Protein AF-A0A1C6WB84-F1 (afdb_monomer_lite)

pLDDT: mean 71.22, std 24.74, range [22.61, 98.56]

Secondary structure (DSSP, 8-state):
-HHHHHHHHHHHHHHHHHT-TT-SS-HHHHHTSHHHHTTSGGGT--SHHHHHHHHHHHHHHHHTGGG-HHHHHHHHHHHHHHHHHHHHHTPPTTS----BHHHHHHHHTTTTS-S--GGGG-GGGGGGGGSBHHHHHHHHHHHHHHHHHHHHHHS--S-HHHHHHHHHHHHHHHHHHHHHHTT-HHHHHHHHHHHHHHHHHHHHHHTT-HHHHHHSPP---TT---S-S-SS-------SGGGSPPP-TTHHHHHHHHHHHHHHHGGG--------------------------------------------------------PPPPP-------------S---PPTT-----TTHHHHHHHHHHHHHHHHHHHHHHHHHHHHHHHTT--

Sequence (392 aa):
MATYGMCETFLEADKIINRENGASMTMDNIRNTQSFYNFCPNRKCVTDEQCIGAMTMYVFSKVGADKNNEYSEYFLMWLSDKLFKMHKEDKIEGENNRITLDEAYKKYLDKDIGDYKYWNRLDNVKGLKDANLRHMNEFYKLLKHICKTIMHHKIKPTEYTSHLQNSTNSSNQYMLLYQNFSKCDSYLHLLDNLKKTYEDFRTTTKNGDSKLANSLQTLTTIENTGSYLVEGFKNFDFSDRKCQSEYDDSILEKSKKTEARTKQKDNGADTLESKDKVVDGSQSKENAKGSEHTDPGSDIGNKANLQSNPSSHTPISDNNQGPQKPVENPVVKSKNFVIKVKGNETTGICDIYVPKEYKQVGILIIVVLIPITLAIMYKYLASGRKKELKRK

InterPro domains:
  IPR006477 Variant antigen yir/bir/cir [PF06022] (7-379)

Foldseek 3Di:
DLLLQLLVLLVLLVCQLQVNDPRPDHLVVVLPDPLQLVQFDVSPQQAQLLSVLSSLSSSCVRSVLLPDLLSVLLSLLSLLLQLLVVLVVVDDPPDDSWDASLRSCVVRHPVRRPPDDCLVSNVQANLSRRATSVLSPLLNQLVNLLSQLLNCVVPPDPDPPSNLVSLVSNQVSLQLQCLLQVPALLSLVNSLSSLCSNVVSLVVCCVVPVPSSVSGDHNAYPVRDRDRRDDPDDYDDCPPVSNVGDRDPCSVVVVVVVVVVVVVVVVVDDDDDDDDDDDDDDDDDDDDDDDDDDDDDDDDDDYDDDDDDDDDDDDDDDDDDDDDDDDDDDDPDDPPPDDDDDDDDPCDRNPNDNPPCPVVVVVVVVVVVVVVVVVVVVVVVVVVVVVVVVVD

Structure (mmCIF, N/CA/C/O backbone):
data_AF-A0A1C6WB84-F1
#
_entry.id   AF-A0A1C6WB84-F1
#
loop_
_atom_site.group_PDB
_atom_site.id
_atom_site.type_symbol
_atom_site.label_atom_id
_atom_site.label_alt_id
_atom_site.label_comp_id
_atom_site.label_asym_id
_atom_site.label_entity_id
_atom_site.label_seq_id
_atom_site.pdbx_PDB_ins_code
_atom_site.Cartn_x
_atom_site.Cartn_y
_atom_site.Cartn_z
_atom_site.occupancy
_atom_site.B_iso_or_equiv
_atom_site.auth_seq_id
_atom_site.auth_comp_id
_atom_site.auth_asym_id
_atom_site.auth_atom_id
_atom_site.pdbx_PDB_model_num
ATOM 1 N N . MET A 1 1 ? 6.671 -10.267 14.672 1.00 53.19 1 MET A N 1
ATOM 2 C CA . MET A 1 1 ? 8.016 -9.990 14.105 1.00 53.19 1 MET A CA 1
ATOM 3 C C . MET A 1 1 ? 7.953 -9.677 12.608 1.00 53.19 1 MET A C 1
ATOM 5 O O . MET A 1 1 ? 8.465 -8.637 12.225 1.00 53.19 1 MET A O 1
ATOM 9 N N . ALA A 1 2 ? 7.286 -10.500 11.785 1.00 72.62 2 ALA A N 1
ATOM 10 C CA . ALA A 1 2 ? 7.215 -10.327 10.324 1.00 72.62 2 ALA A CA 1
ATOM 11 C C . ALA A 1 2 ? 6.715 -8.940 9.847 1.00 72.62 2 ALA A C 1
ATOM 13 O O . ALA A 1 2 ? 7.377 -8.310 9.025 1.00 72.62 2 ALA A O 1
ATOM 14 N N . THR A 1 3 ? 5.637 -8.406 10.437 1.00 82.75 3 THR A N 1
ATOM 15 C CA . THR A 1 3 ? 5.057 -7.094 10.076 1.00 82.75 3 THR A CA 1
ATOM 16 C C . THR A 1 3 ? 6.057 -5.937 10.173 1.00 82.75 3 THR A C 1
ATOM 18 O O . THR A 1 3 ? 6.040 -5.039 9.337 1.00 82.75 3 THR A O 1
ATOM 21 N N . TYR A 1 4 ? 6.973 -5.976 11.151 1.00 86.75 4 TYR A N 1
ATOM 22 C CA . TYR A 1 4 ? 8.027 -4.966 11.283 1.00 86.75 4 TYR A CA 1
ATOM 23 C C . TYR A 1 4 ? 8.983 -5.000 10.086 1.00 86.75 4 TYR A C 1
ATOM 25 O O . TYR A 1 4 ? 9.267 -3.951 9.528 1.00 86.75 4 TYR A O 1
ATOM 33 N N . GLY A 1 5 ? 9.436 -6.184 9.656 1.00 91.44 5 GLY A N 1
ATOM 34 C CA . GLY A 1 5 ? 10.349 -6.317 8.513 1.00 91.44 5 GLY A CA 1
ATOM 35 C C . GLY A 1 5 ? 9.716 -5.890 7.183 1.00 91.44 5 GLY A C 1
ATOM 36 O O . GLY A 1 5 ? 10.378 -5.264 6.357 1.00 91.44 5 GLY A O 1
ATOM 37 N N . MET A 1 6 ? 8.418 -6.158 7.004 1.00 94.81 6 MET A N 1
ATOM 38 C CA . MET A 1 6 ? 7.632 -5.670 5.865 1.00 94.81 6 MET A CA 1
ATOM 39 C C . MET A 1 6 ? 7.552 -4.131 5.858 1.00 94.81 6 MET A C 1
ATOM 41 O O . MET A 1 6 ? 7.926 -3.500 4.869 1.00 94.81 6 MET A O 1
ATOM 45 N N . CYS A 1 7 ? 7.174 -3.517 6.983 1.00 95.44 7 CYS A N 1
ATOM 46 C CA . CYS A 1 7 ? 7.094 -2.060 7.103 1.00 95.44 7 CYS A CA 1
ATOM 47 C C . CYS A 1 7 ? 8.455 -1.357 6.981 1.00 95.44 7 CYS A C 1
ATOM 49 O O . CYS A 1 7 ? 8.552 -0.315 6.335 1.00 95.44 7 CYS A O 1
ATOM 51 N N . GLU A 1 8 ? 9.507 -1.930 7.567 1.00 93.94 8 GLU A N 1
ATOM 52 C CA . GLU A 1 8 ? 10.898 -1.479 7.435 1.00 93.94 8 GLU A CA 1
ATOM 53 C C . GLU A 1 8 ? 11.326 -1.500 5.960 1.00 93.94 8 GLU A C 1
ATOM 55 O O . GLU A 1 8 ? 11.815 -0.496 5.452 1.00 93.94 8 GLU A O 1
ATOM 60 N N . THR A 1 9 ? 11.030 -2.585 5.233 1.00 95.44 9 THR A N 1
ATOM 61 C CA . THR A 1 9 ? 11.349 -2.714 3.800 1.00 95.44 9 THR A CA 1
ATOM 62 C C . THR A 1 9 ? 10.643 -1.661 2.945 1.00 95.44 9 THR A C 1
ATOM 64 O O . THR A 1 9 ? 11.304 -1.003 2.142 1.00 95.44 9 THR A O 1
ATOM 67 N N . PHE A 1 10 ? 9.328 -1.461 3.107 1.00 96.31 10 PHE A N 1
ATOM 68 C CA . PHE A 1 10 ? 8.598 -0.463 2.312 1.00 96.31 10 PHE A CA 1
ATOM 69 C C . PHE A 1 10 ? 9.054 0.970 2.605 1.00 96.31 10 PHE A C 1
ATOM 71 O O . PHE A 1 10 ? 9.210 1.760 1.675 1.00 96.31 10 PHE A O 1
ATOM 78 N N . LEU A 1 11 ? 9.282 1.317 3.877 1.00 94.44 11 LEU A N 1
ATOM 79 C CA . LEU A 1 11 ? 9.722 2.664 4.249 1.00 94.44 11 LEU A CA 1
ATOM 80 C C . LEU A 1 11 ? 11.165 2.947 3.813 1.00 94.44 11 LEU A C 1
ATOM 82 O O . LEU A 1 11 ? 11.440 4.054 3.361 1.00 94.44 11 LEU A O 1
ATOM 86 N N . GLU A 1 12 ? 12.073 1.974 3.902 1.00 93.06 12 GLU A N 1
ATOM 87 C CA . GLU A 1 12 ? 13.442 2.140 3.401 1.00 93.06 12 GLU A CA 1
ATOM 88 C C . GLU A 1 12 ? 13.488 2.218 1.872 1.00 93.06 12 GLU A C 1
ATOM 90 O O . GLU A 1 12 ? 14.162 3.096 1.338 1.00 93.06 12 GLU A O 1
ATOM 95 N N . ALA A 1 13 ? 12.725 1.384 1.156 1.00 93.25 13 ALA A N 1
ATOM 96 C CA . ALA A 1 13 ? 12.632 1.473 -0.302 1.00 93.25 13 ALA A CA 1
ATOM 97 C C . ALA A 1 13 ? 12.102 2.843 -0.758 1.00 93.25 13 ALA A C 1
ATOM 99 O O . ALA A 1 13 ? 12.658 3.439 -1.679 1.00 93.25 13 ALA A O 1
ATOM 100 N N . ASP A 1 14 ? 11.087 3.380 -0.074 1.00 92.56 14 ASP A N 1
ATOM 101 C CA . ASP A 1 14 ? 10.588 4.737 -0.303 1.00 92.56 14 ASP A CA 1
ATOM 102 C C . ASP A 1 14 ? 11.680 5.795 -0.133 1.00 92.56 14 ASP A C 1
ATOM 104 O O . ASP A 1 14 ? 11.864 6.621 -1.026 1.00 92.56 14 ASP A O 1
ATOM 108 N N . LYS A 1 15 ? 12.431 5.753 0.973 1.00 90.62 15 LYS A N 1
ATOM 109 C CA . LYS A 1 15 ? 13.517 6.709 1.221 1.00 90.62 15 LYS A CA 1
ATOM 110 C C . LYS A 1 15 ? 14.622 6.625 0.168 1.00 90.62 15 LYS A C 1
ATOM 112 O O . LYS A 1 15 ? 15.117 7.664 -0.258 1.00 90.62 15 LYS A O 1
ATOM 117 N N . ILE A 1 16 ? 15.008 5.413 -0.245 1.00 89.50 16 ILE A N 1
ATOM 118 C CA . ILE A 1 16 ? 16.064 5.188 -1.246 1.00 89.50 16 ILE A CA 1
ATOM 119 C C . ILE A 1 16 ? 15.637 5.758 -2.606 1.00 89.50 16 ILE A C 1
ATOM 121 O O . ILE A 1 16 ? 16.398 6.516 -3.207 1.00 89.50 16 ILE A O 1
ATOM 125 N N . ILE A 1 17 ? 14.413 5.449 -3.054 1.00 87.44 17 ILE A N 1
ATOM 126 C CA . ILE A 1 17 ? 13.821 5.969 -4.302 1.00 87.44 17 ILE A CA 1
ATOM 127 C C . ILE A 1 17 ? 13.740 7.502 -4.262 1.00 87.44 17 ILE A C 1
ATOM 129 O O . ILE A 1 17 ? 14.194 8.169 -5.185 1.00 87.44 17 ILE A O 1
ATOM 133 N N . ASN A 1 18 ? 13.211 8.067 -3.173 1.00 84.44 18 ASN A N 1
ATOM 134 C CA . ASN A 1 18 ? 12.983 9.508 -3.028 1.00 84.44 18 ASN A CA 1
ATOM 135 C C . ASN A 1 18 ? 14.255 10.311 -2.672 1.00 84.44 18 ASN A C 1
ATOM 137 O O . ASN A 1 18 ? 14.175 11.533 -2.537 1.00 84.44 18 ASN A O 1
ATOM 141 N N . ARG A 1 19 ? 15.404 9.648 -2.462 1.00 83.31 19 ARG A N 1
ATOM 142 C CA . ARG A 1 19 ? 16.657 10.244 -1.950 1.00 83.31 19 ARG A CA 1
ATOM 143 C C . ARG A 1 19 ? 16.470 10.993 -0.613 1.00 83.31 19 ARG A C 1
ATOM 145 O O . ARG A 1 19 ? 17.052 12.052 -0.389 1.00 83.31 19 ARG A O 1
ATOM 152 N N . GLU A 1 20 ? 15.645 10.447 0.284 1.00 81.94 20 GLU A N 1
ATOM 153 C CA . GLU A 1 20 ? 15.363 11.034 1.603 1.00 81.94 20 GLU A CA 1
ATOM 154 C C . GLU A 1 20 ? 16.574 10.933 2.551 1.00 81.94 20 GLU A C 1
ATOM 156 O O . GLU A 1 20 ? 17.205 9.880 2.692 1.00 81.94 20 GLU A O 1
ATOM 161 N N . ASN A 1 21 ? 16.856 12.019 3.279 1.00 73.00 21 ASN A N 1
ATOM 162 C CA . ASN A 1 21 ? 17.843 12.017 4.361 1.00 73.00 21 ASN A CA 1
ATOM 163 C C . ASN A 1 21 ? 17.457 10.977 5.428 1.00 73.00 21 ASN A C 1
ATOM 165 O O . ASN A 1 21 ? 16.350 11.010 5.965 1.00 73.00 21 ASN A O 1
ATOM 169 N N . GLY A 1 22 ? 18.380 10.071 5.763 1.00 74.56 22 GLY A N 1
ATOM 170 C CA . GLY A 1 22 ? 18.118 8.969 6.696 1.00 74.56 22 GLY A CA 1
ATOM 171 C C . GLY A 1 22 ? 17.599 7.680 6.045 1.00 74.56 22 GLY A C 1
ATOM 172 O O . GLY A 1 22 ? 17.043 6.833 6.751 1.00 74.56 22 GLY A O 1
ATOM 173 N N . ALA A 1 23 ? 17.769 7.515 4.728 1.00 82.38 23 ALA A N 1
ATOM 174 C CA . ALA A 1 23 ? 17.834 6.196 4.095 1.00 82.38 23 ALA A CA 1
ATOM 175 C C . ALA A 1 23 ? 19.038 5.398 4.634 1.00 82.38 23 ALA A C 1
ATOM 177 O O . ALA A 1 23 ? 20.120 5.954 4.830 1.00 82.38 23 ALA A O 1
ATOM 178 N N . SER A 1 24 ? 18.872 4.091 4.837 1.00 83.75 24 SER A N 1
ATOM 179 C CA . SER A 1 24 ? 19.951 3.180 5.260 1.00 83.75 24 SER A CA 1
ATOM 180 C C . SER A 1 24 ? 21.078 3.021 4.231 1.00 83.75 24 SER A C 1
ATOM 182 O O . SER A 1 24 ? 22.193 2.645 4.593 1.00 83.75 24 SER A O 1
ATOM 184 N N . MET A 1 25 ? 20.810 3.311 2.956 1.00 87.00 25 MET A N 1
ATOM 185 C CA . MET A 1 25 ? 21.788 3.308 1.866 1.00 87.00 25 MET A CA 1
ATOM 186 C C . MET A 1 25 ? 21.350 4.240 0.727 1.00 87.00 25 MET A C 1
ATOM 188 O O . MET A 1 25 ? 20.196 4.654 0.664 1.00 87.00 25 MET A O 1
ATOM 192 N N . THR A 1 26 ? 22.267 4.569 -0.183 1.00 86.00 26 THR A N 1
ATOM 193 C CA . THR A 1 26 ? 21.962 5.305 -1.420 1.00 86.00 26 THR A CA 1
ATOM 194 C C . THR A 1 26 ? 21.514 4.359 -2.538 1.00 86.00 26 THR A C 1
ATOM 196 O O . THR A 1 26 ? 21.719 3.144 -2.460 1.00 86.00 26 THR A O 1
ATOM 199 N N . MET A 1 27 ? 20.959 4.920 -3.619 1.00 83.00 27 MET A N 1
ATOM 200 C CA . MET A 1 27 ? 20.621 4.151 -4.821 1.00 83.00 27 MET A CA 1
ATOM 201 C C . MET A 1 27 ? 21.860 3.485 -5.455 1.00 83.00 27 MET A C 1
ATOM 203 O O . MET A 1 27 ? 21.799 2.337 -5.887 1.00 83.00 27 MET A O 1
ATOM 207 N N . ASP A 1 28 ? 23.019 4.144 -5.443 1.00 81.94 28 ASP A N 1
ATOM 208 C CA . ASP A 1 28 ? 24.260 3.541 -5.950 1.00 81.94 28 ASP A CA 1
ATOM 209 C C . ASP A 1 28 ? 24.776 2.412 -5.053 1.00 81.94 28 ASP A C 1
ATOM 211 O O . ASP A 1 28 ? 25.263 1.393 -5.545 1.00 81.94 28 ASP A O 1
ATOM 215 N N . ASN A 1 29 ? 24.605 2.529 -3.734 1.00 84.88 29 ASN A N 1
ATOM 216 C CA . ASN A 1 29 ? 24.984 1.464 -2.810 1.00 84.88 29 ASN A CA 1
ATOM 217 C C . ASN A 1 29 ? 24.088 0.229 -2.983 1.00 84.88 29 ASN A C 1
ATOM 219 O O . ASN A 1 29 ? 24.616 -0.882 -3.049 1.00 84.88 29 ASN A O 1
ATOM 223 N N . ILE A 1 30 ? 22.760 0.391 -3.115 1.00 85.62 30 ILE A N 1
ATOM 224 C CA . ILE A 1 30 ? 21.872 -0.769 -3.305 1.00 85.62 30 ILE A CA 1
ATOM 225 C C . ILE A 1 30 ? 22.134 -1.474 -4.641 1.00 85.62 30 ILE A C 1
ATOM 227 O O . ILE A 1 30 ? 22.154 -2.706 -4.667 1.00 85.62 30 ILE A O 1
ATOM 231 N N . ARG A 1 31 ? 22.431 -0.729 -5.718 1.00 80.12 31 ARG A N 1
ATOM 232 C CA . ARG A 1 31 ? 22.764 -1.282 -7.046 1.00 80.12 31 ARG A CA 1
ATOM 233 C C . ARG A 1 31 ? 23.959 -2.231 -7.032 1.00 80.12 31 ARG A C 1
ATOM 235 O O . ARG A 1 31 ? 23.968 -3.191 -7.794 1.00 80.12 31 ARG A O 1
ATOM 242 N N . ASN A 1 32 ? 24.923 -1.998 -6.144 1.00 80.38 32 ASN A N 1
ATOM 243 C CA . ASN A 1 32 ? 26.093 -2.860 -5.968 1.00 80.38 32 ASN A CA 1
ATOM 244 C C . ASN A 1 32 ? 25.817 -4.105 -5.098 1.00 80.38 32 ASN A C 1
ATOM 246 O O . ASN A 1 32 ? 26.679 -4.974 -4.975 1.00 80.38 32 ASN A O 1
ATOM 250 N N . THR A 1 33 ? 24.624 -4.243 -4.504 1.00 84.62 33 THR A N 1
ATOM 251 C CA . THR A 1 33 ? 24.248 -5.467 -3.781 1.00 84.62 33 THR A CA 1
ATOM 252 C C . THR A 1 33 ? 23.846 -6.573 -4.756 1.00 84.62 33 THR A C 1
ATOM 254 O O . THR A 1 33 ? 23.027 -6.364 -5.653 1.00 84.62 33 THR A O 1
ATOM 257 N N . GLN A 1 34 ? 24.348 -7.794 -4.540 1.00 82.81 34 GLN A N 1
ATOM 258 C CA . GLN A 1 34 ? 24.021 -8.959 -5.377 1.00 82.81 34 GLN A CA 1
ATOM 259 C C . GLN A 1 34 ? 22.501 -9.187 -5.499 1.00 82.81 34 GLN A C 1
ATOM 261 O O . GLN A 1 34 ? 22.002 -9.549 -6.563 1.00 82.81 34 GLN A O 1
ATOM 266 N N . SER A 1 35 ? 21.761 -8.935 -4.414 1.00 80.81 35 SER A N 1
ATOM 267 C CA . SER A 1 35 ? 20.302 -9.056 -4.341 1.00 80.81 35 SER A CA 1
ATOM 268 C C . SER A 1 35 ? 19.523 -8.031 -5.167 1.00 80.81 35 SER A C 1
ATOM 270 O O . SER A 1 35 ? 18.336 -8.242 -5.371 1.00 80.81 35 SER A O 1
ATOM 272 N N . PHE A 1 36 ? 20.144 -6.937 -5.610 1.00 84.81 36 PHE A N 1
ATOM 273 C CA . PHE A 1 36 ? 19.527 -5.945 -6.499 1.00 84.81 36 PHE A CA 1
ATOM 274 C C . PHE A 1 36 ? 20.055 -6.100 -7.929 1.00 84.81 36 PHE A C 1
ATOM 276 O O . PHE A 1 36 ? 19.281 -6.236 -8.871 1.00 84.81 36 PHE A O 1
ATOM 283 N N . TYR A 1 37 ? 21.382 -6.164 -8.078 1.00 82.19 37 TYR A N 1
ATOM 284 C CA . TYR A 1 37 ? 22.103 -6.342 -9.344 1.00 82.19 37 TYR A CA 1
ATOM 285 C C . TYR A 1 37 ? 21.585 -7.526 -10.180 1.00 82.19 37 TYR A C 1
ATOM 287 O O . TYR A 1 37 ? 21.495 -7.430 -11.405 1.00 82.19 37 TYR A O 1
ATOM 295 N N . ASN A 1 38 ? 21.177 -8.623 -9.529 1.00 85.12 38 ASN A N 1
ATOM 296 C CA . ASN A 1 38 ? 20.596 -9.793 -10.196 1.00 85.12 38 ASN A CA 1
ATOM 297 C C . ASN A 1 38 ? 19.228 -9.537 -10.859 1.00 85.12 38 ASN A C 1
ATOM 299 O O . ASN A 1 38 ? 18.853 -10.308 -11.738 1.00 85.12 38 ASN A O 1
ATOM 303 N N . PHE A 1 39 ? 18.490 -8.498 -10.456 1.00 86.19 39 PHE A N 1
ATOM 304 C CA . PHE A 1 39 ? 17.201 -8.123 -11.052 1.00 86.19 39 PHE A CA 1
ATOM 305 C C . PHE A 1 39 ? 17.330 -7.073 -12.163 1.00 86.19 39 PHE A C 1
ATOM 307 O O . PHE A 1 39 ? 16.351 -6.773 -12.838 1.00 86.19 39 PHE A O 1
ATOM 314 N N . CYS A 1 40 ? 18.522 -6.515 -12.378 1.00 83.06 40 CYS A N 1
ATOM 315 C CA . CYS A 1 40 ? 18.747 -5.543 -13.439 1.00 83.06 40 CYS A CA 1
ATOM 316 C C . CYS A 1 40 ? 18.840 -6.208 -14.824 1.00 83.06 40 CYS A C 1
ATOM 318 O O . CYS A 1 40 ? 19.635 -7.140 -14.994 1.00 83.06 40 CYS A O 1
ATOM 320 N N . PRO A 1 41 ? 18.174 -5.667 -15.864 1.00 78.44 41 PRO A N 1
ATOM 321 C CA . PRO A 1 41 ? 18.458 -6.018 -17.254 1.00 78.44 41 PRO A CA 1
ATOM 322 C C . PRO A 1 41 ? 19.945 -5.840 -17.574 1.00 78.44 41 PRO A C 1
ATOM 324 O O . PRO A 1 41 ? 20.574 -4.848 -17.180 1.00 78.44 41 PRO A O 1
ATOM 327 N N . ASN A 1 42 ? 20.532 -6.848 -18.228 1.00 77.81 42 ASN A N 1
ATOM 328 C CA . ASN A 1 42 ? 21.978 -6.963 -18.483 1.00 77.81 42 ASN A CA 1
ATOM 329 C C . ASN A 1 42 ? 22.863 -6.738 -17.237 1.00 77.81 42 ASN A C 1
ATOM 331 O O . ASN A 1 42 ? 24.041 -6.397 -17.353 1.00 77.81 42 ASN A O 1
ATOM 335 N N . ARG A 1 43 ? 22.279 -6.912 -16.042 1.00 78.12 43 ARG A N 1
ATOM 336 C CA . ARG A 1 43 ? 22.860 -6.645 -14.724 1.00 78.12 43 ARG A CA 1
ATOM 337 C C . ARG A 1 43 ? 23.440 -5.230 -14.556 1.00 78.12 43 ARG A C 1
ATOM 339 O O . ARG A 1 43 ? 24.446 -5.052 -13.874 1.00 78.12 43 ARG A O 1
ATOM 346 N N . LYS A 1 44 ? 22.851 -4.219 -15.210 1.00 76.06 44 LYS A N 1
ATOM 347 C CA . LYS A 1 44 ? 23.342 -2.824 -15.141 1.00 76.06 44 LYS A CA 1
ATOM 348 C C . LYS A 1 44 ? 22.307 -1.781 -14.714 1.00 76.06 44 LYS A C 1
ATOM 350 O O . LYS A 1 44 ? 22.719 -0.817 -14.074 1.00 76.06 44 LYS A O 1
ATOM 355 N N . CYS A 1 45 ? 21.020 -1.981 -15.030 1.00 79.94 45 CYS A N 1
ATOM 356 C CA . CYS A 1 45 ? 19.947 -0.984 -14.870 1.00 79.94 45 CYS A CA 1
ATOM 357 C C . CYS A 1 45 ? 20.387 0.390 -15.398 1.00 79.94 45 CYS A C 1
ATOM 359 O O . CYS A 1 45 ? 20.898 1.217 -14.642 1.00 79.94 45 CYS A O 1
ATOM 361 N N . VAL A 1 46 ? 20.278 0.598 -16.711 1.00 78.75 46 VAL A N 1
ATOM 362 C CA . VAL A 1 46 ? 20.814 1.813 -17.349 1.00 78.75 46 VAL A CA 1
ATOM 363 C C . VAL A 1 46 ? 19.813 2.967 -17.418 1.00 78.75 46 VAL A C 1
ATOM 365 O O . VAL A 1 46 ? 20.237 4.099 -17.628 1.00 78.75 46 VAL A O 1
ATOM 368 N N . THR A 1 47 ? 18.521 2.699 -17.215 1.00 79.00 47 THR A N 1
ATOM 369 C CA . THR A 1 47 ? 17.454 3.712 -17.160 1.00 79.00 47 THR A CA 1
ATOM 370 C C . THR A 1 47 ? 16.753 3.712 -15.801 1.00 79.00 47 THR A C 1
ATOM 372 O O . THR A 1 47 ? 16.897 2.768 -15.012 1.00 79.00 47 THR A O 1
ATOM 375 N N . ASP A 1 48 ? 15.973 4.759 -15.531 1.00 78.00 48 ASP A N 1
ATOM 376 C CA . ASP A 1 48 ? 15.193 4.878 -14.298 1.00 78.00 48 ASP A CA 1
ATOM 377 C C . ASP A 1 48 ? 14.115 3.794 -14.204 1.00 78.00 48 ASP A C 1
ATOM 379 O O . ASP A 1 48 ? 13.951 3.198 -13.143 1.00 78.00 48 ASP A O 1
ATOM 383 N N . GLU A 1 49 ? 13.452 3.454 -15.312 1.00 80.62 49 GLU A N 1
ATOM 384 C CA . GLU A 1 49 ? 12.447 2.386 -15.391 1.00 80.62 49 GLU A CA 1
ATOM 385 C C . GLU A 1 49 ? 13.053 1.024 -15.040 1.00 80.62 49 GLU A C 1
ATOM 387 O O . GLU A 1 49 ? 12.458 0.261 -14.282 1.00 80.62 49 GLU A O 1
ATOM 392 N N . GLN A 1 50 ? 14.274 0.738 -15.506 1.00 82.75 50 GLN A N 1
ATOM 393 C CA . GLN A 1 50 ? 14.997 -0.490 -15.155 1.00 82.75 50 GLN A CA 1
ATOM 394 C C . GLN A 1 50 ? 15.393 -0.514 -13.681 1.00 82.75 50 GLN A C 1
ATOM 396 O O . GLN A 1 50 ? 15.300 -1.552 -13.025 1.00 82.75 50 GLN A O 1
ATOM 401 N N . CYS A 1 51 ? 15.812 0.629 -13.137 1.00 84.00 51 CYS A N 1
ATOM 402 C CA . CYS A 1 51 ? 16.136 0.755 -11.720 1.00 84.00 51 CYS A CA 1
ATOM 403 C C . CYS A 1 51 ? 14.892 0.639 -10.822 1.00 84.00 51 CYS A C 1
ATOM 405 O O . CYS A 1 51 ? 14.962 -0.008 -9.776 1.00 84.00 51 CYS A O 1
ATOM 407 N N . ILE A 1 52 ? 13.745 1.184 -11.238 1.00 84.56 52 ILE A N 1
ATOM 408 C CA . ILE A 1 52 ? 12.449 0.991 -10.572 1.00 84.56 52 ILE A CA 1
ATOM 409 C C . ILE A 1 52 ? 12.008 -0.473 -10.707 1.00 84.56 52 ILE A C 1
ATOM 411 O O . ILE A 1 52 ? 11.621 -1.072 -9.708 1.00 84.56 52 ILE A O 1
ATOM 415 N N . GLY A 1 53 ? 12.147 -1.093 -11.882 1.00 86.94 53 GLY A N 1
ATOM 416 C CA . GLY A 1 53 ? 11.877 -2.515 -12.116 1.00 86.94 53 GLY A CA 1
ATOM 417 C C . GLY A 1 53 ? 12.665 -3.417 -11.164 1.00 86.94 53 GLY A C 1
ATOM 418 O O . GLY A 1 53 ? 12.065 -4.170 -10.390 1.00 86.94 53 GLY A O 1
ATOM 419 N N . ALA A 1 54 ? 13.990 -3.268 -11.121 1.00 88.25 54 ALA A N 1
ATOM 420 C CA . ALA A 1 54 ? 14.851 -4.003 -10.194 1.00 88.25 54 ALA A CA 1
ATOM 421 C C . ALA A 1 54 ? 14.543 -3.699 -8.716 1.00 88.25 54 ALA A C 1
ATOM 423 O O . ALA A 1 54 ? 14.569 -4.612 -7.888 1.00 88.25 54 ALA A O 1
ATOM 424 N N . MET A 1 55 ? 14.175 -2.458 -8.373 1.00 89.56 55 MET A N 1
ATOM 425 C CA . MET A 1 55 ? 13.730 -2.105 -7.021 1.00 89.56 55 MET A CA 1
ATOM 426 C C . MET A 1 55 ? 12.403 -2.782 -6.657 1.00 89.56 55 MET A C 1
ATOM 428 O O . MET A 1 55 ? 12.272 -3.295 -5.547 1.00 89.56 55 MET A O 1
ATOM 432 N N . THR A 1 56 ? 11.434 -2.857 -7.575 1.00 90.75 56 THR A N 1
ATOM 433 C CA . THR A 1 56 ? 10.166 -3.566 -7.328 1.00 90.75 56 THR A CA 1
ATOM 434 C C . THR A 1 56 ? 10.416 -5.054 -7.093 1.00 90.75 56 THR A C 1
ATOM 436 O O . THR A 1 56 ? 9.846 -5.626 -6.167 1.00 90.75 56 THR A O 1
ATOM 439 N N . MET A 1 57 ? 11.352 -5.657 -7.833 1.00 90.81 57 MET A N 1
ATOM 440 C CA . MET A 1 57 ? 11.789 -7.036 -7.617 1.00 90.81 57 MET A CA 1
ATOM 441 C C . MET A 1 57 ? 12.511 -7.248 -6.280 1.00 90.81 57 MET A C 1
ATOM 443 O O . MET A 1 57 ? 12.249 -8.229 -5.575 1.00 90.81 57 MET A O 1
ATOM 447 N N . TYR A 1 58 ? 13.387 -6.318 -5.901 1.00 91.44 58 TYR A N 1
ATOM 448 C CA . TYR A 1 58 ? 14.065 -6.331 -4.608 1.00 91.44 58 TYR A CA 1
ATOM 449 C C . TYR A 1 58 ? 13.060 -6.257 -3.450 1.00 91.44 58 TYR A C 1
ATOM 451 O O . TYR A 1 58 ? 13.110 -7.093 -2.545 1.00 91.44 58 TYR A O 1
ATOM 459 N N . VAL A 1 59 ? 12.108 -5.318 -3.503 1.00 93.94 59 VAL A N 1
ATOM 460 C CA . VAL A 1 59 ? 11.052 -5.160 -2.489 1.00 93.94 59 VAL A CA 1
ATOM 461 C C . VAL A 1 59 ? 10.163 -6.401 -2.427 1.00 93.94 59 VAL A C 1
ATOM 463 O O . VAL A 1 59 ? 9.988 -6.940 -1.336 1.00 93.94 59 VAL A O 1
ATOM 466 N N . PHE A 1 60 ? 9.682 -6.906 -3.569 1.00 93.81 60 PHE A N 1
ATOM 467 C CA . PHE A 1 60 ? 8.880 -8.134 -3.672 1.00 93.81 60 PHE A CA 1
ATOM 468 C C . PHE A 1 60 ? 9.527 -9.316 -2.931 1.00 93.81 60 PHE A C 1
ATOM 470 O O . PHE A 1 60 ? 8.899 -9.959 -2.086 1.00 93.81 60 PHE A O 1
ATOM 477 N N . SER A 1 61 ? 10.815 -9.553 -3.204 1.00 91.94 61 SER A N 1
ATOM 478 C CA . SER A 1 61 ? 11.604 -10.622 -2.582 1.00 91.94 61 SER A CA 1
ATOM 479 C C . SER A 1 61 ? 11.843 -10.386 -1.084 1.00 91.94 61 SER A C 1
ATOM 481 O O . SER A 1 61 ? 11.766 -11.321 -0.285 1.00 91.94 61 SER A O 1
ATOM 483 N N . LYS A 1 62 ? 12.099 -9.135 -0.676 1.00 93.31 62 LYS A N 1
ATOM 484 C CA . LYS A 1 62 ? 12.394 -8.769 0.720 1.00 93.31 62 LYS A CA 1
ATOM 485 C C . LYS A 1 62 ? 11.177 -8.822 1.638 1.00 93.31 62 LYS A C 1
ATOM 487 O O . LYS A 1 62 ? 11.320 -9.290 2.765 1.00 93.31 62 LYS A O 1
ATOM 492 N N . VAL A 1 63 ? 9.999 -8.396 1.174 1.00 94.88 63 VAL A N 1
ATOM 493 C CA . VAL A 1 63 ? 8.753 -8.547 1.950 1.00 94.88 63 VAL A CA 1
ATOM 494 C C . VAL A 1 63 ? 8.224 -9.983 1.923 1.00 94.88 63 VAL A C 1
ATOM 496 O O . VAL A 1 63 ? 7.405 -10.335 2.764 1.00 94.88 63 VAL A O 1
ATOM 499 N N . GLY A 1 64 ? 8.703 -10.825 0.997 1.00 93.75 64 GLY A N 1
ATOM 500 C CA . GLY A 1 64 ? 8.230 -12.201 0.833 1.00 93.75 64 GLY A CA 1
ATOM 501 C C . GLY A 1 64 ? 6.793 -12.258 0.319 1.00 93.75 64 GLY A C 1
ATOM 502 O O . GLY A 1 64 ? 5.997 -13.053 0.818 1.00 93.75 64 GLY A O 1
ATOM 503 N N . ALA A 1 65 ? 6.454 -11.384 -0.634 1.00 93.94 65 ALA A N 1
ATOM 504 C CA . ALA A 1 65 ? 5.099 -11.259 -1.171 1.00 93.94 65 ALA A CA 1
ATOM 505 C C . ALA A 1 65 ? 4.572 -12.600 -1.714 1.00 93.94 65 ALA A C 1
ATOM 507 O O . ALA A 1 65 ? 3.445 -12.975 -1.410 1.00 93.94 65 ALA A O 1
ATOM 508 N N . ASP A 1 66 ? 5.419 -13.381 -2.392 1.00 91.56 66 ASP A N 1
ATOM 509 C CA . ASP A 1 66 ? 5.111 -14.718 -2.927 1.00 91.56 66 ASP A CA 1
ATOM 510 C C . ASP A 1 66 ? 4.696 -15.769 -1.877 1.00 91.56 66 ASP A C 1
ATOM 512 O O . ASP A 1 66 ? 4.247 -16.854 -2.240 1.00 91.56 66 ASP A O 1
ATOM 516 N N . LYS A 1 67 ? 4.859 -15.477 -0.580 1.00 91.44 67 LYS A N 1
ATOM 517 C CA . LYS A 1 67 ? 4.621 -16.416 0.531 1.00 91.44 67 LYS A CA 1
ATOM 518 C C . LYS A 1 67 ? 3.403 -16.061 1.379 1.00 91.44 67 LYS A C 1
ATOM 520 O O . LYS A 1 67 ? 3.052 -16.828 2.274 1.00 91.44 67 LYS A O 1
ATOM 525 N N . ASN A 1 68 ? 2.788 -14.900 1.156 1.00 91.62 68 ASN A N 1
ATOM 526 C CA . ASN A 1 68 ? 1.661 -14.421 1.949 1.00 91.62 68 ASN A CA 1
ATOM 527 C C . ASN A 1 68 ? 0.770 -13.494 1.102 1.00 91.62 68 ASN A C 1
ATOM 529 O O . ASN A 1 68 ? 1.241 -12.493 0.564 1.00 91.62 68 ASN A O 1
ATOM 533 N N . ASN A 1 69 ? -0.526 -13.811 1.017 1.00 91.75 69 ASN A N 1
ATOM 534 C CA . ASN A 1 69 ? -1.483 -13.051 0.209 1.00 91.75 69 ASN A CA 1
ATOM 535 C C . ASN A 1 69 ? -1.651 -11.599 0.701 1.00 91.75 69 ASN A C 1
ATOM 537 O O . ASN A 1 69 ? -1.628 -10.691 -0.119 1.00 91.75 69 ASN A O 1
ATOM 541 N N . GLU A 1 70 ? -1.717 -11.345 2.013 1.00 94.44 70 GLU A N 1
ATOM 542 C CA . GLU A 1 70 ? -1.774 -9.977 2.563 1.00 94.44 70 GLU A CA 1
ATOM 543 C C . GLU A 1 70 ? -0.515 -9.181 2.164 1.00 94.44 70 GLU A C 1
ATOM 545 O O . GLU A 1 70 ? -0.590 -8.019 1.774 1.00 94.44 70 GLU A O 1
ATOM 550 N N . TYR A 1 71 ? 0.666 -9.813 2.178 1.00 95.75 71 TYR A N 1
ATOM 551 C CA . TYR A 1 71 ? 1.913 -9.152 1.764 1.00 95.75 71 TYR A CA 1
ATOM 552 C C . TYR A 1 71 ? 2.002 -8.959 0.244 1.00 95.75 71 TYR A C 1
ATOM 554 O O . TYR A 1 71 ? 2.609 -7.987 -0.207 1.00 95.75 71 TYR A O 1
ATOM 562 N N . SER A 1 72 ? 1.367 -9.832 -0.543 1.00 95.88 72 SER A N 1
ATOM 563 C CA . SER A 1 72 ? 1.136 -9.613 -1.974 1.00 95.88 72 SER A CA 1
ATOM 564 C C . SER A 1 72 ? 0.252 -8.389 -2.222 1.00 95.88 72 SER A C 1
ATOM 566 O O . SER A 1 72 ? 0.612 -7.532 -3.028 1.00 95.88 72 SER A O 1
ATOM 568 N N . GLU A 1 73 ? -0.868 -8.264 -1.505 1.00 97.44 73 GLU A N 1
ATOM 569 C CA . GLU A 1 73 ? -1.765 -7.104 -1.583 1.00 97.44 73 GLU A CA 1
ATOM 570 C C . GLU A 1 73 ? -1.016 -5.806 -1.230 1.00 97.44 73 GLU A C 1
ATOM 572 O O . GLU A 1 73 ? -1.038 -4.843 -1.999 1.00 97.44 73 GLU A O 1
ATOM 577 N N . TYR A 1 74 ? -0.267 -5.796 -0.121 1.00 98.19 74 TYR A N 1
ATOM 578 C CA . TYR A 1 74 ? 0.533 -4.645 0.320 1.00 98.19 74 TYR A CA 1
ATOM 579 C C . TYR A 1 74 ? 1.662 -4.284 -0.651 1.00 98.19 74 TYR A C 1
ATOM 581 O O . TYR A 1 74 ? 1.922 -3.100 -0.883 1.00 98.19 74 TYR A O 1
ATOM 589 N N . PHE A 1 75 ? 2.311 -5.281 -1.259 1.00 97.62 75 PHE A N 1
ATOM 590 C CA . PHE A 1 75 ? 3.289 -5.052 -2.320 1.00 97.62 75 PHE A CA 1
ATOM 591 C C . PHE A 1 75 ? 2.646 -4.382 -3.541 1.00 97.62 75 PHE A C 1
ATOM 593 O O . PHE A 1 75 ? 3.206 -3.424 -4.072 1.00 97.62 75 PHE A O 1
ATOM 600 N N . LEU A 1 76 ? 1.457 -4.827 -3.957 1.00 97.69 76 LEU A N 1
ATOM 601 C CA . LEU A 1 76 ? 0.744 -4.232 -5.089 1.00 97.69 76 LEU A CA 1
ATOM 602 C C . LEU A 1 76 ? 0.214 -2.820 -4.777 1.00 97.69 76 LEU A C 1
ATOM 604 O O . LEU A 1 76 ? 0.221 -1.969 -5.668 1.00 97.69 76 LEU A O 1
ATOM 608 N N . MET A 1 77 ? -0.138 -2.510 -3.522 1.00 98.38 77 MET A N 1
ATOM 609 C CA . MET A 1 77 ? -0.370 -1.124 -3.078 1.00 98.38 77 MET A CA 1
ATOM 610 C C . MET A 1 77 ? 0.903 -0.271 -3.225 1.00 98.38 77 MET A C 1
ATOM 612 O O . MET A 1 77 ? 0.868 0.782 -3.862 1.00 98.38 77 MET A O 1
ATOM 616 N N . TRP A 1 78 ? 2.041 -0.731 -2.688 1.00 98.12 78 TRP A N 1
ATOM 617 C CA . TRP A 1 78 ? 3.329 -0.021 -2.771 1.00 98.12 78 TRP A CA 1
ATOM 618 C C . TRP A 1 78 ? 3.770 0.228 -4.219 1.00 98.12 78 TRP A C 1
ATOM 620 O O . TRP A 1 78 ? 4.159 1.342 -4.571 1.00 98.12 78 TRP A O 1
ATOM 630 N N . LEU A 1 79 ? 3.649 -0.791 -5.071 1.00 95.94 79 LEU A N 1
ATOM 631 C CA . LEU A 1 79 ? 3.902 -0.713 -6.509 1.00 95.94 79 LEU A CA 1
ATOM 632 C C . LEU A 1 79 ? 3.004 0.338 -7.176 1.00 95.94 79 LEU A C 1
ATOM 634 O O . LEU A 1 79 ? 3.479 1.123 -7.997 1.00 95.94 79 LEU A O 1
ATOM 638 N N . SER A 1 80 ? 1.723 0.375 -6.798 1.00 96.56 80 SER A N 1
ATOM 639 C CA . SER A 1 80 ? 0.757 1.332 -7.340 1.00 96.56 80 SER A CA 1
ATOM 640 C C . SER A 1 80 ? 1.130 2.780 -7.025 1.00 96.56 80 SER A C 1
ATOM 642 O O . SER A 1 80 ? 0.978 3.626 -7.895 1.00 96.56 80 SER A O 1
ATOM 644 N N . ASP A 1 81 ? 1.682 3.085 -5.844 1.00 96.06 81 ASP A N 1
ATOM 645 C CA . ASP A 1 81 ? 2.209 4.428 -5.528 1.00 96.06 81 ASP A CA 1
ATOM 646 C C . ASP A 1 81 ? 3.378 4.841 -6.443 1.00 96.06 81 ASP A C 1
ATOM 648 O O . ASP A 1 81 ? 3.469 6.013 -6.814 1.00 96.06 81 ASP A O 1
ATOM 652 N N . LYS A 1 82 ? 4.244 3.903 -6.860 1.00 93.94 82 LYS A N 1
ATOM 653 C CA . LYS A 1 82 ? 5.345 4.200 -7.802 1.00 93.94 82 LYS A CA 1
ATOM 654 C C . LYS A 1 82 ? 4.815 4.441 -9.207 1.00 93.94 82 LYS A C 1
ATOM 656 O O . LYS A 1 82 ? 5.058 5.495 -9.790 1.00 93.94 82 LYS A O 1
ATOM 661 N N . LEU A 1 83 ? 4.023 3.496 -9.707 1.00 93.12 83 LEU A N 1
ATOM 662 C CA . LEU A 1 83 ? 3.415 3.568 -11.033 1.00 93.12 83 LEU A CA 1
ATOM 663 C C . LEU A 1 83 ? 2.477 4.775 -11.174 1.00 93.12 83 LEU A C 1
ATOM 665 O O . LEU A 1 83 ? 2.439 5.393 -12.233 1.00 93.12 83 LEU A O 1
ATOM 669 N N . PHE A 1 84 ? 1.759 5.164 -10.115 1.00 93.38 84 PHE A N 1
ATOM 670 C CA . PHE A 1 84 ? 0.887 6.341 -10.127 1.00 93.38 84 PHE A CA 1
ATOM 671 C C . PHE A 1 84 ? 1.664 7.656 -10.259 1.00 93.38 84 PHE A C 1
ATOM 673 O O . PHE A 1 84 ? 1.176 8.580 -10.907 1.00 93.38 84 PHE A O 1
ATOM 680 N N . LYS A 1 85 ? 2.874 7.748 -9.690 1.00 90.44 85 LYS A N 1
ATOM 681 C CA . LYS A 1 85 ? 3.746 8.927 -9.843 1.00 90.44 85 LYS A CA 1
ATOM 682 C C . LYS A 1 85 ? 4.239 9.057 -11.278 1.00 90.44 85 LYS A C 1
ATOM 684 O O . LYS A 1 85 ? 3.937 10.071 -11.902 1.00 90.44 85 LYS A O 1
ATOM 689 N N . MET A 1 86 ? 4.818 7.982 -11.821 1.00 87.62 86 MET A N 1
ATOM 690 C CA . MET A 1 86 ? 5.228 7.908 -13.230 1.00 87.62 86 MET A CA 1
ATOM 691 C C . MET A 1 86 ? 4.057 8.265 -14.159 1.00 87.62 86 MET A C 1
ATOM 693 O O . MET A 1 86 ? 4.182 9.115 -15.033 1.00 87.62 86 MET A O 1
ATOM 697 N N . HIS A 1 87 ? 2.871 7.696 -13.911 1.00 90.12 87 HIS A N 1
ATOM 698 C CA . HIS A 1 87 ? 1.668 7.973 -14.698 1.00 90.12 87 HIS A CA 1
ATOM 699 C C . HIS A 1 87 ? 1.161 9.419 -14.595 1.00 90.12 87 HIS A C 1
ATOM 701 O O . HIS A 1 87 ? 0.578 9.943 -15.546 1.00 90.12 87 HIS A O 1
ATOM 707 N N . LYS A 1 88 ? 1.364 10.077 -13.451 1.00 87.69 88 LYS A N 1
ATOM 708 C CA . LYS A 1 88 ? 1.005 11.486 -13.265 1.00 87.69 88 LYS A CA 1
ATOM 709 C C . LYS A 1 88 ? 1.976 12.419 -13.995 1.00 87.69 88 LYS A C 1
ATOM 711 O O . LYS A 1 88 ? 1.531 13.441 -14.508 1.00 87.69 88 LYS A O 1
ATOM 716 N N . GLU A 1 89 ? 3.263 12.087 -14.032 1.00 83.06 89 GLU A N 1
ATOM 717 C CA . GLU A 1 89 ? 4.308 12.878 -14.702 1.00 83.06 89 GLU A CA 1
ATOM 718 C C . GLU A 1 89 ? 4.216 12.763 -16.232 1.00 83.06 89 GLU A C 1
ATOM 720 O O . GLU A 1 89 ? 4.388 13.751 -16.938 1.00 83.06 89 GLU A O 1
ATOM 725 N N . ASP A 1 90 ? 3.811 11.594 -16.726 1.00 83.25 90 ASP A N 1
ATOM 726 C CA . ASP A 1 90 ? 3.468 11.317 -18.127 1.00 83.25 90 ASP A CA 1
ATOM 727 C C . ASP A 1 90 ? 2.183 12.003 -18.635 1.00 83.25 90 ASP A C 1
ATOM 729 O O . ASP A 1 90 ? 1.844 11.872 -19.815 1.00 83.25 90 ASP A O 1
ATOM 733 N N . LYS A 1 91 ? 1.396 12.637 -17.754 1.00 77.88 91 LYS A N 1
ATOM 734 C CA . LYS A 1 91 ? 0.044 13.104 -18.086 1.00 77.88 91 LYS A CA 1
ATOM 735 C C . LYS A 1 91 ? 0.079 14.212 -19.144 1.00 77.88 91 LYS A C 1
ATOM 737 O O . LYS A 1 91 ? 0.616 15.291 -18.903 1.00 77.88 91 LYS A O 1
ATOM 742 N N . ILE A 1 92 ? -0.669 14.014 -20.229 1.00 76.38 92 ILE A N 1
ATOM 743 C CA . ILE A 1 92 ? -1.075 15.097 -21.130 1.00 76.38 92 ILE A CA 1
ATOM 744 C C . ILE A 1 92 ? -2.318 15.798 -20.551 1.00 76.38 92 ILE A C 1
ATOM 746 O O . ILE A 1 92 ? -3.270 15.165 -20.081 1.00 76.38 92 ILE A O 1
ATOM 750 N N . GLU A 1 93 ? -2.312 17.132 -20.539 1.00 75.69 93 GLU A N 1
ATOM 751 C CA . GLU A 1 93 ? -3.446 17.923 -20.057 1.00 75.69 93 GLU A CA 1
ATOM 752 C C . GLU A 1 93 ? -4.711 17.639 -20.890 1.00 75.69 93 GLU A C 1
ATOM 754 O O . GLU A 1 93 ? -4.670 17.600 -22.117 1.00 75.69 93 GLU A O 1
ATOM 759 N N . GLY A 1 94 ? -5.839 17.405 -20.213 1.00 68.62 94 GLY A N 1
ATOM 760 C CA . GLY A 1 94 ? -7.107 17.012 -20.842 1.00 68.62 94 GLY A CA 1
ATOM 761 C C . GLY A 1 94 ? -7.353 15.501 -20.972 1.00 68.62 94 GLY A C 1
ATOM 762 O O . GLY A 1 94 ? -8.504 15.110 -21.154 1.00 68.62 94 GLY A O 1
ATOM 763 N N . GLU A 1 95 ? -6.345 14.635 -20.811 1.00 75.62 95 GLU A N 1
ATOM 764 C CA . GLU A 1 95 ? -6.561 13.178 -20.858 1.00 75.62 95 GLU A CA 1
ATOM 765 C C . GLU A 1 95 ? -7.183 12.608 -19.570 1.00 75.62 95 GLU A C 1
ATOM 767 O O . GLU A 1 95 ? -7.012 13.137 -18.460 1.00 75.62 95 GLU A O 1
ATOM 772 N N . ASN A 1 96 ? -7.895 11.486 -19.727 1.00 75.44 96 ASN A N 1
ATOM 773 C CA . ASN A 1 96 ? -8.414 10.680 -18.627 1.00 75.44 96 ASN A CA 1
ATOM 774 C C . ASN A 1 96 ? -7.282 9.844 -18.002 1.00 75.44 96 ASN A C 1
ATOM 776 O O . ASN A 1 96 ? -6.752 8.942 -18.640 1.00 75.44 96 ASN A O 1
ATOM 780 N N . ASN A 1 97 ? -6.961 10.103 -16.732 1.00 78.25 97 ASN A N 1
ATOM 781 C CA . ASN A 1 97 ? -5.918 9.387 -15.977 1.00 78.25 97 ASN A CA 1
ATOM 782 C C . ASN A 1 97 ? -6.414 8.105 -15.293 1.00 78.25 97 ASN A C 1
ATOM 784 O O . ASN A 1 97 ? -5.749 7.569 -14.401 1.00 78.25 97 ASN A O 1
ATOM 788 N N . ARG A 1 98 ? -7.613 7.627 -15.635 1.00 88.94 98 ARG A N 1
ATOM 789 C CA . ARG A 1 98 ? -8.092 6.339 -15.149 1.00 88.94 98 ARG A CA 1
ATOM 790 C C . ARG A 1 98 ? -7.359 5.223 -15.892 1.00 88.94 98 ARG A C 1
ATOM 792 O O . ARG A 1 98 ? -7.649 4.954 -17.050 1.00 88.94 98 ARG A O 1
ATOM 799 N N . ILE A 1 99 ? -6.464 4.559 -15.173 1.00 94.88 99 ILE A N 1
ATOM 800 C CA . ILE A 1 99 ? -5.705 3.394 -15.625 1.00 94.88 99 ILE A CA 1
ATOM 801 C C . ILE A 1 99 ? -5.738 2.316 -14.530 1.00 94.88 99 ILE A C 1
ATOM 803 O O . ILE A 1 99 ? -5.807 2.630 -13.332 1.00 94.88 99 ILE A O 1
ATOM 807 N N . THR A 1 100 ? -5.730 1.049 -14.927 1.00 96.44 100 THR A N 1
ATOM 808 C CA . THR A 1 100 ? -5.581 -0.095 -14.014 1.00 96.44 100 THR A CA 1
ATOM 809 C C . THR A 1 100 ? -4.118 -0.321 -13.625 1.00 96.44 100 THR A C 1
ATOM 811 O O . THR A 1 100 ? -3.191 0.220 -14.238 1.00 96.44 100 THR A O 1
ATOM 814 N N . LEU A 1 101 ? -3.888 -1.137 -12.596 1.00 96.12 101 LEU A N 1
ATOM 815 C CA . LEU A 1 101 ? -2.542 -1.534 -12.188 1.00 96.12 101 LEU A CA 1
ATOM 816 C C . LEU A 1 101 ? -1.805 -2.318 -13.291 1.00 96.12 101 LEU A C 1
ATOM 818 O O . LEU A 1 101 ? -0.618 -2.084 -13.518 1.00 96.12 101 LEU A O 1
ATOM 822 N N . ASP A 1 102 ? -2.490 -3.212 -14.006 1.00 95.00 102 ASP A N 1
ATOM 823 C CA . ASP A 1 102 ? -1.889 -4.021 -15.075 1.00 95.00 102 ASP A CA 1
ATOM 824 C C . ASP A 1 102 ? -1.555 -3.203 -16.334 1.00 95.00 102 ASP A C 1
ATOM 826 O O . ASP A 1 102 ? -0.470 -3.363 -16.895 1.00 95.00 102 ASP A O 1
ATOM 830 N N . GLU A 1 103 ? -2.418 -2.267 -16.740 1.00 95.00 103 GLU A N 1
ATOM 831 C CA . GLU A 1 103 ? -2.125 -1.330 -17.836 1.00 95.00 103 GLU A CA 1
ATOM 832 C C . GLU A 1 103 ? -0.925 -0.431 -17.508 1.00 95.00 103 GLU A C 1
ATOM 834 O O . GLU A 1 103 ? -0.041 -0.243 -18.348 1.00 95.00 103 GLU A O 1
ATOM 839 N N . ALA A 1 104 ? -0.845 0.084 -16.277 1.00 93.75 104 ALA A N 1
ATOM 840 C CA . ALA A 1 104 ? 0.291 0.885 -15.833 1.00 93.75 104 ALA A CA 1
ATOM 841 C C . ALA A 1 104 ? 1.581 0.053 -15.766 1.00 93.75 104 ALA A C 1
ATOM 843 O O . ALA A 1 104 ? 2.618 0.479 -16.271 1.00 93.75 104 ALA A O 1
ATOM 844 N N . TYR A 1 105 ? 1.523 -1.168 -15.228 1.00 92.12 105 TYR A N 1
ATOM 845 C CA . TYR A 1 105 ? 2.654 -2.098 -15.235 1.00 92.12 105 TYR A CA 1
ATOM 846 C C . TYR A 1 105 ? 3.155 -2.383 -16.663 1.00 92.12 105 TYR A C 1
ATOM 848 O O . TYR A 1 105 ? 4.357 -2.307 -16.925 1.00 92.12 105 TYR A O 1
ATOM 856 N N . LYS A 1 106 ? 2.239 -2.640 -17.606 1.00 91.75 106 LYS A N 1
ATOM 857 C CA . LYS A 1 106 ? 2.553 -2.839 -19.032 1.00 91.75 106 LYS A CA 1
ATOM 858 C C . LYS A 1 106 ? 3.177 -1.607 -19.680 1.00 91.75 106 LYS A C 1
ATOM 860 O O . LYS A 1 106 ? 4.096 -1.751 -20.485 1.00 91.75 106 LYS A O 1
ATOM 865 N N . LYS A 1 107 ? 2.696 -0.408 -19.337 1.00 90.75 107 LYS A N 1
ATOM 866 C CA . LYS A 1 107 ? 3.222 0.855 -19.869 1.00 90.75 107 LYS A CA 1
ATOM 867 C C . LYS A 1 107 ? 4.631 1.167 -19.347 1.00 90.75 107 LYS A C 1
ATOM 869 O O . LYS A 1 107 ? 5.455 1.618 -20.136 1.00 90.75 107 LYS A O 1
ATOM 874 N N . TYR A 1 108 ? 4.894 0.918 -18.061 1.00 87.12 108 TYR A N 1
ATOM 875 C CA . TYR A 1 108 ? 6.071 1.449 -17.358 1.00 87.12 108 TYR A CA 1
ATOM 876 C C . TYR A 1 108 ? 7.154 0.432 -16.973 1.00 87.12 108 TYR A C 1
ATOM 878 O O . TYR A 1 108 ? 8.282 0.851 -16.743 1.00 87.12 108 TYR A O 1
ATOM 886 N N . LEU A 1 109 ? 6.847 -0.869 -16.856 1.00 86.75 109 LEU A N 1
ATOM 887 C CA . LEU A 1 109 ? 7.787 -1.865 -16.304 1.00 86.75 109 LEU A CA 1
ATOM 888 C C . LEU A 1 109 ? 7.933 -3.153 -17.124 1.00 86.75 109 LEU A C 1
ATOM 890 O O . LEU A 1 109 ? 8.970 -3.804 -17.030 1.00 86.75 109 LEU A O 1
ATOM 894 N N . ASP A 1 110 ? 6.941 -3.554 -17.925 1.00 83.44 110 ASP A N 1
ATOM 895 C CA . ASP A 1 110 ? 6.925 -4.885 -18.567 1.00 83.44 110 ASP A CA 1
ATOM 896 C C . ASP A 1 110 ? 8.086 -5.142 -19.554 1.00 83.44 110 ASP A C 1
ATOM 898 O O . ASP A 1 110 ? 8.442 -6.297 -19.801 1.00 83.44 110 ASP A O 1
ATOM 902 N N . LYS A 1 111 ? 8.708 -4.072 -20.072 1.00 77.00 111 LYS A N 1
ATOM 903 C CA . LYS A 1 111 ? 9.915 -4.113 -20.920 1.00 77.00 111 LYS A CA 1
ATOM 904 C C . LYS A 1 111 ? 11.232 -4.084 -20.132 1.00 77.00 111 LYS A C 1
ATOM 906 O O . LYS A 1 111 ? 12.257 -4.502 -20.661 1.00 77.00 111 LYS A O 1
ATOM 911 N N . ASP A 1 112 ? 11.200 -3.615 -18.886 1.00 73.62 112 ASP A N 1
ATOM 912 C CA . ASP A 1 112 ? 12.379 -3.174 -18.128 1.00 73.62 112 ASP A CA 1
ATOM 913 C C . ASP A 1 112 ? 12.611 -3.961 -16.827 1.00 73.62 112 ASP A C 1
ATOM 915 O O . ASP A 1 112 ? 13.661 -3.840 -16.199 1.00 73.62 112 ASP A O 1
ATOM 919 N N . ILE A 1 113 ? 11.672 -4.831 -16.445 1.00 71.19 113 ILE A N 1
ATOM 920 C CA . ILE A 1 113 ? 11.771 -5.711 -15.267 1.00 71.19 113 ILE A CA 1
ATOM 921 C C . ILE A 1 113 ? 12.534 -7.031 -15.524 1.00 71.19 113 ILE A C 1
ATOM 923 O O . ILE A 1 113 ? 12.751 -7.822 -14.606 1.00 71.19 113 ILE A O 1
ATOM 927 N N . GLY A 1 114 ? 12.956 -7.276 -16.769 1.00 65.44 114 GLY A N 1
ATOM 928 C CA . GLY A 1 114 ? 13.616 -8.520 -17.181 1.00 65.44 114 GLY A CA 1
ATOM 929 C C . GLY A 1 114 ? 12.694 -9.749 -17.148 1.00 65.44 114 GLY A C 1
ATOM 930 O O . GLY A 1 114 ? 11.468 -9.638 -17.113 1.00 65.44 114 GLY A O 1
ATOM 931 N N . ASP A 1 115 ? 13.291 -10.944 -17.161 1.00 63.81 115 ASP A N 1
ATOM 932 C CA . ASP A 1 115 ? 12.549 -12.210 -17.289 1.00 63.81 115 ASP A CA 1
ATOM 933 C C . ASP A 1 115 ? 11.744 -12.591 -16.031 1.00 63.81 115 ASP A C 1
ATOM 935 O O . ASP A 1 115 ? 10.813 -13.399 -16.093 1.00 63.81 115 ASP A O 1
ATOM 939 N N . TYR A 1 116 ? 12.080 -12.024 -14.866 1.00 66.75 116 TYR A N 1
ATOM 940 C CA . TYR A 1 116 ? 11.419 -12.355 -13.604 1.00 66.75 116 TYR A CA 1
ATOM 941 C C . TYR A 1 116 ? 10.148 -11.518 -13.417 1.00 66.75 116 TYR A C 1
ATOM 943 O O . TYR A 1 116 ? 10.126 -10.508 -12.716 1.00 66.75 116 TYR A O 1
ATOM 951 N N . LYS A 1 117 ? 9.044 -11.964 -14.018 1.00 74.38 117 LYS A N 1
ATOM 952 C CA . LYS A 1 117 ? 7.731 -11.330 -13.832 1.00 74.38 117 LYS A CA 1
ATOM 953 C C . LYS A 1 117 ? 7.062 -11.857 -12.560 1.00 74.38 117 LYS A C 1
ATOM 955 O O . LYS A 1 117 ? 6.542 -12.973 -12.546 1.00 74.38 117 LYS A O 1
ATOM 960 N N . TYR A 1 118 ? 7.042 -11.048 -11.493 1.00 80.62 118 TYR A N 1
ATOM 961 C CA . TYR A 1 118 ? 6.422 -11.426 -10.210 1.00 80.62 118 TYR A CA 1
ATOM 962 C C . TYR A 1 118 ? 4.941 -11.810 -10.325 1.00 80.62 118 TYR A C 1
ATOM 964 O O . TYR A 1 118 ? 4.461 -12.581 -9.501 1.00 80.62 118 TYR A O 1
ATOM 972 N N . TRP A 1 119 ? 4.229 -11.347 -11.360 1.00 86.50 119 TRP A N 1
ATOM 973 C CA . TRP A 1 119 ? 2.832 -11.714 -11.612 1.00 86.50 119 TRP A CA 1
ATOM 974 C C . TRP A 1 119 ? 2.596 -13.229 -11.642 1.00 86.50 119 TRP A C 1
ATOM 976 O O . TRP A 1 119 ? 1.574 -13.676 -11.135 1.00 86.50 119 TRP A O 1
ATOM 986 N N . ASN A 1 120 ? 3.570 -14.014 -12.116 1.00 84.50 120 ASN A N 1
ATOM 987 C CA . ASN A 1 120 ? 3.507 -15.482 -12.155 1.00 84.50 120 ASN A CA 1
ATOM 988 C C . ASN A 1 120 ? 3.546 -16.143 -10.757 1.00 84.50 120 ASN A C 1
ATOM 990 O O . ASN A 1 120 ? 3.464 -17.362 -10.648 1.00 84.50 120 ASN A O 1
ATOM 994 N N . ARG A 1 121 ? 3.747 -15.362 -9.688 1.00 87.31 121 ARG A N 1
ATOM 995 C CA . ARG A 1 121 ? 3.706 -15.797 -8.280 1.00 87.31 121 ARG A CA 1
ATOM 996 C C . ARG A 1 121 ? 2.573 -15.134 -7.490 1.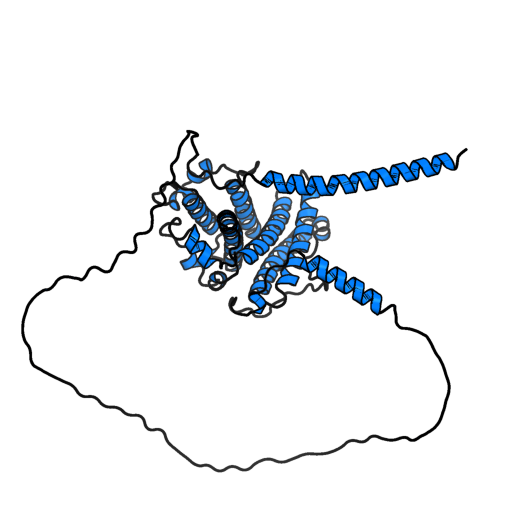00 87.31 121 ARG A C 1
ATOM 998 O O . ARG A 1 121 ? 2.499 -15.314 -6.281 1.00 87.31 121 ARG A O 1
ATOM 1005 N N . LEU A 1 122 ? 1.716 -14.358 -8.157 1.00 90.38 122 LEU A N 1
ATOM 1006 C CA . LEU A 1 122 ? 0.646 -13.564 -7.545 1.00 90.38 122 LEU A CA 1
ATOM 1007 C C . LEU A 1 122 ? -0.758 -14.061 -7.931 1.00 90.38 122 LEU A C 1
ATOM 1009 O O . LEU A 1 122 ? -1.728 -13.314 -7.819 1.00 90.38 122 LEU A O 1
ATOM 1013 N N . ASP A 1 123 ? -0.887 -15.324 -8.352 1.00 86.94 123 ASP A N 1
ATOM 1014 C CA . ASP A 1 123 ? -2.149 -15.911 -8.830 1.00 86.94 123 ASP A CA 1
ATOM 1015 C C . ASP A 1 123 ? -3.312 -15.771 -7.835 1.00 86.94 123 ASP A C 1
ATOM 1017 O O . ASP A 1 123 ? -4.441 -15.496 -8.244 1.00 86.94 123 ASP A O 1
ATOM 1021 N N . ASN A 1 124 ? -3.033 -15.882 -6.531 1.00 86.50 124 ASN A N 1
ATOM 1022 C CA . ASN A 1 124 ? -4.028 -15.730 -5.462 1.00 86.50 124 ASN A CA 1
ATOM 1023 C C . ASN A 1 124 ? -4.630 -14.316 -5.384 1.00 86.50 124 ASN A C 1
ATOM 1025 O O . ASN A 1 124 ? -5.760 -14.156 -4.936 1.00 86.50 124 ASN A O 1
ATOM 1029 N N . VAL A 1 125 ? -3.885 -13.291 -5.810 1.00 93.31 125 VAL A N 1
ATOM 1030 C CA . VAL A 1 125 ? -4.309 -11.881 -5.772 1.00 93.31 125 VAL A CA 1
ATOM 1031 C C . VAL A 1 125 ? -4.466 -11.287 -7.174 1.00 93.31 125 VAL A C 1
ATOM 1033 O O . VAL A 1 125 ? -4.563 -10.072 -7.328 1.00 93.31 125 VAL A O 1
ATOM 1036 N N . LYS A 1 126 ? -4.500 -12.128 -8.219 1.00 91.75 126 LYS A N 1
ATOM 1037 C CA . LYS A 1 126 ? -4.418 -11.700 -9.627 1.00 91.75 126 LYS A CA 1
ATOM 1038 C C . LYS A 1 126 ? -5.463 -10.665 -10.043 1.00 91.75 126 LYS A C 1
ATOM 1040 O O . LYS A 1 126 ? -5.158 -9.845 -10.898 1.00 91.75 126 LYS A O 1
ATOM 1045 N N . GLY A 1 127 ? -6.650 -10.657 -9.429 1.00 94.19 127 GLY A N 1
ATOM 1046 C CA . GLY A 1 127 ? -7.689 -9.657 -9.711 1.00 94.19 127 GLY A CA 1
ATOM 1047 C C . GLY A 1 127 ? -7.306 -8.226 -9.302 1.00 94.19 127 GLY A C 1
ATOM 1048 O O . GLY A 1 127 ? -7.881 -7.277 -9.820 1.00 94.19 127 GLY A O 1
ATOM 1049 N N . LEU A 1 128 ? -6.273 -8.030 -8.466 1.00 96.25 128 LEU A N 1
ATOM 1050 C CA . LEU A 1 128 ? -5.688 -6.702 -8.221 1.00 96.25 128 LEU A CA 1
ATOM 1051 C C . LEU A 1 128 ? -5.053 -6.068 -9.470 1.00 96.25 128 LEU A C 1
ATOM 1053 O O . LEU A 1 128 ? -4.812 -4.864 -9.466 1.00 96.25 128 LEU A O 1
ATOM 1057 N N . LYS A 1 129 ? -4.829 -6.831 -10.548 1.00 95.38 129 LYS A N 1
ATOM 1058 C CA . LYS A 1 129 ? -4.479 -6.295 -11.875 1.00 95.38 129 LYS A CA 1
ATOM 1059 C C . LYS A 1 129 ? -5.482 -5.254 -12.368 1.00 95.38 129 LYS A C 1
ATOM 1061 O O . LYS A 1 129 ? -5.067 -4.220 -12.887 1.00 95.38 129 LYS A O 1
ATOM 1066 N N . ASP A 1 130 ? -6.768 -5.508 -12.137 1.00 96.06 130 ASP A N 1
ATOM 1067 C CA . ASP A 1 130 ? -7.881 -4.695 -12.634 1.00 96.06 130 ASP A CA 1
ATOM 1068 C C . ASP A 1 130 ? -8.239 -3.540 -11.677 1.00 96.06 130 ASP A C 1
ATOM 1070 O O . ASP A 1 130 ? -9.112 -2.717 -11.964 1.00 96.06 130 ASP A O 1
ATOM 1074 N N . ALA A 1 131 ? -7.554 -3.444 -10.531 1.00 97.06 131 ALA A N 1
ATOM 1075 C CA . ALA A 1 131 ? -7.747 -2.363 -9.577 1.00 97.06 131 ALA A CA 1
ATOM 1076 C C . ALA A 1 131 ? -7.316 -1.015 -10.178 1.00 97.06 131 ALA A C 1
ATOM 1078 O O . ALA A 1 131 ? -6.275 -0.897 -10.827 1.00 97.06 131 ALA A O 1
ATOM 1079 N N . ASN A 1 132 ? -8.094 0.037 -9.908 1.00 96.62 132 ASN A N 1
ATOM 1080 C CA . ASN A 1 132 ? -7.741 1.404 -10.292 1.00 96.62 132 ASN A CA 1
ATOM 1081 C C . ASN A 1 132 ? -6.435 1.842 -9.600 1.00 96.62 132 ASN A C 1
ATOM 1083 O O . ASN A 1 132 ? -6.332 1.814 -8.368 1.00 96.62 132 ASN A O 1
ATOM 1087 N N . LEU A 1 133 ? -5.467 2.304 -10.396 1.00 96.50 133 LEU A N 1
ATOM 1088 C CA . LEU A 1 133 ? -4.129 2.672 -9.935 1.00 96.50 133 LEU A CA 1
ATOM 1089 C C . LEU A 1 133 ? -4.138 3.809 -8.897 1.00 96.50 133 LEU A C 1
ATOM 1091 O O . LEU A 1 133 ? -3.437 3.728 -7.885 1.00 96.50 133 LEU A O 1
ATOM 1095 N N . ARG A 1 134 ? -4.961 4.850 -9.108 1.00 95.50 134 ARG A N 1
ATOM 1096 C CA . ARG A 1 134 ? -5.108 5.966 -8.156 1.00 95.50 134 ARG A CA 1
ATOM 1097 C C . ARG A 1 134 ? -5.615 5.452 -6.815 1.00 95.50 134 ARG A C 1
ATOM 1099 O O . ARG A 1 134 ? -5.085 5.852 -5.785 1.00 95.50 134 ARG A O 1
ATOM 1106 N N . HIS A 1 135 ? -6.604 4.558 -6.823 1.00 96.81 135 HIS A N 1
ATOM 1107 C CA . HIS A 1 135 ? -7.184 4.018 -5.592 1.00 96.81 135 HIS A CA 1
ATOM 1108 C C . HIS A 1 135 ? -6.141 3.215 -4.812 1.00 96.81 135 HIS A C 1
ATOM 1110 O O . HIS A 1 135 ? -5.936 3.474 -3.630 1.00 96.81 135 HIS A O 1
ATOM 1116 N N . MET A 1 136 ? -5.411 2.311 -5.472 1.00 97.88 136 MET A N 1
ATOM 1117 C CA . MET A 1 136 ? -4.364 1.510 -4.823 1.00 97.88 136 MET A CA 1
ATOM 1118 C C . MET A 1 136 ? -3.227 2.371 -4.238 1.00 97.88 136 MET A C 1
ATOM 1120 O O . MET A 1 136 ? -2.703 2.056 -3.170 1.00 97.88 136 MET A O 1
ATOM 1124 N N . ASN A 1 137 ? -2.904 3.506 -4.867 1.00 96.69 137 ASN A N 1
ATOM 1125 C CA . ASN A 1 137 ? -2.019 4.527 -4.295 1.00 96.69 137 ASN A CA 1
ATOM 1126 C C . ASN A 1 137 ? -2.595 5.163 -3.002 1.00 96.69 137 ASN A C 1
ATOM 1128 O O . ASN A 1 137 ? -1.859 5.361 -2.037 1.00 96.69 137 ASN A O 1
ATOM 1132 N N . GLU A 1 138 ? -3.903 5.431 -2.921 1.00 97.56 138 GLU A N 1
ATOM 1133 C CA . GLU A 1 138 ? -4.550 5.913 -1.684 1.00 97.56 138 GLU A CA 1
ATOM 1134 C C . GLU A 1 138 ? -4.560 4.854 -0.565 1.00 97.56 138 GLU A C 1
ATOM 1136 O O . GLU A 1 138 ? -4.377 5.198 0.607 1.00 97.56 138 GLU A O 1
ATOM 1141 N N . PHE A 1 139 ? -4.695 3.569 -0.913 1.00 98.56 139 PHE A N 1
ATOM 1142 C CA . PHE A 1 139 ? -4.492 2.451 0.019 1.00 98.56 139 PHE A CA 1
ATOM 1143 C C . PHE A 1 139 ? -3.038 2.382 0.512 1.00 98.56 139 PHE A C 1
ATOM 1145 O O . PHE A 1 139 ? -2.802 2.209 1.711 1.00 98.56 139 PHE A O 1
ATOM 1152 N N . TYR A 1 140 ? -2.051 2.619 -0.362 1.00 98.56 140 TYR A N 1
ATOM 1153 C CA . TYR A 1 140 ? -0.653 2.690 0.064 1.00 98.56 140 TYR A CA 1
ATOM 1154 C C . TYR A 1 140 ? -0.382 3.838 1.044 1.00 98.56 140 TYR A C 1
ATOM 1156 O O . TYR A 1 140 ? 0.393 3.656 1.983 1.00 98.56 140 TYR A O 1
ATOM 1164 N N . LYS A 1 141 ? -1.042 4.999 0.912 1.00 97.62 141 LYS A N 1
ATOM 1165 C CA . LYS A 1 141 ? -0.919 6.073 1.919 1.00 97.62 141 LYS A CA 1
ATOM 1166 C C . LYS A 1 141 ? -1.344 5.599 3.311 1.00 97.62 141 LYS A C 1
ATOM 1168 O O . LYS A 1 141 ? -0.648 5.901 4.282 1.00 97.62 141 LYS A O 1
ATOM 1173 N N . LEU A 1 142 ? -2.434 4.827 3.415 1.00 98.31 142 LEU A N 1
ATOM 1174 C CA . LEU A 1 142 ? -2.865 4.229 4.685 1.00 98.31 142 LEU A CA 1
ATOM 1175 C C . LEU A 1 142 ? -1.803 3.258 5.219 1.00 98.31 142 LEU A C 1
ATOM 1177 O O . LEU A 1 142 ? -1.341 3.431 6.347 1.00 98.31 142 LEU A O 1
ATOM 1181 N N . LEU A 1 143 ? -1.353 2.303 4.397 1.00 98.31 143 LEU A N 1
ATOM 1182 C CA . LEU A 1 143 ? -0.292 1.359 4.769 1.00 98.31 143 LEU A CA 1
ATOM 1183 C C . LEU A 1 143 ? 0.988 2.081 5.226 1.00 98.31 143 LEU A C 1
ATOM 1185 O O . LEU A 1 143 ? 1.585 1.712 6.234 1.00 98.31 143 LEU A O 1
ATOM 1189 N N . LYS A 1 144 ? 1.391 3.151 4.534 1.00 96.62 144 LYS A N 1
ATOM 1190 C CA . LYS A 1 144 ? 2.569 3.959 4.874 1.00 96.62 144 LYS A CA 1
ATOM 1191 C C . LYS A 1 144 ? 2.416 4.668 6.221 1.00 96.62 144 LYS A C 1
ATOM 1193 O O . LYS A 1 144 ? 3.387 4.725 6.976 1.00 96.62 144 LYS A O 1
ATOM 1198 N N . HIS A 1 145 ? 1.231 5.183 6.556 1.00 95.44 145 HIS A N 1
ATOM 1199 C CA . HIS A 1 145 ? 0.973 5.754 7.884 1.00 95.44 145 HIS A CA 1
ATOM 1200 C C . HIS A 1 145 ? 0.978 4.681 8.983 1.00 95.44 145 HIS A C 1
ATOM 1202 O O . HIS A 1 145 ? 1.674 4.867 9.983 1.00 95.44 145 HIS A O 1
ATOM 1208 N N . ILE A 1 146 ? 0.328 3.534 8.752 1.00 95.56 146 ILE A N 1
ATOM 1209 C CA . ILE A 1 146 ? 0.355 2.363 9.646 1.00 95.56 146 ILE A CA 1
ATOM 1210 C C . ILE A 1 146 ? 1.804 1.931 9.914 1.00 95.56 146 ILE A C 1
ATOM 1212 O O . ILE A 1 146 ? 2.226 1.833 11.066 1.00 95.56 146 ILE A O 1
ATOM 1216 N N . CYS A 1 147 ? 2.607 1.761 8.862 1.00 95.19 147 CYS A N 1
ATOM 1217 C CA . CYS A 1 147 ? 4.003 1.355 8.980 1.00 95.19 147 CYS A CA 1
ATOM 1218 C C . CYS A 1 147 ? 4.884 2.390 9.691 1.00 95.19 147 CYS A C 1
ATOM 1220 O O . CYS A 1 147 ? 5.775 2.000 10.448 1.00 95.19 147 CYS A O 1
ATOM 1222 N N . LYS A 1 148 ? 4.638 3.697 9.514 1.00 91.88 148 LYS A N 1
ATOM 1223 C CA . LYS A 1 148 ? 5.336 4.742 10.286 1.00 91.88 148 LYS A CA 1
ATOM 1224 C C . LYS A 1 148 ? 5.022 4.650 11.780 1.00 91.88 148 LYS A C 1
ATOM 1226 O O . LYS A 1 148 ? 5.939 4.770 12.589 1.00 91.88 148 LYS A O 1
ATOM 1231 N N . THR A 1 149 ? 3.765 4.390 12.142 1.00 90.62 149 THR A N 1
ATOM 1232 C CA . THR A 1 149 ? 3.366 4.153 13.537 1.00 90.62 149 THR A CA 1
ATOM 1233 C C . THR A 1 149 ? 4.045 2.901 14.105 1.00 90.62 149 THR A C 1
ATOM 1235 O O . THR A 1 149 ? 4.681 2.983 15.155 1.00 90.62 149 THR A O 1
ATOM 1238 N N . ILE A 1 150 ? 4.013 1.777 13.376 1.00 90.69 150 ILE A N 1
ATOM 1239 C CA . ILE A 1 150 ? 4.659 0.513 13.779 1.00 90.69 150 ILE A CA 1
ATOM 1240 C C . ILE A 1 150 ? 6.172 0.691 13.987 1.00 90.69 150 ILE A C 1
ATOM 1242 O O . ILE A 1 150 ? 6.714 0.267 15.007 1.00 90.69 150 ILE A O 1
ATOM 1246 N N . MET A 1 151 ? 6.877 1.332 13.051 1.00 87.19 151 MET A N 1
ATOM 1247 C CA . MET A 1 151 ? 8.341 1.442 13.118 1.00 87.19 151 MET A CA 1
ATOM 1248 C C . MET A 1 151 ? 8.839 2.407 14.198 1.00 87.19 151 MET A C 1
ATOM 1250 O O . MET A 1 151 ? 9.885 2.150 14.797 1.00 87.19 151 MET A O 1
ATOM 1254 N N . HIS A 1 152 ? 8.086 3.465 14.514 1.00 75.12 152 HIS A N 1
ATOM 1255 C CA . HIS A 1 152 ? 8.439 4.386 15.599 1.00 75.12 152 HIS A CA 1
ATOM 1256 C C . HIS A 1 152 ? 8.425 3.706 16.983 1.00 75.12 152 HIS A C 1
ATOM 1258 O O . HIS A 1 152 ? 9.165 4.110 17.868 1.00 75.12 152 HIS A O 1
ATOM 1264 N N . HIS A 1 153 ? 7.662 2.624 17.175 1.00 66.44 153 HIS A N 1
ATOM 1265 C CA . HIS A 1 153 ? 7.720 1.828 18.410 1.00 66.44 153 HIS A CA 1
ATOM 1266 C C . HIS A 1 153 ? 9.064 1.082 18.592 1.00 66.44 153 HIS A C 1
ATOM 1268 O O . HIS A 1 153 ? 9.482 0.822 19.718 1.00 66.44 153 HIS A O 1
ATOM 1274 N N . LYS A 1 154 ? 9.767 0.747 17.497 1.00 67.25 154 LYS A N 1
ATOM 1275 C CA . LYS A 1 154 ? 11.038 -0.012 17.511 1.00 67.25 154 LYS A CA 1
ATOM 1276 C C . LYS A 1 154 ? 12.270 0.890 17.691 1.00 67.25 154 LYS A C 1
ATOM 1278 O O . LYS A 1 154 ? 13.273 0.453 18.253 1.00 67.25 154 LYS A O 1
ATOM 1283 N N . ILE A 1 155 ? 12.214 2.132 17.208 1.00 63.72 155 ILE A N 1
ATOM 1284 C CA . ILE A 1 155 ? 13.320 3.102 17.245 1.00 63.72 155 ILE A CA 1
ATOM 1285 C C . ILE A 1 155 ? 13.028 4.117 18.356 1.00 63.72 155 ILE A C 1
ATOM 1287 O O . ILE A 1 155 ? 12.033 4.828 18.279 1.00 63.72 155 ILE A O 1
ATOM 1291 N N . LYS A 1 156 ? 13.879 4.186 19.394 1.00 57.44 156 LYS A N 1
ATOM 1292 C CA . LYS A 1 156 ? 13.625 5.027 20.581 1.00 57.44 156 LYS A CA 1
ATOM 1293 C C . LYS A 1 156 ? 13.304 6.490 20.202 1.00 57.44 156 LYS A C 1
ATOM 1295 O O . LYS A 1 156 ? 13.970 7.047 19.329 1.00 57.44 156 LYS A O 1
ATOM 1300 N N . PRO A 1 157 ? 12.318 7.124 20.866 1.00 48.84 157 PRO A N 1
ATOM 1301 C CA . PRO A 1 157 ? 11.668 8.319 20.345 1.00 48.84 157 PRO A CA 1
ATOM 1302 C C . PRO A 1 157 ? 12.491 9.582 20.605 1.00 48.84 157 PRO A C 1
ATOM 1304 O O . PRO A 1 157 ? 12.523 10.090 21.724 1.00 48.84 157 PRO A O 1
ATOM 1307 N N . THR A 1 158 ? 13.089 10.150 19.560 1.00 48.94 158 THR A N 1
ATOM 1308 C CA . THR A 1 158 ? 13.561 11.545 19.591 1.00 48.94 158 THR A CA 1
ATOM 1309 C C . THR A 1 158 ? 12.428 12.555 19.358 1.00 48.94 158 THR A C 1
ATOM 1311 O O . THR A 1 158 ? 12.562 13.697 19.780 1.00 48.94 158 THR A O 1
ATOM 1314 N N . GLU A 1 159 ? 11.284 12.143 18.787 1.00 52.06 159 GLU A N 1
ATOM 1315 C CA . GLU A 1 159 ? 10.092 12.995 18.599 1.00 52.06 159 GLU A CA 1
ATOM 1316 C C . GLU A 1 159 ? 8.759 12.245 18.815 1.00 52.06 159 GLU A C 1
ATOM 1318 O O . GLU A 1 159 ? 8.120 11.772 17.869 1.00 52.06 159 GLU A O 1
ATOM 1323 N N . TYR A 1 160 ? 8.291 12.192 20.068 1.00 51.09 160 TYR A N 1
ATOM 1324 C CA . TYR A 1 160 ? 6.993 11.613 20.475 1.00 51.09 160 TYR A CA 1
ATOM 1325 C C . TYR A 1 160 ? 5.782 12.178 19.697 1.00 51.09 160 TYR A C 1
ATOM 1327 O O . TYR A 1 160 ? 4.815 11.467 19.419 1.00 51.09 160 TYR A O 1
ATOM 1335 N N . THR A 1 161 ? 5.845 13.450 19.294 1.00 57.16 161 THR A N 1
ATOM 1336 C CA . THR A 1 161 ? 4.820 14.151 18.498 1.00 57.16 161 THR A CA 1
ATOM 1337 C C . THR A 1 161 ? 4.535 13.489 17.147 1.00 57.16 161 THR A C 1
ATOM 1339 O O . THR A 1 161 ? 3.390 13.499 16.694 1.00 57.16 161 THR A O 1
ATOM 1342 N N . SER A 1 162 ? 5.535 12.862 16.520 1.00 66.38 162 SER A N 1
ATOM 1343 C CA . SER A 1 162 ? 5.390 12.237 15.197 1.00 66.38 162 SER A CA 1
ATOM 1344 C C . SER A 1 162 ? 4.533 10.957 15.208 1.00 66.38 162 SER A C 1
ATOM 1346 O O . SER A 1 162 ? 3.849 10.653 14.228 1.00 66.38 162 SER A O 1
ATOM 1348 N N . HIS A 1 163 ? 4.522 10.204 16.311 1.00 67.94 163 HIS A N 1
ATOM 1349 C CA . HIS A 1 163 ? 3.828 8.915 16.409 1.00 67.94 163 HIS A CA 1
ATOM 1350 C C . HIS A 1 163 ? 2.303 9.069 16.451 1.00 67.94 163 HIS A C 1
ATOM 1352 O O . HIS A 1 163 ? 1.586 8.480 15.637 1.00 67.94 163 HIS A O 1
ATOM 1358 N N . LEU A 1 164 ? 1.804 9.918 17.356 1.00 78.81 164 LEU A N 1
ATOM 1359 C CA . LEU A 1 164 ? 0.369 10.185 17.492 1.00 78.81 164 LEU A CA 1
ATOM 1360 C C . LEU A 1 164 ? -0.208 10.822 16.217 1.00 78.81 164 LEU A C 1
ATOM 1362 O O . LEU A 1 164 ? -1.339 10.526 15.826 1.00 78.81 164 LEU A O 1
ATOM 1366 N N . GLN A 1 165 ? 0.595 11.631 15.519 1.00 86.31 165 GLN A N 1
ATOM 1367 C CA . GLN A 1 165 ? 0.240 12.176 14.213 1.00 86.31 165 GLN A CA 1
ATOM 1368 C C . GLN A 1 165 ? 0.100 11.077 13.146 1.00 86.31 165 GLN A C 1
ATOM 1370 O O . GLN A 1 165 ? -0.892 11.071 12.425 1.00 86.31 165 GLN A O 1
ATOM 1375 N N . ASN A 1 166 ? 1.021 10.106 13.059 1.00 88.88 166 ASN A N 1
ATOM 1376 C CA . ASN A 1 166 ? 0.893 8.991 12.105 1.00 88.88 166 ASN A CA 1
ATOM 1377 C C . ASN A 1 166 ? -0.296 8.064 12.422 1.00 88.88 166 ASN A C 1
ATOM 1379 O O . ASN A 1 166 ? -0.993 7.630 11.504 1.00 88.88 166 ASN A O 1
ATOM 1383 N N . SER A 1 167 ? -0.595 7.826 13.703 1.00 91.19 167 SER A N 1
ATOM 1384 C CA . SER A 1 167 ? -1.812 7.117 14.134 1.00 91.19 167 SER A CA 1
ATOM 1385 C C . SER A 1 167 ? -3.089 7.863 13.718 1.00 91.19 167 SER A C 1
ATOM 1387 O O . SER A 1 167 ? -3.985 7.279 13.110 1.00 91.19 167 SER A O 1
ATOM 1389 N N . THR A 1 168 ? -3.131 9.178 13.943 1.00 92.00 168 THR A N 1
ATOM 1390 C CA . THR A 1 168 ? -4.251 10.042 13.532 1.00 92.00 168 THR A CA 1
ATOM 1391 C C . THR A 1 168 ? -4.413 10.079 12.009 1.00 92.00 168 THR A C 1
ATOM 1393 O O . THR A 1 168 ? -5.526 9.956 11.504 1.00 92.00 168 THR A O 1
ATOM 1396 N N . ASN A 1 169 ? -3.311 10.166 11.258 1.00 93.19 169 ASN A N 1
ATOM 1397 C CA . ASN A 1 169 ? -3.327 10.113 9.794 1.00 93.19 169 ASN A CA 1
ATOM 1398 C C . ASN A 1 169 ? -3.819 8.753 9.271 1.00 93.19 169 ASN A C 1
ATOM 1400 O O . ASN A 1 169 ? -4.561 8.723 8.293 1.00 93.19 169 ASN A O 1
ATOM 1404 N N . SER A 1 170 ? -3.467 7.648 9.940 1.00 94.56 170 SER A N 1
ATOM 1405 C CA . SER A 1 170 ? -3.987 6.311 9.614 1.00 94.56 170 SER A CA 1
ATOM 1406 C C . SER A 1 170 ? -5.510 6.262 9.779 1.00 94.56 170 SER A C 1
ATOM 1408 O O . SER A 1 170 ? -6.211 5.862 8.856 1.00 94.56 170 SER A O 1
ATOM 1410 N N . SER A 1 171 ? -6.034 6.743 10.912 1.00 94.25 171 SER A N 1
ATOM 1411 C CA . SER A 1 171 ? -7.482 6.788 11.178 1.00 94.25 171 SER A CA 1
ATOM 1412 C C . SER A 1 171 ? -8.233 7.672 10.170 1.00 94.25 171 SER A C 1
ATOM 1414 O O . SER A 1 171 ? -9.220 7.241 9.573 1.00 94.25 171 SER A O 1
ATOM 1416 N N . ASN A 1 172 ? -7.700 8.861 9.866 1.00 92.56 172 ASN A N 1
ATOM 1417 C CA . ASN A 1 172 ? -8.273 9.766 8.865 1.00 92.56 172 ASN A CA 1
ATOM 1418 C C . ASN A 1 172 ? -8.295 9.155 7.451 1.00 92.56 172 ASN A C 1
ATOM 1420 O O . ASN A 1 172 ? -9.319 9.237 6.773 1.00 92.56 172 ASN A O 1
ATOM 1424 N N . GLN A 1 173 ? -7.198 8.528 7.007 1.00 95.06 173 GLN A N 1
ATOM 1425 C CA . GLN A 1 173 ? -7.123 7.903 5.680 1.00 95.06 173 GLN A CA 1
ATOM 1426 C C . GLN A 1 173 ? -8.009 6.650 5.595 1.00 95.06 173 GLN A C 1
ATOM 1428 O O . GLN A 1 173 ? -8.678 6.458 4.585 1.00 95.06 173 GLN A O 1
ATOM 1433 N N . TYR A 1 174 ? -8.084 5.834 6.654 1.00 95.81 174 TYR A N 1
ATOM 1434 C CA . TYR A 1 174 ? -9.015 4.699 6.739 1.00 95.81 174 TYR A CA 1
ATOM 1435 C C . TYR A 1 174 ? -10.468 5.157 6.563 1.00 95.81 174 TYR A C 1
ATOM 1437 O O . TYR A 1 174 ? -11.202 4.619 5.735 1.00 95.81 174 TYR A O 1
ATOM 1445 N N . MET A 1 175 ? -10.868 6.199 7.293 1.00 93.50 175 MET A N 1
ATOM 1446 C CA . MET A 1 175 ? -12.213 6.770 7.223 1.00 93.50 175 MET A CA 1
ATOM 1447 C C . MET A 1 175 ? -12.524 7.350 5.830 1.00 93.50 175 MET A C 1
ATOM 1449 O O . MET A 1 175 ? -13.640 7.192 5.335 1.00 93.50 175 MET A O 1
ATOM 1453 N N . LEU A 1 176 ? -11.539 7.977 5.175 1.00 93.44 176 LEU A N 1
ATOM 1454 C CA . LEU A 1 176 ? -11.660 8.512 3.815 1.00 93.44 176 LEU A CA 1
ATOM 1455 C C . LEU A 1 176 ? -11.799 7.405 2.752 1.00 93.44 176 LEU A C 1
ATOM 1457 O O . LEU A 1 176 ? -12.655 7.507 1.869 1.00 93.44 176 LEU A O 1
ATOM 1461 N N . LEU A 1 177 ? -11.001 6.338 2.860 1.00 95.31 177 LEU A N 1
ATOM 1462 C CA . LEU A 1 177 ? -11.083 5.152 2.000 1.00 95.31 177 LEU A CA 1
ATOM 1463 C C . LEU A 1 177 ? -12.430 4.438 2.171 1.00 95.31 177 LEU A C 1
ATOM 1465 O O . LEU A 1 177 ? -13.089 4.145 1.176 1.00 95.31 177 LEU A O 1
ATOM 1469 N N . TYR A 1 178 ? -12.882 4.238 3.415 1.00 94.19 178 TYR A N 1
ATOM 1470 C CA . TYR A 1 178 ? -14.194 3.653 3.698 1.00 94.19 178 TYR A CA 1
ATOM 1471 C C . TYR A 1 178 ? -15.324 4.443 3.030 1.00 94.19 178 TYR A C 1
ATOM 1473 O O . TYR A 1 178 ? -16.169 3.857 2.366 1.00 94.19 178 TYR A O 1
ATOM 1481 N N . GLN A 1 179 ? -15.340 5.773 3.143 1.00 91.88 179 GLN A N 1
ATOM 1482 C CA . GLN A 1 179 ? -16.409 6.572 2.531 1.00 91.88 179 GLN A CA 1
ATOM 1483 C C . GLN A 1 179 ? -16.419 6.479 0.999 1.00 91.88 179 GLN A C 1
ATOM 1485 O O . GLN A 1 179 ? -17.490 6.335 0.412 1.00 91.88 179 GLN A O 1
ATOM 1490 N N . ASN A 1 180 ? -15.247 6.488 0.357 1.00 92.88 180 ASN A N 1
ATOM 1491 C CA . ASN A 1 180 ? -15.136 6.329 -1.097 1.00 92.88 180 ASN A CA 1
ATOM 1492 C C . ASN A 1 180 ? -15.552 4.928 -1.589 1.00 92.88 180 ASN A C 1
ATOM 1494 O O . ASN A 1 180 ? -16.082 4.804 -2.695 1.00 92.88 180 ASN A O 1
ATOM 1498 N N . PHE A 1 181 ? -15.320 3.883 -0.783 1.00 92.94 181 PHE A N 1
ATOM 1499 C CA . PHE A 1 181 ? -15.405 2.484 -1.220 1.00 92.94 181 PHE A CA 1
ATOM 1500 C C . PHE A 1 181 ? -16.348 1.590 -0.398 1.00 92.94 181 PHE A C 1
ATOM 1502 O O . PHE A 1 181 ? -16.350 0.379 -0.594 1.00 92.94 181 PHE A O 1
ATOM 1509 N N . SER A 1 182 ? -17.211 2.171 0.441 1.00 91.75 182 SER A N 1
ATOM 1510 C CA . SER A 1 182 ? -18.201 1.507 1.326 1.00 91.75 182 SER A CA 1
ATOM 1511 C C . SER A 1 182 ? -19.168 0.522 0.653 1.00 91.75 182 SER A C 1
ATOM 1513 O O . SER A 1 182 ? -19.956 -0.130 1.329 1.00 91.75 182 SER A O 1
ATOM 1515 N N . LYS A 1 183 ? -19.138 0.427 -0.679 1.00 91.81 183 LYS A N 1
ATOM 1516 C CA . LYS A 1 183 ? -19.986 -0.444 -1.501 1.00 91.81 183 LYS A CA 1
ATOM 1517 C C . LYS A 1 183 ? -19.187 -1.423 -2.373 1.00 91.81 183 LYS A C 1
ATOM 1519 O O . LYS A 1 183 ? -19.791 -2.107 -3.188 1.00 91.81 183 LYS A O 1
ATOM 1524 N N . CYS A 1 184 ? -17.858 -1.449 -2.270 1.00 94.38 184 CYS A N 1
ATOM 1525 C CA . CYS A 1 184 ? -16.985 -2.287 -3.091 1.00 94.38 184 CYS A CA 1
ATOM 1526 C C . CYS A 1 184 ? -16.249 -3.313 -2.226 1.00 94.38 184 CYS A C 1
ATOM 1528 O O . CYS A 1 184 ? -15.204 -3.003 -1.652 1.00 94.38 184 CYS A O 1
ATOM 1530 N N . ASP A 1 185 ? -16.754 -4.543 -2.185 1.00 94.25 185 ASP A N 1
ATOM 1531 C CA . ASP A 1 185 ? -16.226 -5.635 -1.356 1.00 94.25 185 ASP A CA 1
ATOM 1532 C C . ASP A 1 185 ? -14.718 -5.860 -1.575 1.00 94.25 185 ASP A C 1
ATOM 1534 O O . ASP A 1 185 ? -13.968 -6.026 -0.618 1.00 94.25 185 ASP A O 1
ATOM 1538 N N . SER A 1 186 ? -14.240 -5.749 -2.819 1.00 96.06 186 SER A N 1
ATOM 1539 C CA . SER A 1 186 ? -12.816 -5.839 -3.175 1.00 96.06 186 SER A CA 1
ATOM 1540 C C . SER A 1 186 ? -11.937 -4.784 -2.497 1.00 96.06 186 SER A C 1
ATOM 1542 O O . SER A 1 186 ? -10.820 -5.089 -2.089 1.00 96.06 186 SER A O 1
ATOM 1544 N N . TYR A 1 187 ? -12.419 -3.545 -2.355 1.00 97.06 187 TYR A N 1
ATOM 1545 C CA . TYR A 1 187 ? -11.702 -2.484 -1.639 1.00 97.06 187 TYR A CA 1
ATOM 1546 C C . TYR A 1 187 ? -11.924 -2.558 -0.123 1.00 97.06 187 TYR A C 1
ATOM 1548 O O . TYR A 1 187 ? -11.020 -2.209 0.635 1.00 97.06 187 TYR A O 1
ATOM 1556 N N . LEU A 1 188 ? -13.085 -3.039 0.329 1.00 95.81 188 LEU A N 1
ATOM 1557 C CA . LEU A 1 188 ? -13.359 -3.257 1.749 1.00 95.81 188 LEU A CA 1
ATOM 1558 C C . LEU A 1 188 ? -12.491 -4.385 2.333 1.00 95.81 188 LEU A C 1
ATOM 1560 O O . LEU A 1 188 ? -11.936 -4.202 3.409 1.00 95.81 188 LEU A O 1
ATOM 1564 N N . HIS A 1 189 ? -12.261 -5.477 1.595 1.00 96.31 189 HIS A N 1
ATOM 1565 C CA . HIS A 1 189 ? -11.325 -6.550 1.976 1.00 96.31 189 HIS A CA 1
ATOM 1566 C C . HIS A 1 189 ? -9.889 -6.033 2.169 1.00 96.31 189 HIS A C 1
ATOM 1568 O O . HIS A 1 189 ? -9.260 -6.295 3.195 1.00 96.31 189 HIS A O 1
ATOM 1574 N N . LEU A 1 190 ? -9.384 -5.210 1.237 1.00 97.50 190 LEU A N 1
ATOM 1575 C CA . LEU A 1 190 ? -8.073 -4.559 1.394 1.00 97.50 190 LEU A CA 1
ATOM 1576 C C . LEU A 1 190 ? -8.019 -3.653 2.634 1.00 97.50 190 LEU A C 1
ATOM 1578 O O . LEU A 1 190 ? -6.981 -3.545 3.292 1.00 97.50 190 LEU A O 1
ATOM 1582 N N . LEU A 1 191 ? -9.132 -2.988 2.952 1.00 96.81 191 LEU A N 1
ATOM 1583 C CA . LEU A 1 191 ? -9.247 -2.101 4.105 1.00 96.81 191 LEU A CA 1
ATOM 1584 C C . LEU A 1 191 ? -9.284 -2.891 5.427 1.00 96.81 191 LEU A C 1
ATOM 1586 O O . LEU A 1 191 ? -8.642 -2.482 6.398 1.00 96.81 191 LEU A O 1
ATOM 1590 N N . ASP A 1 192 ? -9.960 -4.042 5.441 1.00 95.56 192 ASP A N 1
ATOM 1591 C CA . ASP A 1 192 ? -10.012 -4.983 6.564 1.00 95.56 192 ASP A CA 1
ATOM 1592 C C . ASP A 1 192 ? -8.637 -5.598 6.867 1.00 95.56 192 ASP A C 1
ATOM 1594 O O . ASP A 1 192 ? -8.236 -5.642 8.031 1.00 95.56 192 ASP A O 1
ATOM 1598 N N . ASN A 1 193 ? -7.861 -5.983 5.848 1.00 95.81 193 ASN A N 1
ATOM 1599 C CA . ASN A 1 193 ? -6.500 -6.507 6.034 1.00 95.81 193 ASN A CA 1
ATOM 1600 C C . ASN A 1 193 ? -5.544 -5.455 6.633 1.00 95.81 193 ASN A C 1
ATOM 1602 O O . ASN A 1 193 ? -4.824 -5.731 7.605 1.00 95.81 193 ASN A O 1
ATOM 1606 N N . LEU A 1 194 ? -5.591 -4.213 6.134 1.00 97.38 194 LEU A N 1
ATOM 1607 C CA . LEU A 1 194 ? -4.838 -3.094 6.717 1.00 97.38 194 LEU A CA 1
ATOM 1608 C C . LEU A 1 194 ? -5.260 -2.816 8.167 1.00 97.38 194 LEU A C 1
ATOM 1610 O O . LEU A 1 194 ? -4.408 -2.576 9.029 1.00 97.38 194 LEU A O 1
ATOM 1614 N N . LYS A 1 195 ? -6.562 -2.892 8.457 1.00 95.81 195 LYS A N 1
ATOM 1615 C CA . LYS A 1 195 ? -7.108 -2.717 9.804 1.00 95.81 195 LYS A CA 1
ATOM 1616 C C . LYS A 1 195 ? -6.652 -3.805 10.766 1.00 95.81 195 LYS A C 1
ATOM 1618 O O . LYS A 1 195 ? -6.115 -3.476 11.821 1.00 95.81 195 LYS A O 1
ATOM 1623 N N . LYS A 1 196 ? -6.789 -5.072 10.381 1.00 94.50 196 LYS A N 1
ATOM 1624 C CA . LYS A 1 196 ? -6.297 -6.242 11.122 1.00 94.50 196 LYS A CA 1
ATOM 1625 C C . LYS A 1 196 ? -4.818 -6.083 11.481 1.00 94.50 196 LYS A C 1
ATOM 1627 O O . LYS A 1 196 ? -4.460 -6.150 12.651 1.00 94.50 196 LYS A O 1
ATOM 1632 N N . THR A 1 197 ? -3.983 -5.729 10.501 1.00 95.19 197 THR A N 1
ATOM 1633 C CA . THR A 1 197 ? -2.539 -5.485 10.693 1.00 95.19 197 THR A CA 1
ATOM 1634 C C . THR A 1 197 ? -2.246 -4.425 11.761 1.00 95.19 197 THR A C 1
ATOM 1636 O O . THR A 1 197 ? -1.301 -4.558 12.544 1.00 95.19 197 THR A O 1
ATOM 1639 N N . TYR A 1 198 ? -3.048 -3.361 11.803 1.00 94.19 198 TYR A N 1
ATOM 1640 C CA . TYR A 1 198 ? -2.893 -2.275 12.764 1.00 94.19 198 TYR A CA 1
ATOM 1641 C C . TYR A 1 198 ? -3.452 -2.621 14.155 1.00 94.19 198 TYR A C 1
ATOM 1643 O O . TYR A 1 198 ? -2.830 -2.279 15.162 1.00 94.19 198 TYR A O 1
ATOM 1651 N N . GLU A 1 199 ? -4.572 -3.341 14.239 1.00 92.62 199 GLU A N 1
ATOM 1652 C CA . GLU A 1 199 ? -5.149 -3.792 15.513 1.00 92.62 199 GLU A CA 1
ATOM 1653 C C . GLU A 1 199 ? -4.331 -4.925 16.166 1.00 92.62 199 GLU A C 1
ATOM 1655 O O . GLU A 1 199 ? -4.159 -4.930 17.388 1.00 92.62 199 GLU A O 1
ATOM 1660 N N . ASP A 1 200 ? -3.713 -5.810 15.377 1.00 92.44 200 ASP A N 1
ATOM 1661 C CA . ASP A 1 200 ? -2.728 -6.796 15.850 1.00 92.44 200 ASP A CA 1
ATOM 1662 C C . ASP A 1 200 ? -1.500 -6.102 16.463 1.00 92.44 200 ASP A C 1
ATOM 1664 O O . ASP A 1 200 ? -1.008 -6.496 17.530 1.00 92.44 200 ASP A O 1
ATOM 1668 N N . PHE A 1 201 ? -1.023 -5.021 15.831 1.00 91.50 201 PHE A N 1
ATOM 1669 C CA . PHE A 1 201 ? 0.025 -4.168 16.394 1.00 91.50 201 PHE A CA 1
ATOM 1670 C C . PHE A 1 201 ? -0.431 -3.512 17.704 1.00 91.50 201 PHE A C 1
ATOM 1672 O O . PHE A 1 201 ? 0.261 -3.662 18.710 1.00 91.50 201 PHE A O 1
ATOM 1679 N N . ARG A 1 202 ? -1.602 -2.856 17.739 1.00 90.81 202 ARG A N 1
ATOM 1680 C CA . ARG A 1 202 ? -2.137 -2.221 18.963 1.00 90.81 202 ARG A CA 1
ATOM 1681 C C . ARG A 1 202 ? -2.288 -3.216 20.108 1.00 90.81 202 ARG A C 1
ATOM 1683 O O . ARG A 1 202 ? -1.907 -2.901 21.233 1.00 90.81 202 ARG A O 1
ATOM 1690 N N . THR A 1 203 ? -2.779 -4.419 19.821 1.00 90.88 203 THR A N 1
ATOM 1691 C CA . THR A 1 203 ? -2.931 -5.509 20.797 1.00 90.88 203 THR A CA 1
ATOM 1692 C C . THR A 1 203 ? -1.573 -5.987 21.310 1.00 90.88 203 THR A C 1
ATOM 1694 O O . THR A 1 203 ? -1.378 -6.100 22.519 1.00 90.88 203 THR A O 1
ATOM 1697 N N . THR A 1 204 ? -0.598 -6.180 20.417 1.00 89.00 204 THR A N 1
ATOM 1698 C CA . THR A 1 204 ? 0.779 -6.542 20.793 1.00 89.00 204 THR A CA 1
ATOM 1699 C C . THR A 1 204 ? 1.425 -5.460 21.662 1.00 89.00 204 THR A C 1
ATOM 1701 O O . THR A 1 204 ? 2.001 -5.770 22.704 1.00 89.00 204 THR A O 1
ATOM 1704 N N . THR A 1 205 ? 1.294 -4.186 21.280 1.00 86.81 205 THR A N 1
ATOM 1705 C CA . THR A 1 205 ? 1.801 -3.048 22.057 1.00 86.81 205 THR A CA 1
ATOM 1706 C C . THR A 1 205 ? 1.101 -2.946 23.406 1.00 86.81 205 THR A C 1
ATOM 1708 O O . THR A 1 205 ? 1.781 -2.711 24.395 1.00 86.81 205 THR A O 1
ATOM 1711 N N . LYS A 1 206 ? -0.208 -3.212 23.509 1.00 87.44 206 LYS A N 1
ATOM 1712 C CA . LYS A 1 206 ? -0.950 -3.148 24.783 1.00 87.44 206 LYS A CA 1
ATOM 1713 C C . LYS A 1 206 ? -0.383 -4.076 25.863 1.00 87.44 206 LYS A C 1
ATOM 1715 O O . LYS A 1 206 ? -0.458 -3.737 27.042 1.00 87.44 206 LYS A O 1
ATOM 1720 N N . ASN A 1 207 ? 0.211 -5.198 25.458 1.00 84.94 207 ASN A N 1
ATOM 1721 C CA . ASN A 1 207 ? 0.841 -6.165 26.359 1.00 84.94 207 ASN A CA 1
ATOM 1722 C C . ASN A 1 207 ? 2.227 -5.719 26.875 1.00 84.94 207 ASN A C 1
ATOM 1724 O O . ASN A 1 207 ? 2.695 -6.273 27.866 1.00 84.94 207 ASN A O 1
ATOM 1728 N N . GLY A 1 208 ? 2.886 -4.750 26.223 1.00 83.50 208 GLY A N 1
ATOM 1729 C CA . GLY A 1 208 ? 4.204 -4.223 26.621 1.00 83.50 208 GLY A CA 1
ATOM 1730 C C . GLY A 1 208 ? 4.185 -2.769 27.116 1.00 83.50 208 GLY A C 1
ATOM 1731 O O . GLY A 1 208 ? 4.823 -2.448 28.113 1.00 83.50 208 GLY A O 1
ATOM 1732 N N . ASP A 1 209 ? 3.421 -1.903 26.449 1.00 83.81 209 ASP A N 1
ATOM 1733 C CA . ASP A 1 209 ? 3.154 -0.508 26.807 1.00 83.81 209 ASP A CA 1
ATOM 1734 C C . ASP A 1 209 ? 1.665 -0.190 26.568 1.00 83.81 209 ASP A C 1
ATOM 1736 O O . ASP A 1 209 ? 1.227 0.269 25.505 1.00 83.81 209 ASP A O 1
ATOM 1740 N N . SER A 1 210 ? 0.857 -0.445 27.597 1.00 86.12 210 SER A N 1
ATOM 1741 C CA . SER A 1 210 ? -0.584 -0.185 27.577 1.00 86.12 210 SER A CA 1
ATOM 1742 C C . SER A 1 210 ? -0.925 1.304 27.457 1.00 86.12 210 SER A C 1
ATOM 1744 O O . SER A 1 210 ? -1.961 1.648 26.885 1.00 86.12 210 SER A O 1
ATOM 1746 N N . LYS A 1 211 ? -0.054 2.204 27.935 1.00 85.56 211 LYS A N 1
ATOM 1747 C CA . LYS A 1 211 ? -0.255 3.656 27.839 1.00 85.56 211 LYS A CA 1
ATOM 1748 C C . LYS A 1 211 ? -0.102 4.124 26.394 1.00 85.56 211 LYS A C 1
ATOM 1750 O O . LYS A 1 211 ? -0.946 4.882 25.913 1.00 85.56 211 LYS A O 1
ATOM 1755 N N . LEU A 1 212 ? 0.920 3.636 25.691 1.00 83.44 212 LEU A N 1
ATOM 1756 C CA . LEU A 1 212 ? 1.111 3.892 24.267 1.00 83.44 212 LEU A CA 1
ATOM 1757 C C . LEU A 1 212 ? -0.047 3.320 23.443 1.00 83.44 212 LEU A C 1
ATOM 1759 O O . LEU A 1 212 ? -0.627 4.050 22.639 1.00 83.44 212 LEU A O 1
ATOM 1763 N N . ALA A 1 213 ? -0.440 2.065 23.685 1.00 86.12 213 ALA A N 1
ATOM 1764 C CA . ALA A 1 213 ? -1.552 1.431 22.972 1.00 86.12 213 ALA A CA 1
ATOM 1765 C C . ALA A 1 213 ? -2.880 2.192 23.136 1.00 86.12 213 ALA A C 1
ATOM 1767 O O . ALA A 1 213 ? -3.610 2.371 22.163 1.00 86.12 213 ALA A O 1
ATOM 1768 N N . ASN A 1 214 ? -3.162 2.702 24.339 1.00 87.88 214 ASN A N 1
ATOM 1769 C CA . ASN A 1 214 ? -4.354 3.511 24.610 1.00 87.88 214 ASN A CA 1
ATOM 1770 C C . ASN A 1 214 ? -4.286 4.925 23.997 1.00 87.88 214 ASN A C 1
ATOM 1772 O O . ASN A 1 214 ? -5.326 5.548 23.809 1.00 87.88 214 ASN A O 1
ATOM 1776 N N . SER A 1 215 ? -3.091 5.437 23.674 1.00 88.06 215 SER A N 1
ATOM 1777 C CA . SER A 1 215 ? -2.931 6.710 22.949 1.00 88.06 215 SER A CA 1
ATOM 1778 C C . SER A 1 215 ? -3.160 6.585 21.437 1.00 88.06 215 SER A C 1
ATOM 1780 O O . SER A 1 215 ? -3.405 7.587 20.768 1.00 88.06 215 SER A O 1
ATOM 1782 N N . LEU A 1 216 ? -3.082 5.367 20.890 1.00 90.44 216 LEU A N 1
ATOM 1783 C CA . LEU A 1 216 ? -3.285 5.100 19.469 1.00 90.44 216 LEU A CA 1
ATOM 1784 C C . LEU A 1 216 ? -4.770 5.155 19.107 1.00 90.44 216 LEU A C 1
ATOM 1786 O O . LEU A 1 216 ? -5.577 4.408 19.670 1.00 90.44 216 LEU A O 1
ATOM 1790 N N . GLN A 1 217 ? -5.093 5.963 18.097 1.00 92.56 217 GLN A N 1
ATOM 1791 C CA . GLN A 1 217 ? -6.422 6.010 17.491 1.00 92.56 217 GLN A CA 1
ATOM 1792 C C . GLN A 1 217 ? -6.824 4.636 16.949 1.00 92.56 217 GLN A C 1
ATOM 1794 O O . GLN A 1 217 ? -5.972 3.887 16.464 1.00 92.56 217 GLN A O 1
ATOM 1799 N N . THR A 1 218 ? -8.118 4.330 17.011 1.00 92.44 218 THR A N 1
ATOM 1800 C CA . THR A 1 218 ? -8.749 3.166 16.370 1.00 92.44 218 THR A CA 1
ATOM 1801 C C . THR A 1 218 ? -8.957 3.400 14.870 1.00 92.44 218 THR A C 1
ATOM 1803 O O . THR A 1 218 ? -9.040 4.545 14.413 1.00 92.44 218 THR A O 1
ATOM 1806 N N . LEU A 1 219 ? -9.095 2.316 14.099 1.00 94.00 219 LEU A N 1
ATOM 1807 C CA . LEU A 1 219 ? -9.535 2.378 12.698 1.00 94.00 219 LEU A CA 1
ATOM 1808 C C . LEU A 1 219 ? -11.031 2.039 12.598 1.00 94.00 219 LEU A C 1
ATOM 1810 O O . LEU A 1 219 ? -11.439 0.879 12.487 1.00 94.00 219 LEU A O 1
ATOM 1814 N N . THR A 1 220 ? -11.853 3.083 12.686 1.00 90.31 220 THR A N 1
ATOM 1815 C CA . THR A 1 220 ? -13.323 3.029 12.681 1.00 90.31 220 THR A CA 1
ATOM 1816 C C . THR A 1 220 ? -13.906 3.823 11.514 1.00 90.31 220 THR A C 1
ATOM 1818 O O . THR A 1 220 ? -13.261 4.709 10.952 1.00 90.31 220 THR A O 1
ATOM 1821 N N . THR A 1 221 ? -15.138 3.498 11.126 1.00 85.69 221 THR A N 1
ATOM 1822 C CA . THR A 1 221 ? -15.912 4.286 10.151 1.00 85.69 221 THR A CA 1
ATOM 1823 C C . THR A 1 221 ? -16.387 5.616 10.770 1.00 85.69 221 THR A C 1
ATOM 1825 O O . THR A 1 221 ? -16.259 5.815 11.979 1.00 85.69 221 THR A O 1
ATOM 1828 N N . ILE A 1 222 ? -16.987 6.515 9.969 1.00 75.69 222 ILE A N 1
ATOM 1829 C CA . ILE A 1 222 ? -17.659 7.736 10.487 1.00 75.69 222 ILE A CA 1
ATOM 1830 C C . ILE A 1 222 ? -18.739 7.377 11.521 1.00 75.69 222 ILE A C 1
ATOM 1832 O O . ILE A 1 222 ? -18.885 8.046 12.539 1.00 75.69 222 ILE A O 1
ATOM 1836 N N . GLU A 1 223 ? -19.456 6.280 11.285 1.00 74.81 223 GLU A N 1
ATOM 1837 C CA . GLU A 1 223 ? -20.519 5.754 12.151 1.00 74.81 223 GLU A CA 1
ATOM 1838 C C . GLU A 1 223 ? -19.965 5.032 13.399 1.00 74.81 223 GLU A C 1
ATOM 1840 O O . GLU A 1 223 ? -20.712 4.428 14.162 1.00 74.81 223 GLU A O 1
ATOM 1845 N N . ASN A 1 224 ? -18.648 5.108 13.632 1.00 71.81 224 ASN A N 1
ATOM 1846 C CA . ASN A 1 224 ? -17.900 4.410 14.681 1.00 71.81 224 ASN A CA 1
ATOM 1847 C C . ASN A 1 224 ? -18.001 2.874 14.615 1.00 71.81 224 ASN A C 1
ATOM 1849 O O . ASN A 1 224 ? -17.725 2.182 15.597 1.00 71.81 224 ASN A O 1
ATOM 1853 N N . THR A 1 225 ? -18.326 2.317 13.445 1.00 73.94 225 THR A N 1
ATOM 1854 C CA . THR A 1 225 ? -18.354 0.869 13.220 1.00 73.94 225 THR A CA 1
ATOM 1855 C C . THR A 1 225 ? -16.939 0.305 13.349 1.00 73.94 225 THR A C 1
ATOM 1857 O O . THR A 1 225 ? -16.034 0.632 12.573 1.00 73.94 225 THR A O 1
ATOM 1860 N N . GLY A 1 226 ? -16.746 -0.529 14.372 1.00 69.50 226 GLY A N 1
ATOM 1861 C CA . GLY A 1 226 ? -15.472 -1.168 14.698 1.00 69.50 226 GLY A CA 1
ATOM 1862 C C . GLY A 1 226 ? -15.274 -2.554 14.084 1.00 69.50 226 GLY A C 1
ATOM 1863 O O . GLY A 1 226 ? -14.150 -3.046 14.114 1.00 69.50 226 GLY A O 1
ATOM 1864 N N . SER A 1 227 ? -16.304 -3.167 13.495 1.00 78.81 227 SER A N 1
ATOM 1865 C CA . SER A 1 227 ? -16.223 -4.505 12.892 1.00 78.81 227 SER A CA 1
ATOM 1866 C C . SER A 1 227 ? -15.351 -4.550 11.632 1.00 78.81 227 SER A C 1
ATOM 1868 O O . SER A 1 227 ? -14.991 -3.512 11.066 1.00 78.81 227 SER A O 1
ATOM 1870 N N . TYR A 1 228 ? -15.032 -5.768 11.196 1.00 81.50 228 TYR A N 1
ATOM 1871 C CA . TYR A 1 228 ? -14.655 -6.028 9.809 1.00 81.50 228 TYR A CA 1
ATOM 1872 C C . TYR A 1 228 ? -15.873 -5.825 8.895 1.00 81.50 228 TYR A C 1
ATOM 1874 O O . TYR A 1 228 ? -17.018 -5.833 9.366 1.00 81.50 228 TYR A O 1
ATOM 1882 N N . LEU A 1 229 ? -15.615 -5.556 7.621 1.00 83.38 229 LEU A N 1
ATOM 1883 C CA . LEU A 1 229 ? -16.582 -5.043 6.655 1.00 83.38 229 LEU A CA 1
ATOM 1884 C C . LEU A 1 229 ? -17.027 -6.104 5.643 1.00 83.38 229 LEU A C 1
ATOM 1886 O O . LEU A 1 229 ? -18.141 -6.006 5.132 1.00 83.38 229 LEU A O 1
ATOM 1890 N N . VAL A 1 230 ? -16.196 -7.120 5.379 1.00 83.81 230 VAL A N 1
ATOM 1891 C CA . VAL A 1 230 ? -16.521 -8.234 4.474 1.00 83.81 230 VAL A CA 1
ATOM 1892 C C . VAL A 1 230 ? -16.378 -9.579 5.183 1.00 83.81 230 VAL A C 1
ATOM 1894 O O . VAL A 1 230 ? -15.305 -9.936 5.665 1.00 83.81 230 VAL A O 1
ATOM 1897 N N . GLU A 1 231 ? -17.449 -10.372 5.193 1.00 82.50 231 GLU A N 1
ATOM 1898 C CA . GLU A 1 231 ? -17.415 -11.763 5.649 1.00 82.50 231 GLU A CA 1
ATOM 1899 C C . GLU A 1 231 ? -17.311 -12.718 4.449 1.00 82.50 231 GLU A C 1
ATOM 1901 O O . GLU A 1 231 ? -18.043 -12.595 3.469 1.00 82.50 231 GLU A O 1
ATOM 1906 N N . GLY A 1 232 ? -16.390 -13.685 4.515 1.00 81.75 232 GLY A N 1
ATOM 1907 C CA . GLY A 1 232 ? -16.272 -14.735 3.498 1.00 81.75 232 GLY A CA 1
ATOM 1908 C C . GLY A 1 232 ? -15.814 -14.262 2.111 1.00 81.75 232 GLY A C 1
ATOM 1909 O O . GLY A 1 232 ? -16.211 -14.874 1.116 1.00 81.75 232 GLY A O 1
ATOM 1910 N N . PHE A 1 233 ? -14.994 -13.204 2.031 1.00 88.00 233 PHE A N 1
ATOM 1911 C CA . PHE A 1 233 ? -14.399 -12.721 0.777 1.00 88.00 233 PHE A CA 1
ATOM 1912 C C . PHE A 1 233 ? -13.715 -13.859 -0.002 1.00 88.00 233 PHE A C 1
ATOM 1914 O O . PHE A 1 233 ? -12.955 -14.644 0.567 1.00 88.00 233 PHE A O 1
ATOM 1921 N N . LYS A 1 234 ? -13.995 -13.955 -1.310 1.00 85.50 234 LYS A N 1
ATOM 1922 C CA . LYS A 1 234 ? -13.532 -15.070 -2.161 1.00 85.50 234 LYS A CA 1
ATOM 1923 C C . LYS A 1 234 ? -12.507 -14.653 -3.205 1.00 85.50 234 LYS A C 1
ATOM 1925 O O . LYS A 1 234 ? -11.484 -15.308 -3.336 1.00 85.50 234 LYS A O 1
ATOM 1930 N N . ASN A 1 235 ? -12.815 -13.612 -3.976 1.00 91.44 235 ASN A N 1
ATOM 1931 C CA . ASN A 1 235 ? -12.034 -13.165 -5.125 1.00 91.44 235 ASN A CA 1
ATOM 1932 C C . ASN A 1 235 ? -12.173 -11.650 -5.287 1.00 91.44 235 ASN A C 1
ATOM 1934 O O . ASN A 1 235 ? -13.239 -11.099 -5.024 1.00 91.44 235 ASN A O 1
ATOM 1938 N N . PHE A 1 236 ? -11.127 -11.011 -5.806 1.00 94.75 236 PHE A N 1
ATOM 1939 C CA . PHE A 1 236 ? -11.187 -9.624 -6.258 1.00 94.75 236 PHE A CA 1
ATOM 1940 C C . PHE A 1 236 ? -12.008 -9.491 -7.545 1.00 94.75 236 PHE A C 1
ATOM 1942 O O . PHE A 1 236 ? -11.726 -10.165 -8.535 1.00 94.75 236 PHE A O 1
ATOM 1949 N N . ASP A 1 237 ? -12.965 -8.567 -7.529 1.00 93.62 237 ASP A N 1
ATOM 1950 C CA . ASP A 1 237 ? -13.714 -8.083 -8.688 1.00 93.62 237 ASP A CA 1
ATOM 1951 C C . ASP A 1 237 ? -13.778 -6.543 -8.653 1.00 93.62 237 ASP A C 1
ATOM 1953 O O . ASP A 1 237 ? -14.280 -5.948 -7.697 1.00 93.62 237 ASP A O 1
ATOM 1957 N N . PHE A 1 238 ? -13.247 -5.890 -9.690 1.00 94.94 238 PHE A N 1
ATOM 1958 C CA . PHE A 1 238 ? -13.308 -4.432 -9.887 1.00 94.94 238 PHE A CA 1
ATOM 1959 C C . PHE A 1 238 ? -14.206 -4.035 -11.078 1.00 94.94 238 PHE A C 1
ATOM 1961 O O . PHE A 1 238 ? -14.283 -2.859 -11.455 1.00 94.94 238 PHE A O 1
ATOM 1968 N N . SER A 1 239 ? -14.909 -5.007 -11.669 1.00 90.75 239 SER A N 1
ATOM 1969 C CA . SER A 1 239 ? -15.885 -4.798 -12.741 1.00 90.75 239 SER A CA 1
ATOM 1970 C C . SER A 1 239 ? -17.238 -4.284 -12.228 1.00 90.75 239 SER A C 1
ATOM 1972 O O . SER A 1 239 ? -17.952 -3.614 -12.980 1.00 90.75 239 SER A O 1
ATOM 1974 N N . ASP A 1 240 ? -17.568 -4.499 -10.944 1.00 88.19 240 ASP A N 1
ATOM 1975 C CA . ASP A 1 240 ? -18.724 -3.862 -10.303 1.00 88.19 240 ASP A CA 1
ATOM 1976 C C . ASP A 1 240 ? -18.573 -2.329 -10.352 1.00 88.19 240 ASP A C 1
ATOM 1978 O O . ASP A 1 240 ? -17.574 -1.752 -9.912 1.00 88.19 240 ASP A O 1
ATOM 1982 N N . ARG A 1 241 ? -19.611 -1.644 -10.845 1.00 87.31 241 ARG A N 1
ATOM 1983 C CA . ARG A 1 241 ? -19.697 -0.176 -10.900 1.00 87.31 241 ARG A CA 1
ATOM 1984 C C . ARG A 1 241 ? -19.445 0.491 -9.543 1.00 87.31 241 ARG A C 1
ATOM 1986 O O . ARG A 1 241 ? -18.932 1.607 -9.509 1.00 87.31 241 ARG A O 1
ATOM 1993 N N . LYS A 1 242 ? -19.758 -0.178 -8.427 1.00 88.50 242 LYS A N 1
ATOM 1994 C CA . LYS A 1 242 ? -19.471 0.298 -7.060 1.00 88.50 242 LYS A CA 1
ATOM 1995 C C . LYS A 1 242 ? -17.967 0.438 -6.782 1.00 88.50 242 LYS A C 1
ATOM 1997 O O . LYS A 1 242 ? -17.580 1.286 -5.987 1.00 88.50 242 LYS A O 1
ATOM 2002 N N . CYS A 1 243 ? -17.130 -0.358 -7.449 1.00 91.56 243 CYS A N 1
ATOM 2003 C CA . CYS A 1 243 ? -15.666 -0.281 -7.406 1.00 91.56 243 CYS A CA 1
ATOM 2004 C C . CYS A 1 243 ? -15.088 0.715 -8.429 1.00 91.56 243 CYS A C 1
ATOM 2006 O O . CYS A 1 243 ? -13.887 0.992 -8.437 1.00 91.56 243 CYS A O 1
ATOM 2008 N N . GLN A 1 244 ? -15.929 1.256 -9.315 1.00 88.69 244 GLN A N 1
ATOM 2009 C CA . GLN A 1 244 ? -15.512 2.122 -10.416 1.00 88.69 244 GLN A CA 1
ATOM 2010 C C . GLN A 1 244 ? -15.713 3.615 -10.149 1.00 88.69 244 GLN A C 1
ATOM 2012 O O . GLN A 1 244 ? -15.291 4.413 -10.986 1.00 88.69 244 GLN A O 1
ATOM 2017 N N . SER A 1 245 ? -16.278 3.994 -8.998 1.00 85.94 245 SER A N 1
ATOM 2018 C CA . SER A 1 245 ? -16.401 5.387 -8.550 1.00 85.94 245 SER A CA 1
ATOM 2019 C C . SER A 1 245 ? -15.088 6.166 -8.694 1.00 85.94 245 SER A C 1
ATOM 2021 O O . SER A 1 245 ? -13.997 5.608 -8.592 1.00 85.94 245 SER A O 1
ATOM 2023 N N . GLU A 1 246 ? -15.179 7.470 -8.951 1.00 86.62 246 GLU A N 1
ATOM 2024 C CA . GLU A 1 246 ? -14.012 8.345 -8.852 1.00 86.62 246 GLU A CA 1
ATOM 2025 C C . GLU A 1 246 ? -13.707 8.648 -7.385 1.00 86.62 246 GLU A C 1
ATOM 2027 O O . GLU A 1 246 ? -14.613 8.920 -6.599 1.00 86.62 246 GLU A O 1
ATOM 2032 N N . TYR A 1 247 ? -12.422 8.634 -7.028 1.00 86.00 247 TYR A N 1
ATOM 2033 C CA . TYR A 1 247 ? -11.982 8.998 -5.687 1.00 86.00 247 TYR A CA 1
ATOM 2034 C C . TYR A 1 247 ? -12.143 10.502 -5.421 1.00 86.00 247 TYR A C 1
ATOM 2036 O O . TYR A 1 247 ? -11.547 11.339 -6.112 1.00 86.00 247 TYR A O 1
ATOM 2044 N N . ASP A 1 248 ? -12.912 10.826 -4.386 1.00 88.12 248 ASP A N 1
ATOM 2045 C CA . ASP A 1 248 ? -13.223 12.177 -3.932 1.00 88.12 248 ASP A CA 1
ATOM 2046 C C . ASP A 1 248 ? -12.488 12.487 -2.619 1.00 88.12 248 ASP A C 1
ATOM 2048 O O . ASP A 1 248 ? -12.910 12.090 -1.529 1.00 88.12 248 ASP A O 1
ATOM 2052 N N . ASP A 1 249 ? -11.408 13.267 -2.718 1.00 85.12 249 ASP A N 1
ATOM 2053 C CA . ASP A 1 249 ? -10.633 13.757 -1.569 1.00 85.12 249 ASP A CA 1
ATOM 2054 C C . ASP A 1 249 ? -11.474 14.628 -0.607 1.00 85.12 249 ASP A C 1
ATOM 2056 O O . ASP A 1 249 ? -11.103 14.827 0.550 1.00 85.12 249 ASP A O 1
ATOM 2060 N N . SER A 1 250 ? -12.618 15.157 -1.064 1.00 86.44 250 SER A N 1
ATOM 2061 C CA . SER A 1 250 ? -13.487 16.064 -0.302 1.00 86.44 250 SER A CA 1
ATOM 2062 C C . SER A 1 250 ? -14.720 15.397 0.323 1.00 86.44 250 SER A C 1
ATOM 2064 O O . SER A 1 250 ? -15.501 16.076 0.999 1.00 86.44 250 SER A O 1
ATOM 2066 N N . ILE A 1 251 ? -14.903 14.081 0.148 1.00 85.69 251 ILE A N 1
ATOM 2067 C CA . ILE A 1 251 ? -16.110 13.356 0.590 1.00 85.69 251 ILE A CA 1
ATOM 2068 C C . ILE A 1 251 ? -16.374 13.495 2.097 1.00 85.69 251 ILE A C 1
ATOM 2070 O O . ILE A 1 251 ? -17.523 13.653 2.508 1.00 85.69 251 ILE A O 1
ATOM 2074 N N . LEU 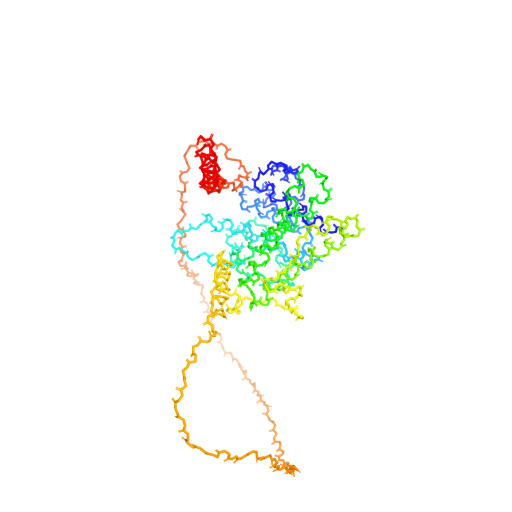A 1 252 ? -15.317 13.547 2.916 1.00 80.38 252 LEU A N 1
ATOM 2075 C CA . LEU A 1 252 ? -15.411 13.712 4.370 1.00 80.38 252 LEU A CA 1
ATOM 2076 C C . LEU A 1 252 ? -15.924 15.107 4.782 1.00 80.38 252 LEU A C 1
ATOM 2078 O O . LEU A 1 252 ? -16.621 15.253 5.783 1.00 80.38 252 LEU A O 1
ATOM 2082 N N . GLU A 1 253 ? -15.610 16.145 4.008 1.00 81.00 253 GLU A N 1
ATOM 2083 C CA . GLU A 1 253 ? -16.131 17.496 4.246 1.00 81.00 253 GLU A CA 1
ATOM 2084 C C . GLU A 1 253 ? -17.568 17.647 3.733 1.00 81.00 253 GLU A C 1
ATOM 2086 O O . GLU A 1 253 ? -18.348 18.431 4.282 1.00 81.00 253 GLU A O 1
ATOM 2091 N N . LYS A 1 254 ? -17.952 16.875 2.708 1.00 81.06 254 LYS A N 1
ATOM 2092 C CA . LYS A 1 254 ? -19.337 16.787 2.227 1.00 81.06 254 LYS A CA 1
ATOM 2093 C C . LYS A 1 254 ? -20.232 16.068 3.243 1.00 81.06 254 LYS A C 1
ATOM 2095 O O . LYS A 1 254 ? -21.281 16.610 3.588 1.00 81.06 254 LYS A O 1
ATOM 2100 N N . SER A 1 255 ? -19.815 14.915 3.773 1.00 71.31 255 SER A N 1
ATOM 2101 C CA . SER A 1 255 ? -20.601 14.142 4.749 1.00 71.31 255 SER A CA 1
ATOM 2102 C C . SER A 1 255 ? -20.843 14.915 6.051 1.00 71.31 255 SER A C 1
ATOM 2104 O O . SER A 1 255 ? -21.999 15.086 6.441 1.00 71.31 255 SER A O 1
ATOM 2106 N N . LYS A 1 256 ? -19.803 15.516 6.649 1.00 72.81 256 LYS A N 1
ATOM 2107 C CA . LYS A 1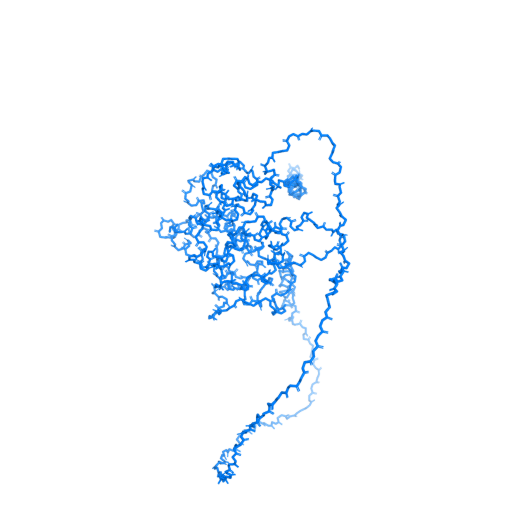 256 ? -19.938 16.373 7.849 1.00 72.81 256 LYS A CA 1
ATOM 2108 C C . LYS A 1 256 ? -20.911 17.543 7.651 1.00 72.81 256 LYS A C 1
ATOM 2110 O O . LYS A 1 256 ? -21.688 17.863 8.550 1.00 72.81 256 LYS A O 1
ATOM 2115 N N . LYS A 1 257 ? -20.895 18.191 6.476 1.00 71.56 257 LYS A N 1
ATOM 2116 C CA . LYS A 1 257 ? -21.837 19.280 6.145 1.00 71.56 257 LYS A CA 1
ATOM 2117 C C . LYS A 1 257 ? -23.275 18.780 6.015 1.00 71.56 257 LYS A C 1
ATOM 2119 O O . LYS A 1 257 ? -24.195 19.501 6.398 1.00 71.56 257 LYS A O 1
ATOM 2124 N N . THR A 1 258 ? -23.474 17.570 5.498 1.00 67.69 258 THR A N 1
ATOM 2125 C CA . THR A 1 258 ? -24.796 16.935 5.419 1.00 67.69 258 THR A CA 1
ATOM 2126 C C . THR A 1 258 ? -25.322 16.586 6.810 1.00 67.69 258 THR A C 1
ATOM 2128 O O . THR A 1 258 ? -26.434 16.988 7.132 1.00 67.69 258 THR A O 1
ATOM 2131 N N . GLU A 1 259 ? -24.513 15.971 7.680 1.00 66.19 259 GLU A N 1
ATOM 2132 C CA . GLU A 1 259 ? -24.901 15.719 9.078 1.00 66.19 259 GLU A CA 1
ATOM 2133 C C . GLU A 1 259 ? -25.298 16.997 9.828 1.00 66.19 259 GLU A C 1
ATOM 2135 O O . GLU A 1 259 ? -26.323 17.021 10.510 1.00 66.19 259 GLU A O 1
ATOM 2140 N N . ALA A 1 260 ? -24.504 18.066 9.699 1.00 63.53 260 ALA A N 1
ATOM 2141 C CA . ALA A 1 260 ? -24.790 19.343 10.349 1.00 63.53 260 ALA A CA 1
ATOM 2142 C C . ALA A 1 260 ? -26.127 19.945 9.878 1.00 63.53 260 ALA A C 1
ATOM 2144 O O . ALA A 1 260 ? -26.872 20.497 10.686 1.00 63.53 260 ALA A O 1
ATOM 2145 N N . ARG A 1 261 ? -26.464 19.794 8.589 1.00 65.12 261 ARG A N 1
ATOM 2146 C CA . ARG A 1 261 ? -27.754 20.222 8.023 1.00 65.12 261 ARG A CA 1
ATOM 2147 C C . ARG A 1 261 ? -28.924 19.357 8.494 1.00 65.12 261 ARG A C 1
ATOM 2149 O O . ARG A 1 261 ? -29.993 19.905 8.743 1.00 65.12 261 ARG A O 1
ATOM 2156 N N . THR A 1 262 ? -28.736 18.046 8.645 1.00 63.47 262 THR A N 1
ATOM 2157 C CA . THR A 1 262 ? -29.771 17.146 9.185 1.00 63.47 262 THR A CA 1
ATOM 2158 C C . THR A 1 262 ? -30.067 17.489 10.646 1.00 63.47 262 THR A C 1
ATOM 2160 O O . THR A 1 262 ? -31.210 17.779 10.985 1.00 63.47 262 THR A O 1
ATOM 2163 N N . LYS A 1 263 ? -29.023 17.640 11.473 1.00 62.66 263 LYS A N 1
ATOM 2164 C CA . LYS A 1 263 ? -29.130 18.066 12.883 1.00 62.66 263 LYS A CA 1
ATOM 2165 C C . LYS A 1 263 ? -29.746 19.469 13.052 1.00 62.66 263 LYS A C 1
ATOM 2167 O O . LYS A 1 263 ? -30.264 19.777 14.118 1.00 62.66 263 LYS A O 1
ATOM 2172 N N . GLN A 1 264 ? -29.721 20.325 12.026 1.00 56.16 264 GLN A N 1
ATOM 2173 C CA . GLN A 1 264 ? -30.439 21.608 12.032 1.00 56.16 264 GLN A CA 1
ATOM 2174 C C . GLN A 1 264 ? -31.922 21.500 11.644 1.00 56.16 264 GLN A C 1
ATOM 2176 O O . GLN A 1 264 ? -32.689 22.379 12.025 1.00 56.16 264 GLN A O 1
ATOM 2181 N N . LYS A 1 265 ? -32.343 20.454 10.920 1.00 51.34 265 LYS A N 1
ATOM 2182 C CA . LYS A 1 265 ? -33.761 20.231 10.590 1.00 51.34 265 LYS A CA 1
ATOM 2183 C C . LYS A 1 265 ? -34.539 19.587 11.738 1.00 51.34 265 LYS A C 1
ATOM 2185 O O . LYS A 1 265 ? -35.660 20.014 11.992 1.00 51.34 265 LYS A O 1
ATOM 2190 N N . ASP A 1 266 ? -33.933 18.654 12.470 1.00 49.94 266 ASP A N 1
ATOM 2191 C CA . ASP A 1 266 ? -34.604 17.969 13.592 1.00 49.94 266 ASP A CA 1
ATOM 2192 C C . ASP A 1 266 ? -34.842 18.878 14.814 1.00 49.94 266 ASP A C 1
ATOM 2194 O O . ASP A 1 266 ? -35.703 18.598 15.636 1.00 49.94 266 ASP A O 1
ATOM 2198 N N . ASN A 1 267 ? -34.139 20.013 14.912 1.00 45.00 267 ASN A N 1
ATOM 2199 C CA . ASN A 1 267 ? -34.373 21.037 15.942 1.00 45.00 267 ASN A CA 1
ATOM 2200 C C . ASN A 1 267 ? -35.423 22.096 15.526 1.00 45.00 267 ASN A C 1
ATOM 2202 O O . ASN A 1 267 ? -35.525 23.143 16.163 1.00 45.00 267 ASN A O 1
ATOM 2206 N N . GLY A 1 268 ? -36.153 21.869 14.426 1.00 41.34 268 GLY A N 1
ATOM 2207 C CA . GLY A 1 268 ? -37.085 22.829 13.820 1.00 41.34 268 GLY A CA 1
ATOM 2208 C C . GLY A 1 268 ? -38.559 22.417 13.842 1.00 41.34 268 GLY A C 1
ATOM 2209 O O . GLY A 1 268 ? -39.366 23.071 13.186 1.00 41.34 268 GLY A O 1
ATOM 2210 N N . ALA A 1 269 ? -38.910 21.344 14.553 1.00 43.97 269 ALA A N 1
ATOM 2211 C CA . ALA A 1 269 ? -40.274 20.839 14.640 1.00 43.97 269 ALA A CA 1
ATOM 2212 C C . ALA A 1 269 ? -40.716 20.701 16.101 1.00 43.97 269 ALA A C 1
ATOM 2214 O O . ALA A 1 269 ? -40.675 19.607 16.651 1.00 43.97 269 ALA A O 1
ATOM 2215 N N . ASP A 1 270 ? -41.174 21.805 16.702 1.00 36.59 270 ASP A N 1
ATOM 2216 C CA . ASP A 1 270 ? -42.368 21.721 17.545 1.00 36.59 270 ASP A CA 1
ATOM 2217 C C . ASP A 1 270 ? -43.079 23.066 17.772 1.00 36.59 270 ASP A C 1
ATOM 2219 O O . ASP A 1 270 ? -42.461 24.118 17.915 1.00 36.59 270 ASP A O 1
ATOM 2223 N N . THR A 1 271 ? -44.405 22.969 17.889 1.00 30.33 271 THR A N 1
ATOM 2224 C CA . THR A 1 271 ? -45.370 23.995 18.337 1.00 30.33 271 THR A CA 1
ATOM 2225 C C . THR A 1 271 ? -45.599 25.245 17.467 1.00 30.33 271 THR A C 1
ATOM 2227 O O . THR A 1 271 ? -45.011 26.306 17.666 1.00 30.33 271 THR A O 1
ATOM 2230 N N . LEU A 1 272 ? -46.661 25.180 16.658 1.00 31.31 272 LEU A N 1
ATOM 2231 C CA . LEU A 1 272 ? -47.668 26.248 16.617 1.00 31.31 272 LEU A CA 1
ATOM 2232 C C . LEU A 1 272 ? -49.061 25.602 16.568 1.00 31.31 272 LEU A C 1
ATOM 2234 O O . LEU A 1 272 ? -49.524 25.173 15.513 1.00 31.31 272 LEU A O 1
ATOM 2238 N N . GLU A 1 273 ? -49.718 25.498 17.727 1.00 34.12 273 GLU A N 1
ATOM 2239 C CA . GLU A 1 273 ? -51.144 25.164 17.787 1.00 34.12 273 GLU A CA 1
ATOM 2240 C C . GLU A 1 273 ? -51.981 26.289 17.157 1.00 34.12 273 GLU A C 1
ATOM 2242 O O . GLU A 1 273 ? -51.776 27.472 17.434 1.00 34.12 273 GLU A O 1
ATOM 2247 N N . SER A 1 274 ? -53.019 25.911 16.414 1.00 34.03 274 SER A N 1
ATOM 2248 C CA . SER A 1 274 ? -54.249 26.697 16.327 1.00 34.03 274 SER A CA 1
ATOM 2249 C C . SER A 1 274 ? -55.439 25.737 16.288 1.00 34.03 274 SER A C 1
ATOM 2251 O O . SER A 1 274 ? -55.383 24.707 15.616 1.00 34.03 274 SER A O 1
ATOM 2253 N N . LYS A 1 275 ? -56.473 26.034 17.079 1.00 32.72 275 LYS A N 1
ATOM 2254 C CA . LYS A 1 275 ? -57.650 25.179 17.314 1.00 32.72 275 LYS A CA 1
ATOM 2255 C C . LYS A 1 275 ? -58.872 25.638 16.509 1.00 32.72 275 LYS A C 1
ATOM 2257 O O . LYS A 1 275 ? -58.868 26.728 15.949 1.00 32.72 275 LYS A O 1
ATOM 2262 N N . ASP A 1 276 ? -59.919 24.807 16.590 1.00 32.41 276 ASP A N 1
ATOM 2263 C CA . ASP A 1 276 ? -61.302 24.979 16.107 1.00 32.41 276 ASP A CA 1
ATOM 2264 C C . ASP A 1 276 ? -61.507 24.708 14.599 1.00 32.41 276 ASP A C 1
ATOM 2266 O O . ASP A 1 276 ? -60.766 25.213 13.767 1.00 32.41 276 ASP A O 1
ATOM 2270 N N . LYS A 1 277 ? -62.496 23.914 14.140 1.00 31.38 277 LYS A N 1
ATOM 2271 C CA . LYS A 1 277 ? -63.705 23.302 14.760 1.00 31.38 277 LYS A CA 1
ATOM 2272 C C . LYS A 1 277 ? -64.060 21.986 14.004 1.00 31.38 277 LYS A C 1
ATOM 2274 O O . LYS A 1 277 ? -63.929 21.969 12.790 1.00 31.38 277 LYS A O 1
ATOM 2279 N N . VAL A 1 278 ? -64.303 20.837 14.662 1.00 27.80 278 VAL A N 1
ATOM 2280 C CA . VAL A 1 278 ? -65.599 20.285 15.175 1.00 27.80 278 VAL A CA 1
ATOM 2281 C C . VAL A 1 278 ? -66.434 19.467 14.152 1.00 27.80 278 VAL A C 1
ATOM 2283 O O . VAL A 1 278 ? -66.862 20.034 13.156 1.00 27.80 278 VAL A O 1
ATOM 2286 N N . VAL A 1 279 ? -66.761 18.203 14.525 1.00 29.83 279 VAL A N 1
ATOM 2287 C CA . VAL A 1 279 ? -67.827 17.281 13.998 1.00 29.83 279 VAL A CA 1
ATOM 2288 C C . VAL A 1 279 ? -67.625 16.752 12.560 1.00 29.83 279 VAL A C 1
ATOM 2290 O O . VAL A 1 279 ? -67.168 17.491 11.701 1.00 29.83 279 VAL A O 1
ATOM 2293 N N . ASP A 1 280 ? -67.908 15.498 12.172 1.00 27.94 280 ASP A N 1
ATOM 2294 C CA . ASP A 1 280 ? -68.343 14.212 12.792 1.00 27.94 280 ASP A CA 1
ATOM 2295 C C . ASP A 1 280 ? -67.588 13.089 12.012 1.00 27.94 280 ASP A C 1
ATOM 2297 O O . ASP A 1 280 ? -67.062 13.368 10.938 1.00 27.94 280 ASP A O 1
ATOM 2301 N N . GLY A 1 281 ? -67.466 11.806 12.367 1.00 26.42 281 GLY A N 1
ATOM 2302 C CA . GLY A 1 281 ? -68.097 10.950 13.373 1.00 26.42 281 GLY A CA 1
ATOM 2303 C C . GLY A 1 281 ? -67.858 9.470 12.986 1.00 26.42 281 GLY A C 1
ATOM 2304 O O . GLY A 1 281 ? -67.731 9.172 11.802 1.00 26.42 281 GLY A O 1
ATOM 2305 N N . SER A 1 282 ? -67.846 8.546 13.961 1.00 30.55 282 SER A N 1
ATOM 2306 C CA . SER A 1 282 ? -67.691 7.068 13.804 1.00 30.55 282 SER A CA 1
ATOM 2307 C C . SER A 1 282 ? -66.295 6.585 13.307 1.00 30.55 282 SER A C 1
ATOM 2309 O O . SER A 1 282 ? -65.794 7.040 12.290 1.00 30.55 282 SER A O 1
ATOM 2311 N N . GLN A 1 283 ? -65.508 5.737 13.998 1.00 29.02 283 GLN A N 1
ATOM 2312 C CA . GLN A 1 283 ? -65.759 4.354 14.481 1.00 29.02 283 GLN A CA 1
ATOM 2313 C C . GLN A 1 283 ? -66.356 3.439 13.383 1.00 29.02 283 GLN A C 1
ATOM 2315 O O . GLN A 1 283 ? -67.279 3.853 12.710 1.00 29.02 283 GLN A O 1
ATOM 2320 N N . SER A 1 284 ? -66.015 2.166 13.148 1.00 30.73 284 SER A N 1
ATOM 2321 C CA . SER A 1 284 ? -64.899 1.249 13.483 1.00 30.73 284 SER A CA 1
ATOM 2322 C C . SER A 1 284 ? -65.056 0.003 12.541 1.00 30.73 284 SER A C 1
ATOM 2324 O O . SER A 1 284 ? -65.953 0.029 11.704 1.00 30.73 284 SER A O 1
ATOM 2326 N N . LYS A 1 285 ? -64.298 -1.109 12.530 1.00 28.41 285 LYS A N 1
ATOM 2327 C CA . LYS A 1 285 ? -63.246 -1.679 13.397 1.00 28.41 285 LYS A CA 1
ATOM 2328 C C . LYS A 1 285 ? -62.436 -2.757 12.619 1.00 28.41 285 LYS A C 1
ATOM 2330 O O . LYS A 1 285 ? -62.719 -3.040 11.461 1.00 28.41 285 LYS A O 1
ATOM 2335 N N . GLU A 1 286 ? -61.476 -3.384 13.299 1.00 27.72 286 GLU A N 1
ATOM 2336 C CA . GLU A 1 286 ? -60.933 -4.746 13.081 1.00 27.72 286 GLU A CA 1
ATOM 2337 C C . GLU A 1 286 ? -62.025 -5.784 12.681 1.00 27.72 286 GLU A C 1
ATOM 2339 O O . GLU A 1 286 ? -63.151 -5.684 13.164 1.00 27.72 286 GLU A O 1
ATOM 2344 N N . ASN A 1 287 ? -61.765 -6.861 11.915 1.00 27.28 287 ASN A N 1
ATOM 2345 C CA . ASN A 1 287 ? -60.943 -7.995 12.379 1.00 27.28 287 ASN A CA 1
ATOM 2346 C C . ASN A 1 287 ? -60.594 -9.088 11.327 1.00 27.28 287 ASN A C 1
ATOM 2348 O O . ASN A 1 287 ? -61.141 -9.138 10.233 1.00 27.28 287 ASN A O 1
ATOM 2352 N N . ALA A 1 288 ? -59.679 -9.970 11.751 1.00 32.41 288 ALA A N 1
ATOM 2353 C CA . ALA A 1 288 ? -58.936 -11.041 11.061 1.00 32.41 288 ALA A CA 1
ATOM 2354 C C . ALA A 1 288 ? -59.661 -12.388 10.722 1.00 32.41 288 ALA A C 1
ATOM 2356 O O . ALA A 1 288 ? -60.854 -12.532 10.975 1.00 32.41 288 ALA A O 1
ATOM 2357 N N . LYS A 1 289 ? -58.849 -13.400 10.297 1.00 31.09 289 LYS A N 1
ATOM 2358 C CA . LYS A 1 289 ? -59.108 -14.858 10.010 1.00 31.09 289 LYS A CA 1
ATOM 2359 C C . LYS A 1 289 ? -59.852 -15.154 8.686 1.00 31.09 289 LYS A C 1
ATOM 2361 O O . LYS A 1 289 ? -60.700 -14.370 8.309 1.00 31.09 289 LYS A O 1
ATOM 2366 N N . GLY A 1 290 ? -59.669 -16.238 7.913 1.00 24.69 290 GLY A N 1
ATOM 2367 C CA . GLY A 1 290 ? -58.852 -17.480 7.905 1.00 24.69 290 GLY A CA 1
ATOM 2368 C C . GLY A 1 290 ? -59.256 -18.313 6.644 1.00 24.69 290 GLY A C 1
ATOM 2369 O O . GLY A 1 290 ? -60.066 -17.815 5.868 1.00 24.69 290 GLY A O 1
ATOM 2370 N N . SER A 1 291 ? -58.818 -19.547 6.342 1.00 31.94 291 SER A N 1
ATOM 2371 C CA . SER A 1 291 ? -57.727 -20.409 6.850 1.00 31.94 291 SER A CA 1
ATOM 2372 C C . SER A 1 291 ? -57.650 -21.747 6.058 1.00 31.94 291 SER A C 1
ATOM 2374 O O . SER A 1 291 ? -58.680 -22.393 5.918 1.00 31.94 291 SER A O 1
ATOM 2376 N N . GLU A 1 292 ? -56.433 -22.183 5.678 1.00 30.52 292 GLU A N 1
ATOM 2377 C CA . GLU A 1 292 ? -55.980 -23.590 5.449 1.00 30.52 292 GLU A CA 1
ATOM 2378 C C . GLU A 1 292 ? -56.402 -24.451 4.219 1.00 30.52 292 GLU A C 1
ATOM 2380 O O . GLU A 1 292 ? -57.554 -24.480 3.811 1.00 30.52 292 GLU A O 1
ATOM 2385 N N . HIS A 1 293 ? -55.413 -25.258 3.762 1.00 31.64 293 HIS A N 1
ATOM 2386 C CA . HIS A 1 293 ? -55.463 -26.536 2.998 1.00 31.64 293 HIS A CA 1
ATOM 2387 C C . HIS A 1 293 ? -56.087 -26.571 1.568 1.00 31.64 293 HIS A C 1
ATOM 2389 O O . HIS A 1 293 ? -56.916 -25.746 1.218 1.00 31.64 293 HIS A O 1
ATOM 2395 N N . THR A 1 294 ? -55.694 -27.455 0.625 1.00 28.05 294 THR A N 1
ATOM 2396 C CA . THR A 1 294 ? -54.906 -28.721 0.670 1.00 28.05 294 THR A CA 1
ATOM 2397 C C . THR A 1 294 ? -54.187 -28.998 -0.675 1.00 28.05 294 THR A C 1
ATOM 2399 O O . THR A 1 294 ? -54.637 -28.523 -1.712 1.00 28.05 294 THR A O 1
ATOM 2402 N N . ASP A 1 295 ? -53.135 -29.825 -0.655 1.00 33.06 295 ASP A N 1
ATOM 2403 C CA . ASP A 1 295 ? -52.504 -30.549 -1.796 1.00 33.06 295 ASP A CA 1
ATOM 2404 C C . ASP A 1 295 ? -52.909 -32.058 -1.672 1.00 33.06 295 ASP A C 1
ATOM 2406 O O . ASP A 1 295 ? -53.504 -32.377 -0.633 1.00 33.06 295 ASP A O 1
ATOM 2410 N N . PRO A 1 296 ? -52.607 -33.039 -2.567 1.00 52.25 296 PRO A N 1
ATOM 2411 C CA . PRO A 1 296 ? -51.945 -33.012 -3.883 1.00 52.25 296 PRO A CA 1
ATOM 2412 C C . PRO A 1 296 ? -52.672 -33.819 -5.000 1.00 52.25 296 PRO A C 1
ATOM 2414 O O . PRO A 1 296 ? -53.702 -34.454 -4.773 1.00 52.25 296 PRO A O 1
ATOM 2417 N N . GLY A 1 297 ? -52.085 -33.891 -6.206 1.00 27.06 297 GLY A N 1
ATOM 2418 C CA . GLY A 1 297 ? -52.497 -34.837 -7.260 1.00 27.06 297 GLY A CA 1
ATOM 2419 C C . GLY A 1 297 ? -51.454 -35.019 -8.374 1.00 27.06 297 GLY A C 1
ATOM 2420 O O . GLY A 1 297 ? -51.024 -34.043 -8.982 1.00 27.06 297 GLY A O 1
ATOM 2421 N N . SER A 1 298 ? -51.043 -36.262 -8.649 1.00 31.75 298 SER A N 1
ATOM 2422 C CA . SER A 1 298 ? -49.981 -36.616 -9.608 1.00 31.75 298 SER A CA 1
ATOM 2423 C C . SER A 1 298 ? -50.468 -37.502 -10.758 1.00 31.75 298 SER A C 1
ATOM 2425 O O . SER A 1 298 ? -51.195 -38.448 -10.488 1.00 31.75 298 SER A O 1
ATOM 2427 N N . ASP A 1 299 ? -49.927 -37.302 -11.965 1.00 29.36 299 ASP A N 1
ATOM 2428 C CA . ASP A 1 299 ? -49.702 -38.333 -13.004 1.00 29.36 299 ASP A CA 1
ATOM 2429 C C . ASP A 1 299 ? -48.594 -37.801 -13.948 1.00 29.36 299 ASP A C 1
ATOM 2431 O O . ASP A 1 299 ? -48.678 -36.675 -14.428 1.00 29.36 299 ASP A O 1
ATOM 2435 N N . ILE A 1 300 ? -47.387 -38.383 -14.027 1.00 32.09 300 ILE A N 1
ATOM 2436 C CA . ILE A 1 300 ? -46.968 -39.628 -14.715 1.00 32.09 300 ILE A CA 1
ATOM 2437 C C . ILE A 1 300 ? -47.125 -39.549 -16.252 1.00 32.09 300 ILE A C 1
ATOM 2439 O O . ILE A 1 300 ? -48.231 -39.587 -16.774 1.00 32.09 300 ILE A O 1
ATOM 2443 N N . GLY A 1 301 ? -45.998 -39.496 -16.994 1.00 27.03 301 GLY A N 1
ATOM 2444 C CA . GLY A 1 301 ? -46.033 -39.310 -18.462 1.00 27.03 301 GLY A CA 1
ATOM 2445 C C . GLY A 1 301 ? -44.730 -39.433 -19.288 1.00 27.03 301 GLY A C 1
ATOM 2446 O O . GLY A 1 301 ? -44.652 -38.834 -20.347 1.00 27.03 301 GLY A O 1
ATOM 2447 N N . ASN A 1 302 ? -43.716 -40.178 -18.823 1.00 32.25 302 ASN A N 1
ATOM 2448 C CA . ASN A 1 302 ? -42.626 -40.839 -19.593 1.00 32.25 302 ASN A CA 1
ATOM 2449 C C . ASN A 1 302 ? -42.002 -40.250 -20.902 1.00 32.25 302 ASN A C 1
ATOM 2451 O O . ASN A 1 302 ? -42.636 -40.268 -21.946 1.00 32.25 302 ASN A O 1
ATOM 2455 N N . LYS A 1 303 ? -40.651 -40.129 -20.879 1.00 34.22 303 LYS A N 1
ATOM 2456 C CA . LYS A 1 303 ? -39.656 -40.534 -21.929 1.00 34.22 303 LYS A CA 1
ATOM 2457 C C . LYS A 1 303 ? -39.666 -39.846 -23.325 1.00 34.22 303 LYS A C 1
ATOM 2459 O O . LYS A 1 303 ? -40.695 -39.442 -23.828 1.00 34.22 303 LYS A O 1
ATOM 2464 N N . ALA A 1 304 ? -38.550 -39.755 -24.068 1.00 28.12 304 ALA A N 1
ATOM 2465 C CA . ALA A 1 304 ? -37.127 -40.008 -23.780 1.00 28.12 304 ALA A CA 1
ATOM 2466 C C . ALA A 1 304 ? -36.202 -39.269 -24.780 1.00 28.12 304 ALA A C 1
ATOM 2468 O O . ALA A 1 304 ? -36.617 -38.842 -25.851 1.00 28.12 304 ALA A O 1
ATOM 2469 N N . ASN A 1 305 ? -34.928 -39.177 -24.394 1.00 35.34 305 ASN A N 1
ATOM 2470 C CA . ASN A 1 305 ? -33.779 -38.661 -25.145 1.00 35.34 305 ASN A CA 1
ATOM 2471 C C . ASN A 1 305 ? -33.451 -39.485 -26.413 1.00 35.34 305 ASN A C 1
ATOM 2473 O O . ASN A 1 305 ? -33.624 -40.704 -26.394 1.00 35.34 305 ASN A O 1
ATOM 2477 N N . LEU A 1 306 ? -32.870 -38.861 -27.448 1.00 28.03 306 LEU A N 1
ATOM 2478 C CA . LEU A 1 306 ? -32.063 -39.562 -28.458 1.00 28.03 306 LEU A CA 1
ATOM 2479 C C . LEU A 1 306 ? -31.038 -38.631 -29.130 1.00 28.03 306 LEU A C 1
ATOM 2481 O O . LEU A 1 306 ? -31.361 -37.563 -29.641 1.00 28.03 306 LEU A O 1
ATOM 2485 N N . GLN A 1 307 ? -29.789 -39.090 -29.132 1.00 34.88 307 GLN A N 1
ATOM 2486 C CA . GLN A 1 307 ? -28.597 -38.435 -29.660 1.00 34.88 307 GLN A CA 1
ATOM 2487 C C . GLN A 1 307 ? -27.920 -39.420 -30.618 1.00 34.88 307 GLN A C 1
ATOM 2489 O O . GLN A 1 307 ? -27.640 -40.541 -30.198 1.00 34.88 307 GLN A O 1
ATOM 2494 N N . SER A 1 308 ? -27.592 -39.017 -31.850 1.00 29.72 308 SER A N 1
ATOM 2495 C CA . SER A 1 308 ? -26.528 -39.662 -32.641 1.00 29.72 308 SER A CA 1
ATOM 2496 C C . SER A 1 308 ? -26.179 -38.900 -33.925 1.00 29.72 308 SER A C 1
ATOM 2498 O O . SER A 1 308 ? -27.018 -38.289 -34.578 1.00 29.72 308 SER A O 1
ATOM 2500 N N . ASN A 1 309 ? -24.896 -38.973 -34.270 1.00 32.12 309 ASN A N 1
ATOM 2501 C CA . ASN A 1 309 ? -24.281 -38.595 -35.544 1.00 32.12 309 ASN A CA 1
ATOM 2502 C C . ASN A 1 309 ? -23.706 -39.899 -36.150 1.00 32.12 309 ASN A C 1
ATOM 2504 O O . ASN A 1 309 ? -23.392 -40.796 -35.357 1.00 32.12 309 ASN A O 1
ATOM 2508 N N . PRO A 1 310 ? -23.527 -40.052 -37.479 1.00 40.28 310 PRO A N 1
ATOM 2509 C CA . PRO A 1 310 ? -22.186 -40.482 -37.918 1.00 40.28 310 PRO A CA 1
ATOM 2510 C C . PRO A 1 310 ? -21.703 -40.034 -39.325 1.00 40.28 310 PRO A C 1
ATOM 2512 O O . PRO A 1 310 ? -22.366 -40.230 -40.334 1.00 40.28 310 PRO A O 1
ATOM 2515 N N . SER A 1 311 ? -20.458 -39.540 -39.341 1.00 29.94 311 SER A N 1
ATOM 2516 C CA . SER A 1 311 ? -19.306 -39.810 -40.242 1.00 29.94 311 SER A CA 1
ATOM 2517 C C . SER A 1 311 ? -19.447 -40.416 -41.663 1.00 29.94 311 SER A C 1
ATOM 2519 O O . SER A 1 311 ? -19.994 -41.503 -41.829 1.00 29.94 311 SER A O 1
ATOM 2521 N N . SER A 1 312 ? -18.750 -39.813 -42.650 1.00 26.94 312 SER A N 1
ATOM 2522 C CA . SER A 1 312 ? -17.702 -40.410 -43.546 1.00 26.94 312 SER A CA 1
ATOM 2523 C C . SER A 1 312 ? -17.340 -39.418 -44.686 1.00 26.94 312 SER A C 1
ATOM 2525 O O . SER A 1 312 ? -18.230 -38.834 -45.285 1.00 26.94 312 SER A O 1
ATOM 2527 N N . HIS A 1 313 ? -16.100 -38.930 -44.858 1.00 30.62 313 HIS A N 1
ATOM 2528 C CA . HIS A 1 313 ? -14.856 -39.516 -45.422 1.00 30.62 313 HIS A CA 1
ATOM 2529 C C . HIS A 1 313 ? -14.744 -39.564 -46.980 1.00 30.62 313 HIS A C 1
ATOM 2531 O O . HIS A 1 313 ? -15.309 -40.439 -47.620 1.00 30.62 313 HIS A O 1
ATOM 2537 N N . THR A 1 314 ? -13.993 -38.575 -47.516 1.00 31.50 314 THR A N 1
ATOM 2538 C CA . THR A 1 314 ? -12.932 -38.503 -48.584 1.00 31.50 314 THR A CA 1
ATOM 2539 C C . THR A 1 314 ? -12.484 -39.780 -49.370 1.00 31.50 314 THR A C 1
ATOM 2541 O O . THR A 1 314 ? -12.840 -40.857 -48.902 1.00 31.50 314 THR A O 1
ATOM 2544 N N . PRO A 1 315 ? -11.614 -39.761 -50.448 1.00 45.28 315 PRO A N 1
ATOM 2545 C CA . PRO A 1 315 ? -10.665 -38.710 -50.948 1.00 45.28 315 PRO A CA 1
ATOM 2546 C C . PRO A 1 315 ? -10.370 -38.621 -52.506 1.00 45.28 315 PRO A C 1
ATOM 2548 O O . PRO A 1 315 ? -11.006 -39.286 -53.312 1.00 45.28 315 PRO A O 1
ATOM 2551 N N . ILE A 1 316 ? -9.293 -37.874 -52.867 1.00 28.27 316 ILE A N 1
ATOM 2552 C CA . ILE A 1 316 ? -8.349 -37.982 -54.036 1.00 28.27 316 ILE A CA 1
ATOM 2553 C C . ILE A 1 316 ? -8.658 -37.232 -55.362 1.00 28.27 316 ILE A C 1
ATOM 2555 O O . ILE A 1 316 ? -9.505 -37.657 -56.138 1.00 28.27 316 ILE A O 1
ATOM 2559 N N . SER A 1 317 ? -7.846 -36.208 -55.707 1.00 29.17 317 SER A N 1
ATOM 2560 C CA . SER A 1 317 ? -6.700 -36.349 -56.652 1.00 29.17 317 SER A CA 1
ATOM 2561 C C . SER A 1 317 ? -5.857 -35.065 -56.810 1.00 29.17 317 SER A C 1
ATOM 2563 O O . SER A 1 317 ? -6.390 -33.959 -56.850 1.00 29.17 317 SER A O 1
ATOM 2565 N N . ASP A 1 318 ? -4.537 -35.230 -56.932 1.00 28.70 318 ASP A N 1
ATOM 2566 C CA . ASP A 1 318 ? -3.505 -34.177 -56.989 1.00 28.70 318 ASP A CA 1
ATOM 2567 C C . ASP A 1 318 ? -3.264 -33.596 -58.403 1.00 28.70 318 ASP A C 1
ATOM 2569 O O . ASP A 1 318 ? -3.460 -34.310 -59.388 1.00 28.70 318 ASP A O 1
ATOM 2573 N N . ASN A 1 319 ? -2.709 -32.369 -58.528 1.00 28.84 319 ASN A N 1
ATOM 2574 C CA . ASN A 1 319 ? -1.246 -32.186 -58.713 1.00 28.84 319 ASN A CA 1
ATOM 2575 C C . ASN A 1 319 ? -0.723 -30.753 -59.034 1.00 28.84 319 ASN A C 1
ATOM 2577 O O . ASN A 1 319 ? -1.294 -30.021 -59.833 1.00 28.84 319 ASN A O 1
ATOM 2581 N N . ASN A 1 320 ? 0.502 -30.502 -58.538 1.00 32.00 320 ASN A N 1
ATOM 2582 C CA . ASN A 1 320 ? 1.620 -29.715 -59.110 1.00 32.00 320 ASN A CA 1
ATOM 2583 C C . ASN A 1 320 ? 1.750 -28.161 -59.046 1.00 32.00 320 ASN A C 1
ATOM 2585 O O . ASN A 1 320 ? 1.174 -27.418 -59.829 1.00 32.00 320 ASN A O 1
ATOM 2589 N N . GLN A 1 321 ? 2.782 -27.768 -58.270 1.00 29.91 321 GLN A N 1
ATOM 2590 C CA . GLN A 1 321 ? 3.923 -26.872 -58.595 1.00 29.91 321 GLN A CA 1
ATOM 2591 C C . GLN A 1 321 ? 3.812 -25.326 -58.595 1.00 29.91 321 GLN A C 1
ATOM 2593 O O . GLN A 1 321 ? 3.079 -24.719 -59.364 1.00 29.91 321 GLN A O 1
ATOM 2598 N N . GLY A 1 322 ? 4.756 -24.695 -57.867 1.00 26.91 322 GLY A N 1
ATOM 2599 C CA . GLY A 1 322 ? 5.292 -23.349 -58.158 1.00 26.91 322 GLY A CA 1
ATOM 2600 C C . GLY A 1 322 ? 5.312 -22.371 -56.965 1.00 26.91 322 GLY A C 1
ATOM 2601 O O . GLY A 1 322 ? 4.245 -22.026 -56.466 1.00 26.91 322 GLY A O 1
ATOM 2602 N N . PRO A 1 323 ? 6.478 -21.878 -56.490 1.00 33.84 323 PRO A N 1
ATOM 2603 C CA . PRO A 1 323 ? 6.538 -20.985 -55.329 1.00 33.84 323 PRO A CA 1
ATOM 2604 C C . PRO A 1 323 ? 6.326 -19.509 -55.706 1.00 33.84 323 PRO A C 1
ATOM 2606 O O . PRO A 1 323 ? 6.979 -18.992 -56.614 1.00 33.84 323 PRO A O 1
ATOM 2609 N N . GLN A 1 324 ? 5.493 -18.790 -54.947 1.00 29.23 324 GLN A N 1
ATOM 2610 C CA . GLN A 1 324 ? 5.410 -17.325 -55.002 1.00 29.23 324 GLN A CA 1
ATOM 2611 C C . GLN A 1 324 ? 5.549 -16.685 -53.612 1.00 29.23 324 GLN A C 1
ATOM 2613 O O . GLN A 1 324 ? 5.283 -17.301 -52.582 1.00 29.23 324 GLN A O 1
ATOM 2618 N N . LYS A 1 325 ? 6.086 -15.461 -53.617 1.00 32.09 325 LYS A N 1
ATOM 2619 C CA . LYS A 1 325 ? 6.659 -14.739 -52.469 1.00 32.09 325 LYS A CA 1
ATOM 2620 C C . LYS A 1 325 ? 5.623 -14.402 -51.380 1.00 32.09 325 LYS A C 1
ATOM 2622 O O . LYS A 1 325 ? 4.467 -14.157 -51.719 1.00 32.09 325 LYS A O 1
ATOM 2627 N N . PRO A 1 326 ? 6.040 -14.243 -50.107 1.00 29.83 326 PRO A N 1
ATOM 2628 C CA . PRO A 1 326 ? 5.221 -13.563 -49.108 1.00 29.83 326 PRO A CA 1
ATOM 2629 C C . PRO A 1 326 ? 4.964 -12.113 -49.534 1.00 29.83 326 PRO A C 1
ATOM 2631 O O . PRO A 1 326 ? 5.892 -11.402 -49.921 1.00 29.83 326 PRO A O 1
ATOM 2634 N N . VAL A 1 327 ? 3.708 -11.678 -49.444 1.00 30.08 327 VAL A N 1
ATOM 2635 C CA . VAL A 1 327 ? 3.320 -10.273 -49.619 1.00 30.08 327 VAL A CA 1
ATOM 2636 C C . VAL A 1 327 ? 3.743 -9.485 -48.378 1.00 30.08 327 VAL A C 1
ATOM 2638 O O . VAL A 1 327 ? 3.482 -9.905 -47.251 1.00 30.08 327 VAL A O 1
ATOM 2641 N N . GLU A 1 328 ? 4.395 -8.340 -48.578 1.00 26.70 328 GLU A N 1
ATOM 2642 C CA . GLU A 1 328 ? 4.756 -7.429 -47.491 1.00 26.70 328 GLU A CA 1
ATOM 2643 C C . GLU A 1 328 ? 3.497 -6.789 -46.887 1.00 26.70 328 GLU A C 1
ATOM 2645 O O . GLU A 1 328 ? 2.786 -6.034 -47.551 1.00 26.70 328 GLU A O 1
ATOM 2650 N N . ASN A 1 329 ? 3.240 -7.043 -45.602 1.00 27.86 329 ASN A N 1
ATOM 2651 C CA . ASN A 1 329 ? 2.280 -6.245 -44.842 1.00 27.86 329 ASN A CA 1
ATOM 2652 C C . ASN A 1 329 ? 2.880 -4.851 -44.568 1.00 27.86 329 ASN A C 1
ATOM 2654 O O . ASN A 1 329 ? 4.045 -4.765 -44.164 1.00 27.86 329 ASN A O 1
ATOM 2658 N N . PRO A 1 330 ? 2.119 -3.753 -44.735 1.00 29.00 330 PRO A N 1
ATOM 2659 C CA . PRO A 1 330 ? 2.649 -2.407 -44.563 1.00 29.00 330 PRO A CA 1
ATOM 2660 C C . PRO A 1 330 ? 3.028 -2.138 -43.102 1.00 29.00 330 PRO A C 1
ATOM 2662 O O . PRO A 1 330 ? 2.178 -1.989 -42.223 1.00 29.00 330 PRO A O 1
ATOM 2665 N N . VAL A 1 331 ? 4.334 -2.026 -42.853 1.00 26.58 331 VAL A N 1
ATOM 2666 C CA . VAL A 1 331 ? 4.892 -1.607 -41.564 1.00 26.58 331 VAL A CA 1
ATOM 2667 C C . VAL A 1 331 ? 4.456 -0.173 -41.267 1.00 26.58 331 VAL A C 1
ATOM 2669 O O . VAL A 1 331 ? 4.946 0.782 -41.878 1.00 26.58 331 VAL A O 1
ATOM 2672 N N . VAL A 1 332 ? 3.578 -0.005 -40.276 1.00 30.48 332 VAL A N 1
ATOM 2673 C CA . VAL A 1 332 ? 3.298 1.304 -39.676 1.00 30.48 332 VAL A CA 1
ATOM 2674 C C . VAL A 1 332 ? 4.560 1.757 -38.942 1.00 30.48 332 VAL A C 1
ATOM 2676 O O . VAL A 1 332 ? 4.825 1.355 -37.811 1.00 30.48 332 VAL A O 1
ATOM 2679 N N . LYS A 1 333 ? 5.369 2.583 -39.613 1.00 27.17 333 LYS A N 1
ATOM 2680 C CA . LYS A 1 333 ? 6.565 3.200 -39.030 1.00 27.17 333 LYS A CA 1
ATOM 2681 C C . LYS A 1 333 ? 6.164 4.025 -37.807 1.00 27.17 333 LYS A C 1
ATOM 2683 O O . LYS A 1 333 ? 5.544 5.080 -37.957 1.00 27.17 333 LYS A O 1
ATOM 2688 N N . SER A 1 334 ? 6.580 3.604 -36.614 1.00 29.05 334 SER A N 1
ATOM 2689 C CA . SER A 1 334 ? 6.613 4.510 -35.470 1.00 29.05 334 SER A CA 1
ATOM 2690 C C . SER A 1 334 ? 7.552 5.673 -35.807 1.00 29.05 334 SER A C 1
ATOM 2692 O O . SER A 1 334 ? 8.685 5.486 -36.260 1.00 29.05 334 SER A O 1
ATOM 2694 N N . LYS A 1 335 ? 7.074 6.908 -35.632 1.00 24.91 335 LYS A N 1
ATOM 2695 C CA . LYS A 1 335 ? 7.937 8.086 -35.743 1.00 24.91 335 LYS A CA 1
ATOM 2696 C C . LYS A 1 335 ? 8.875 8.094 -34.539 1.00 24.91 335 LYS A C 1
ATOM 2698 O O . LYS A 1 335 ? 8.464 8.483 -33.451 1.00 24.91 335 LYS A O 1
ATOM 2703 N N . ASN A 1 336 ? 10.127 7.694 -34.749 1.00 25.25 336 ASN A N 1
ATOM 2704 C CA . ASN A 1 336 ? 11.195 7.903 -33.775 1.00 25.25 336 ASN A CA 1
ATOM 2705 C C . ASN A 1 336 ? 11.310 9.404 -33.479 1.00 25.25 336 ASN A C 1
ATOM 2707 O O . ASN A 1 336 ? 11.765 10.179 -34.324 1.00 25.25 336 ASN A O 1
ATOM 2711 N N . PHE A 1 337 ? 10.875 9.817 -32.290 1.00 24.77 337 PHE A N 1
ATOM 2712 C CA . PHE A 1 337 ? 10.993 11.197 -31.843 1.00 24.77 337 PHE A CA 1
ATOM 2713 C C . PHE A 1 337 ? 12.435 11.440 -31.387 1.00 24.77 337 PHE A C 1
ATOM 2715 O O . PHE A 1 337 ? 12.831 11.071 -30.284 1.00 24.77 337 PHE A O 1
ATOM 2722 N N . VAL A 1 338 ? 13.250 12.015 -32.274 1.00 22.61 338 VAL A N 1
ATOM 2723 C CA . VAL A 1 338 ? 14.651 12.339 -31.981 1.00 22.61 338 VAL A CA 1
ATOM 2724 C C . VAL A 1 338 ? 14.696 13.517 -31.007 1.00 22.61 338 VAL A C 1
ATOM 2726 O O . VAL A 1 338 ? 14.631 14.678 -31.416 1.00 22.61 338 VAL A O 1
ATOM 2729 N N . ILE A 1 339 ? 14.829 13.225 -29.711 1.00 32.56 339 ILE A N 1
ATOM 2730 C CA . ILE A 1 339 ? 15.104 14.248 -28.699 1.00 32.56 339 ILE A CA 1
ATOM 2731 C C . ILE A 1 339 ? 16.533 14.754 -28.906 1.00 32.56 339 ILE A C 1
ATOM 2733 O O . ILE A 1 339 ? 17.520 14.040 -28.725 1.00 32.56 339 ILE A O 1
ATOM 2737 N N . LYS A 1 340 ? 16.640 16.018 -29.309 1.00 24.02 340 LYS A N 1
ATOM 2738 C CA . LYS A 1 340 ? 17.903 16.704 -29.576 1.00 24.02 340 LYS A CA 1
ATOM 2739 C C . LYS A 1 340 ? 18.545 17.157 -28.261 1.00 24.02 340 LYS A C 1
ATOM 2741 O O . LYS A 1 340 ? 18.370 18.302 -27.852 1.00 24.02 340 LYS A O 1
ATOM 2746 N N . VAL A 1 341 ? 19.287 16.262 -27.608 1.00 32.81 341 VAL A N 1
ATOM 2747 C CA . VAL A 1 341 ? 20.062 16.586 -26.397 1.00 32.81 341 VAL A CA 1
ATOM 2748 C C . VAL A 1 341 ? 21.104 17.664 -26.720 1.00 32.81 341 VAL A C 1
ATOM 2750 O O . VAL A 1 341 ? 21.865 17.538 -27.682 1.00 32.81 341 VAL A O 1
ATOM 2753 N N . LYS A 1 342 ? 21.141 18.739 -25.925 1.00 28.03 342 LYS A N 1
ATOM 2754 C CA . LYS A 1 342 ? 22.134 19.813 -26.048 1.00 28.03 342 LYS A CA 1
ATOM 2755 C C . LYS A 1 342 ? 22.452 20.401 -24.670 1.00 28.03 342 LYS A C 1
ATOM 2757 O O . LYS A 1 342 ? 21.558 20.922 -24.017 1.00 28.03 342 LYS A O 1
ATOM 2762 N N . GLY A 1 343 ? 23.731 20.385 -24.294 1.00 27.31 343 GLY A N 1
ATOM 2763 C CA . GLY A 1 343 ? 24.228 20.908 -23.013 1.00 27.31 343 GLY A CA 1
ATOM 2764 C C . GLY A 1 343 ? 24.645 19.784 -22.067 1.00 27.31 343 GLY A C 1
ATOM 2765 O O . GLY A 1 343 ? 23.924 18.804 -21.926 1.00 27.31 343 GLY A O 1
ATOM 2766 N N . ASN A 1 344 ? 25.839 19.901 -21.484 1.00 33.94 344 ASN A N 1
ATOM 2767 C CA . ASN A 1 344 ? 26.378 18.895 -20.574 1.00 33.94 344 ASN A CA 1
ATOM 2768 C C . ASN A 1 344 ? 25.957 19.185 -19.128 1.00 33.94 344 ASN A C 1
ATOM 2770 O O . ASN A 1 344 ? 26.177 20.283 -18.638 1.00 33.94 344 ASN A O 1
ATOM 2774 N N . GLU A 1 345 ? 25.420 18.164 -18.472 1.00 30.34 345 GLU A N 1
ATOM 2775 C CA . GLU A 1 345 ? 25.578 17.850 -17.051 1.00 30.34 345 GLU A CA 1
ATOM 2776 C C . GLU A 1 345 ? 25.655 16.313 -17.008 1.00 30.34 345 GLU A C 1
ATOM 2778 O O . GLU A 1 345 ? 24.987 15.643 -17.800 1.00 30.34 345 GLU A O 1
ATOM 2783 N N . THR A 1 346 ? 26.499 15.720 -16.161 1.00 31.75 346 THR A N 1
ATOM 2784 C CA . THR A 1 346 ? 26.586 14.253 -16.061 1.00 31.75 346 THR A CA 1
ATOM 2785 C C . THR A 1 346 ? 25.413 13.716 -15.249 1.00 31.75 346 THR A C 1
ATOM 2787 O O . THR A 1 346 ? 25.555 13.471 -14.052 1.00 31.75 346 THR A O 1
ATOM 2790 N N . THR A 1 347 ? 24.263 13.549 -15.904 1.00 36.81 347 THR A N 1
ATOM 2791 C CA . THR A 1 347 ? 23.102 12.834 -15.358 1.00 36.81 347 THR A CA 1
ATOM 2792 C C . THR A 1 347 ? 23.541 11.434 -14.928 1.00 36.81 347 THR A C 1
ATOM 2794 O O . THR A 1 347 ? 24.132 10.687 -15.715 1.00 36.81 347 THR A O 1
ATOM 2797 N N . GLY A 1 348 ? 23.311 11.101 -13.662 1.00 41.81 348 GLY A N 1
ATOM 2798 C CA . GLY A 1 348 ? 23.669 9.813 -13.091 1.00 41.81 348 GLY A CA 1
ATOM 2799 C C . GLY A 1 348 ? 22.831 8.697 -13.705 1.00 41.81 348 GLY A C 1
ATOM 2800 O O . GLY A 1 348 ? 21.643 8.858 -13.969 1.00 41.81 348 GLY A O 1
ATOM 2801 N N . ILE A 1 349 ? 23.442 7.531 -13.916 1.00 46.59 349 ILE A N 1
ATOM 2802 C CA . ILE A 1 349 ? 22.690 6.335 -14.305 1.00 46.59 349 ILE A CA 1
ATOM 2803 C C . ILE A 1 349 ? 21.765 5.981 -13.134 1.00 46.59 349 ILE A C 1
ATOM 2805 O O . ILE A 1 349 ? 22.275 5.689 -12.053 1.00 46.59 349 ILE A O 1
ATOM 2809 N N . CYS A 1 350 ? 20.451 5.955 -13.363 1.00 54.62 350 CYS A N 1
ATOM 2810 C CA . CYS A 1 350 ? 19.405 5.908 -12.334 1.00 54.62 350 CYS A CA 1
ATOM 2811 C C . CYS A 1 350 ? 19.223 7.219 -11.539 1.00 54.62 350 CYS A C 1
ATOM 2813 O O . CYS A 1 350 ? 19.180 7.217 -10.300 1.00 54.62 350 CYS A O 1
ATOM 2815 N N . ASP A 1 351 ? 19.072 8.340 -12.249 1.00 50.28 351 ASP A N 1
ATOM 2816 C CA . ASP A 1 351 ? 18.606 9.621 -11.706 1.00 50.28 351 ASP A CA 1
ATOM 2817 C C . ASP A 1 351 ? 17.086 9.642 -11.444 1.00 50.28 351 ASP A C 1
ATOM 2819 O O . ASP A 1 351 ? 16.397 10.607 -11.769 1.00 50.28 351 ASP A O 1
ATOM 2823 N N . ILE A 1 352 ? 16.603 8.582 -10.769 1.00 52.28 352 ILE A N 1
ATOM 2824 C CA . ILE A 1 352 ? 15.201 8.347 -10.405 1.00 52.28 352 ILE A CA 1
ATOM 2825 C C . ILE A 1 352 ? 14.534 9.656 -10.011 1.00 52.28 352 ILE A C 1
ATOM 2827 O O . ILE A 1 352 ? 14.918 10.262 -9.006 1.00 52.28 352 ILE A O 1
ATOM 2831 N N . TYR A 1 353 ? 13.515 10.007 -10.798 1.00 50.97 353 TYR A N 1
ATOM 2832 C CA . TYR A 1 353 ? 12.431 10.947 -10.531 1.00 50.97 353 TYR A CA 1
ATOM 2833 C C . TYR A 1 353 ? 12.381 11.446 -9.080 1.00 50.97 353 TYR A C 1
ATOM 2835 O O . TYR A 1 353 ? 11.600 10.979 -8.251 1.00 50.97 353 TYR A O 1
ATOM 2843 N N . VAL A 1 354 ? 13.204 12.456 -8.793 1.00 40.06 354 VAL A N 1
ATOM 2844 C CA . VAL A 1 354 ? 12.968 13.397 -7.702 1.00 40.06 354 VAL A CA 1
ATOM 2845 C C . VAL A 1 354 ? 12.056 14.463 -8.294 1.00 40.06 354 VAL A C 1
ATOM 2847 O O . VAL A 1 354 ? 12.540 15.285 -9.084 1.00 40.06 354 VAL A O 1
ATOM 2850 N N . PRO A 1 355 ? 10.761 14.517 -7.934 1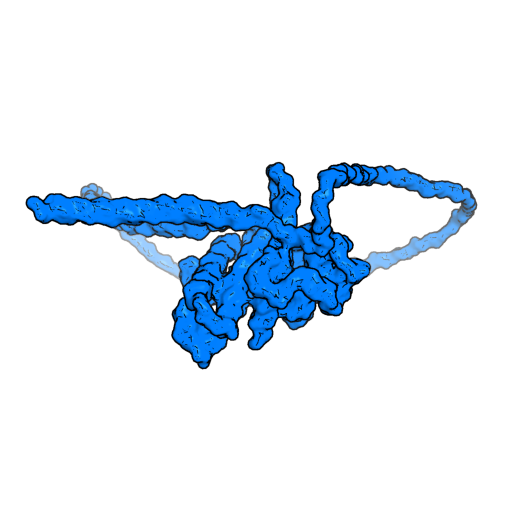.00 41.31 355 PRO A N 1
ATOM 2851 C CA . PRO A 1 355 ? 9.914 15.597 -8.396 1.00 41.31 355 PRO A CA 1
ATOM 2852 C C . PRO A 1 355 ? 10.495 16.898 -7.843 1.00 41.31 355 PRO A C 1
ATOM 2854 O O . PRO A 1 355 ? 10.524 17.109 -6.625 1.00 41.31 355 PRO A O 1
ATOM 2857 N N . LYS A 1 356 ? 10.927 17.806 -8.728 1.00 34.50 356 LYS A N 1
ATOM 2858 C CA . LYS A 1 356 ? 11.435 19.143 -8.350 1.00 34.50 356 LYS A CA 1
ATOM 2859 C C . LYS A 1 356 ? 10.378 20.007 -7.626 1.00 34.50 356 LYS A C 1
ATOM 2861 O O . LYS A 1 356 ? 10.674 21.120 -7.198 1.00 34.50 356 LYS A O 1
ATOM 2866 N N . GLU A 1 357 ? 9.167 19.481 -7.433 1.00 36.25 357 GLU A N 1
ATOM 2867 C CA . GLU A 1 357 ? 7.981 20.160 -6.915 1.00 36.25 357 GLU A CA 1
ATOM 2868 C C . GLU A 1 357 ? 7.634 19.877 -5.443 1.00 36.25 357 GLU A C 1
ATOM 2870 O O . GLU A 1 357 ? 6.675 20.457 -4.930 1.00 36.25 357 GLU A O 1
ATOM 2875 N N . TYR A 1 358 ? 8.418 19.095 -4.686 1.00 37.94 358 TYR A N 1
ATOM 2876 C CA . TYR A 1 358 ? 8.160 18.947 -3.236 1.00 37.94 358 TYR A CA 1
ATOM 2877 C C . TYR A 1 358 ? 8.318 20.256 -2.423 1.00 37.94 358 TYR A C 1
ATOM 2879 O O . TYR A 1 358 ? 7.933 20.310 -1.254 1.00 37.94 358 TYR A O 1
ATOM 2887 N N . LYS A 1 359 ? 8.775 21.354 -3.048 1.00 36.34 359 LYS A N 1
ATOM 2888 C CA . LYS A 1 359 ? 8.654 22.722 -2.506 1.00 36.34 359 LYS A CA 1
ATOM 2889 C C . LYS A 1 359 ? 7.217 23.271 -2.511 1.00 36.34 359 LYS A C 1
ATOM 2891 O O . LYS A 1 359 ? 6.886 24.076 -1.642 1.00 36.34 359 LYS A O 1
ATOM 2896 N N . GLN A 1 360 ? 6.355 22.857 -3.441 1.00 39.06 360 GLN A N 1
ATOM 2897 C CA . GLN A 1 360 ? 5.051 23.497 -3.670 1.00 39.06 360 GLN A CA 1
ATOM 2898 C C . GLN A 1 360 ? 4.038 23.209 -2.550 1.00 39.06 360 GLN A C 1
ATOM 2900 O O . GLN A 1 360 ? 3.293 24.098 -2.142 1.00 39.06 360 GLN A O 1
ATOM 2905 N N . VAL A 1 361 ? 4.058 21.997 -1.980 1.00 42.91 361 VAL A N 1
ATOM 2906 C CA . VAL A 1 361 ? 3.193 21.627 -0.841 1.00 42.91 361 VAL A CA 1
ATOM 2907 C C . VAL A 1 361 ? 3.600 22.381 0.432 1.00 42.91 361 VAL A C 1
ATOM 2909 O O . VAL A 1 361 ? 2.737 22.826 1.187 1.00 42.91 361 VAL A O 1
ATOM 2912 N N . GLY A 1 362 ? 4.905 22.602 0.637 1.00 39.91 362 GLY A N 1
ATOM 2913 C CA . GLY A 1 362 ? 5.409 23.447 1.724 1.00 39.91 362 GLY A CA 1
ATOM 2914 C C . GLY A 1 362 ? 4.915 24.891 1.610 1.00 39.91 362 GLY A C 1
ATOM 2915 O O . GLY A 1 362 ? 4.441 25.454 2.594 1.00 39.91 362 GLY A O 1
ATOM 2916 N N . ILE A 1 363 ? 4.932 25.461 0.398 1.00 47.25 363 ILE A N 1
ATOM 2917 C CA . ILE A 1 363 ? 4.374 26.796 0.129 1.00 47.25 363 ILE A CA 1
ATOM 2918 C C . ILE A 1 363 ? 2.868 26.827 0.424 1.00 47.25 363 ILE A C 1
ATOM 2920 O O . ILE A 1 363 ? 2.416 27.746 1.102 1.00 47.25 363 ILE A O 1
ATOM 2924 N N . LEU A 1 364 ? 2.095 25.819 0.000 1.00 44.44 364 LEU A N 1
ATOM 2925 C CA . LEU A 1 364 ? 0.648 25.779 0.253 1.00 44.44 364 LEU A CA 1
ATOM 2926 C C . LEU A 1 364 ? 0.319 25.740 1.759 1.00 44.44 364 LEU A C 1
ATOM 2928 O O . LEU A 1 364 ? -0.563 26.462 2.220 1.00 44.44 364 LEU A O 1
ATOM 2932 N N . ILE A 1 365 ? 1.065 24.950 2.539 1.00 54.03 365 ILE A N 1
ATOM 2933 C CA . ILE A 1 365 ? 0.913 24.875 4.002 1.00 54.03 365 ILE A CA 1
ATOM 2934 C C . ILE A 1 365 ? 1.291 26.213 4.660 1.00 54.03 365 ILE A C 1
ATOM 2936 O O . ILE A 1 365 ? 0.559 26.697 5.522 1.00 54.03 365 ILE A O 1
ATOM 2940 N N . ILE A 1 366 ? 2.381 26.855 4.226 1.00 56.72 366 ILE A N 1
ATOM 2941 C CA . ILE A 1 366 ? 2.794 28.180 4.721 1.00 56.72 366 ILE A CA 1
ATOM 2942 C C . ILE A 1 366 ? 1.724 29.244 4.410 1.00 56.72 366 ILE A C 1
ATOM 2944 O O . ILE A 1 366 ? 1.347 30.010 5.299 1.00 56.72 366 ILE A O 1
ATOM 2948 N N . VAL A 1 367 ? 1.172 29.250 3.192 1.00 59.47 367 VAL A N 1
ATOM 2949 C CA . VAL A 1 367 ? 0.113 30.183 2.759 1.00 59.47 367 VAL A CA 1
ATOM 2950 C C . VAL A 1 367 ? -1.188 30.001 3.553 1.00 59.47 367 VAL A C 1
ATOM 2952 O O . VAL A 1 367 ? -1.904 30.978 3.753 1.00 59.47 367 VAL A O 1
ATOM 2955 N N . VAL A 1 368 ? -1.484 28.801 4.067 1.00 65.50 368 VAL A N 1
ATOM 2956 C CA . VAL A 1 368 ? -2.640 28.561 4.955 1.00 65.50 368 VAL A CA 1
ATOM 2957 C C . VAL A 1 368 ? -2.334 28.916 6.420 1.00 65.50 368 VAL A C 1
ATOM 2959 O O . VAL A 1 368 ? -3.194 29.462 7.111 1.00 65.50 368 VAL A O 1
ATOM 2962 N N . LEU A 1 369 ? -1.116 28.668 6.913 1.00 66.56 369 LEU A N 1
ATOM 2963 C CA . LEU A 1 369 ? -0.750 28.928 8.315 1.00 66.56 369 LEU A CA 1
ATOM 2964 C C . LEU A 1 369 ? -0.528 30.417 8.638 1.00 66.56 369 LEU A C 1
ATOM 2966 O O . LEU A 1 369 ? -0.851 30.851 9.748 1.00 66.56 369 LEU A O 1
ATOM 2970 N N . ILE A 1 370 ? -0.024 31.218 7.693 1.00 73.44 370 ILE A N 1
ATOM 2971 C CA . ILE A 1 370 ? 0.167 32.671 7.869 1.00 73.44 370 ILE A CA 1
ATOM 2972 C C . ILE A 1 370 ? -1.149 33.410 8.207 1.00 73.44 370 ILE A C 1
ATOM 2974 O O . ILE A 1 370 ? -1.192 34.080 9.240 1.00 73.44 370 ILE A O 1
ATOM 2978 N N . PRO A 1 371 ? -2.250 33.302 7.435 1.00 75.75 371 PRO A N 1
ATOM 2979 C CA . PRO A 1 371 ? -3.492 34.005 7.763 1.00 75.75 371 PRO A CA 1
ATOM 2980 C C . PRO A 1 371 ? -4.132 33.505 9.067 1.00 75.75 371 PRO A C 1
ATOM 2982 O O . PRO A 1 371 ? -4.701 34.310 9.803 1.00 75.75 371 PRO A O 1
ATOM 2985 N N . ILE A 1 372 ? -3.994 32.216 9.406 1.00 76.50 372 ILE A N 1
ATOM 2986 C CA . ILE A 1 372 ? -4.481 31.666 10.683 1.00 76.50 372 ILE A CA 1
ATOM 2987 C C . ILE A 1 372 ? -3.711 32.277 11.864 1.00 76.50 372 ILE A C 1
ATOM 2989 O O . ILE A 1 372 ? -4.323 32.771 12.813 1.00 76.50 372 ILE A O 1
ATOM 2993 N N . THR A 1 373 ? -2.377 32.296 11.805 1.00 76.94 373 THR A N 1
ATOM 2994 C CA . THR A 1 373 ? -1.543 32.878 12.873 1.00 76.94 373 THR A CA 1
ATOM 2995 C C . THR A 1 373 ? -1.741 34.389 13.005 1.00 76.94 373 THR A C 1
ATOM 2997 O O . THR A 1 373 ? -1.869 34.881 14.127 1.00 76.94 373 THR A O 1
ATOM 3000 N N . LEU A 1 374 ? -1.886 35.121 11.894 1.00 79.38 374 LEU A N 1
ATOM 3001 C CA . LEU A 1 374 ? -2.230 36.548 11.906 1.00 79.38 374 LEU A CA 1
ATOM 3002 C C . LEU A 1 374 ? -3.615 36.814 12.516 1.00 79.38 374 LEU A C 1
ATOM 3004 O O . LEU A 1 374 ? -3.746 37.718 13.342 1.00 79.38 374 LEU A O 1
ATOM 3008 N N . ALA A 1 375 ? -4.636 36.017 12.184 1.00 77.44 375 ALA A N 1
ATOM 3009 C CA . ALA A 1 375 ? -5.975 36.156 12.764 1.00 77.44 375 ALA A CA 1
ATOM 3010 C C . ALA A 1 375 ? -5.985 35.888 14.281 1.00 77.44 375 ALA A C 1
ATOM 3012 O O . ALA A 1 375 ? -6.645 36.605 15.039 1.00 77.44 375 ALA A O 1
ATOM 3013 N N . ILE A 1 376 ? -5.213 34.895 14.737 1.00 79.56 376 ILE A N 1
ATOM 3014 C CA . ILE A 1 376 ? -5.017 34.603 16.163 1.00 79.56 376 ILE A CA 1
ATOM 3015 C C . ILE A 1 376 ? -4.322 35.787 16.855 1.00 79.56 376 ILE A C 1
ATOM 3017 O O . ILE A 1 376 ? -4.860 36.324 17.825 1.00 79.56 376 ILE A O 1
ATOM 3021 N N . MET A 1 377 ? -3.184 36.253 16.328 1.00 79.12 377 MET A N 1
ATOM 3022 C CA . MET A 1 377 ? -2.441 37.403 16.866 1.00 79.12 377 MET A CA 1
ATOM 3023 C C . MET A 1 377 ? -3.307 38.666 16.946 1.00 79.12 377 MET A C 1
ATOM 3025 O O . MET A 1 377 ? -3.350 39.321 17.989 1.00 79.12 377 MET A O 1
ATOM 3029 N N . TYR A 1 378 ? -4.067 38.974 15.891 1.00 76.69 378 TYR A N 1
ATOM 3030 C CA . TYR A 1 378 ? -4.976 40.120 15.863 1.00 76.69 378 TYR A CA 1
ATOM 3031 C C . TYR A 1 378 ? -6.064 40.018 16.943 1.00 76.69 378 TYR A C 1
ATOM 3033 O O . TYR A 1 378 ? -6.343 40.996 17.639 1.00 76.69 378 TYR A O 1
ATOM 3041 N N . LYS A 1 379 ? -6.634 38.823 17.155 1.00 74.31 379 LYS A N 1
ATOM 3042 C CA . LYS A 1 379 ? -7.639 38.572 18.202 1.00 74.31 379 LYS A CA 1
ATOM 3043 C C . LYS A 1 379 ? -7.071 38.777 19.612 1.00 74.31 379 LYS A C 1
ATOM 3045 O O . LYS A 1 379 ? -7.754 39.364 20.455 1.00 74.31 379 LYS A O 1
ATOM 3050 N N . TYR A 1 380 ? -5.829 38.359 19.870 1.00 70.94 380 TYR A N 1
ATOM 3051 C CA . TYR A 1 380 ? -5.160 38.601 21.155 1.00 70.94 380 TYR A CA 1
ATOM 3052 C C . TYR A 1 380 ? -4.806 40.083 21.364 1.00 70.94 380 TYR A C 1
ATOM 3054 O O . TYR A 1 380 ? -5.116 40.628 22.426 1.00 70.94 380 TYR A O 1
ATOM 3062 N N . LEU A 1 381 ? -4.259 40.767 20.354 1.00 67.50 381 LEU A N 1
ATOM 3063 C CA . LEU A 1 381 ? -3.922 42.197 20.427 1.00 67.50 381 LEU A CA 1
ATOM 3064 C C . LEU A 1 381 ? -5.167 43.082 20.619 1.00 67.50 381 LEU A C 1
ATOM 3066 O O . LEU A 1 381 ? -5.178 43.963 21.483 1.00 67.50 381 LEU A O 1
ATOM 3070 N N . ALA A 1 382 ? -6.255 42.808 19.892 1.00 60.81 382 ALA A N 1
ATOM 3071 C CA . ALA A 1 382 ? -7.531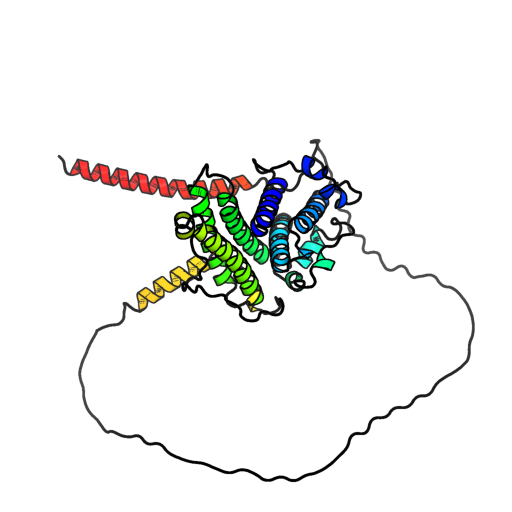 43.505 20.066 1.00 60.81 382 ALA A CA 1
ATOM 3072 C C . ALA A 1 382 ? -8.137 43.281 21.467 1.00 60.81 382 ALA A C 1
ATOM 3074 O O . ALA A 1 382 ? -8.719 44.199 22.049 1.00 60.81 382 ALA A O 1
ATOM 3075 N N . SER A 1 383 ? -7.969 42.080 22.035 1.00 57.72 383 SER A N 1
ATOM 3076 C CA . SER A 1 383 ? -8.429 41.751 23.391 1.00 57.72 383 SER A CA 1
ATOM 3077 C C . SER A 1 383 ? -7.579 42.417 24.485 1.00 57.72 383 SER A C 1
ATOM 3079 O O . SER A 1 383 ? -8.123 42.857 25.499 1.00 57.72 383 SER A O 1
ATOM 3081 N N . GLY A 1 384 ? -6.269 42.581 24.262 1.00 58.25 384 GLY A N 1
ATOM 3082 C CA . GLY A 1 384 ? -5.386 43.370 25.132 1.00 58.25 384 GLY A CA 1
ATOM 3083 C C . GLY A 1 384 ? -5.789 44.847 25.172 1.00 58.25 384 GLY A C 1
ATOM 3084 O O . GLY A 1 384 ? -6.052 45.393 26.245 1.00 58.25 384 GLY A O 1
ATOM 3085 N N . ARG A 1 385 ? -5.970 45.468 23.999 1.00 53.81 385 ARG A N 1
ATOM 3086 C CA . ARG A 1 385 ? -6.351 46.889 23.874 1.00 53.81 385 ARG A CA 1
ATOM 3087 C C . ARG A 1 385 ? -7.713 47.207 24.515 1.00 53.81 385 ARG A C 1
ATOM 3089 O O . ARG A 1 385 ? -7.900 48.286 25.073 1.00 53.81 385 ARG A O 1
ATOM 3096 N N . LYS A 1 386 ? -8.652 46.248 24.512 1.00 54.69 386 LYS A N 1
ATOM 3097 C CA . LYS A 1 386 ? -9.945 46.355 25.223 1.00 54.69 386 LYS A CA 1
ATOM 3098 C C . LYS A 1 386 ? -9.838 46.275 26.754 1.00 54.69 386 LYS A C 1
ATOM 3100 O O . LYS A 1 386 ? -10.788 46.678 27.423 1.00 54.69 386 LYS A O 1
ATOM 3105 N N . LYS A 1 387 ? -8.735 45.761 27.315 1.00 53.69 387 LYS A N 1
ATOM 3106 C CA . LYS A 1 387 ? -8.500 45.730 28.772 1.00 53.69 387 LYS A CA 1
ATOM 3107 C C . LYS A 1 387 ? -7.870 47.025 29.290 1.00 53.69 387 LYS A C 1
ATOM 3109 O O . LYS A 1 387 ? -8.254 47.464 30.368 1.00 53.69 387 LYS A O 1
ATOM 3114 N N . GLU A 1 388 ? -6.989 47.673 28.527 1.00 53.75 388 GLU A N 1
ATOM 3115 C CA . GLU A 1 388 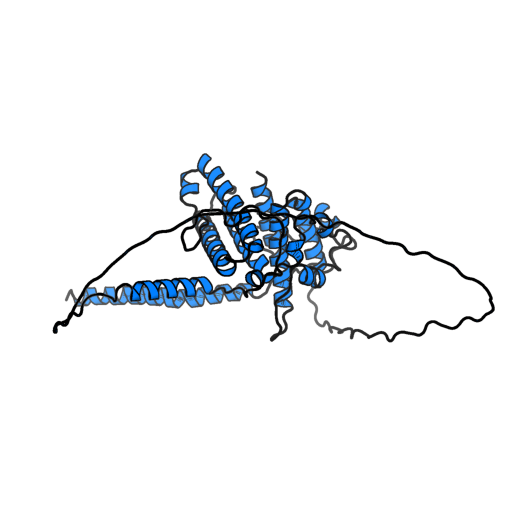? -6.447 48.995 28.898 1.00 53.75 388 GLU A CA 1
ATOM 3116 C C . GLU A 1 388 ? -7.521 50.091 28.892 1.00 53.75 388 GLU A C 1
ATOM 3118 O O . GLU A 1 388 ? -7.605 50.875 29.833 1.00 53.75 388 GLU A O 1
ATOM 3123 N N . LEU A 1 389 ? -8.413 50.092 27.894 1.00 53.44 389 LEU A N 1
ATOM 3124 C CA . LEU A 1 389 ? -9.536 51.041 27.801 1.00 53.44 389 LEU A CA 1
ATOM 3125 C C . LEU A 1 389 ? -10.604 50.891 28.904 1.00 53.44 389 LEU A C 1
ATOM 3127 O O . LEU A 1 389 ? -11.518 51.703 28.967 1.00 53.44 389 LEU A O 1
ATOM 3131 N N . LYS A 1 390 ? -10.505 49.868 29.764 1.00 51.50 390 LYS A N 1
ATOM 3132 C CA . LYS A 1 390 ? -11.349 49.687 30.960 1.00 51.50 390 LYS A CA 1
ATOM 3133 C C . LYS A 1 390 ? -10.607 49.967 32.276 1.00 51.50 390 LYS A C 1
ATOM 3135 O O . LYS A 1 390 ? -11.137 49.662 33.341 1.00 51.50 390 LYS A O 1
ATOM 3140 N N . ARG A 1 391 ? -9.373 50.479 32.211 1.00 53.81 391 ARG A N 1
ATOM 3141 C CA . ARG A 1 391 ? -8.506 50.739 33.375 1.00 53.81 391 ARG A CA 1
ATOM 3142 C C . ARG A 1 391 ? -7.974 52.182 33.408 1.00 53.81 391 ARG A C 1
ATOM 3144 O O . ARG A 1 391 ? -6.918 52.432 33.984 1.00 53.81 391 ARG A O 1
ATOM 3151 N N . LYS A 1 392 ? -8.705 53.101 32.776 1.00 44.09 392 LYS A N 1
ATOM 3152 C CA . LYS A 1 392 ? -8.560 54.557 32.861 1.00 44.09 392 LYS A CA 1
ATOM 3153 C C . LYS A 1 392 ? -9.901 55.160 33.250 1.00 44.09 392 LYS A C 1
ATOM 3155 O O . LYS A 1 392 ? -10.914 54.577 32.805 1.00 44.09 392 LYS A O 1
#

Organism: Plasmodium chabaudi chabaudi (NCBI:txid31271)

Radius of gyration: 32.48 Å; chains: 1; bounding box: 95×95×92 Å